Protein AF-0000000087713921 (afdb_homodimer)

Radius of gyration: 26.67 Å; Cα contacts (8 Å, |Δi|>4): 1066; chains: 2; bounding box: 46×82×62 Å

InterPro domains:
  IPR004143 Biotinyl protein ligase (BPL) and lipoyl protein ligase (LPL), catalytic domain [PF21948] (13-205)
  IPR004143 Biotinyl protein ligase (BPL) and lipoyl protein ligase (LPL), catalytic domain [PS51733] (28-213)
  IPR045864 Class II Aminoacyl-tRNA synthetase/Biotinyl protein ligase (BPL) and lipoyl protein ligase (LPL) [G3DSA:3.30.930.10] (3-240)
  IPR045864 Class II Aminoacyl-tRNA synthetase/Biotinyl protein ligase (BPL) and lipoyl protein ligase (LPL) [SSF55681] (1-238)
  IPR050664 Octanoyltransferase LipM/LipL [PTHR43679] (1-238)

Solvent-accessible surface area (backbone atoms only — not comparable to full-atom values): 24443 Å² total; per-residue (Å²): 71,37,29,32,79,49,72,60,39,42,58,34,51,54,49,17,40,55,52,44,50,44,57,36,37,53,69,66,72,50,73,41,33,38,34,42,31,29,35,34,62,45,31,37,35,33,14,51,82,54,40,49,84,60,40,43,34,60,69,56,27,58,74,70,68,42,51,75,34,54,39,88,24,40,57,68,68,44,77,39,37,47,88,10,34,41,28,38,36,41,34,40,79,36,86,44,70,67,60,52,43,50,54,51,35,50,14,50,30,45,13,35,42,69,76,73,38,74,45,41,69,39,87,84,47,33,33,26,44,93,81,23,34,38,29,50,50,29,41,44,73,45,84,52,17,30,35,38,35,34,44,46,25,31,48,42,67,66,78,64,51,70,35,49,44,72,47,74,87,49,45,77,74,74,52,60,73,69,74,43,47,54,26,48,15,70,75,68,72,45,90,52,51,69,67,60,48,50,52,24,44,51,54,9,43,49,72,73,38,68,70,39,86,51,72,83,47,71,66,54,50,54,54,13,61,56,32,22,34,28,49,73,18,63,70,55,54,55,64,83,71,37,29,32,80,51,73,60,40,43,59,35,52,54,50,17,40,54,53,44,48,43,56,36,37,52,69,67,72,50,72,43,31,38,35,41,29,29,37,34,62,46,32,37,34,32,14,52,83,52,38,50,83,59,38,44,34,60,68,56,26,58,74,69,69,41,51,74,35,53,40,89,25,42,56,69,70,45,76,38,36,49,87,10,35,41,29,37,36,40,35,40,79,36,87,44,71,66,61,53,43,48,55,51,33,50,14,50,29,44,14,35,41,70,75,74,38,75,46,40,69,41,87,85,44,35,33,27,44,92,82,24,34,37,28,50,50,28,41,43,74,45,84,52,18,32,35,38,35,33,43,46,25,32,48,43,66,64,79,64,51,70,36,50,44,72,45,75,88,50,44,77,75,73,53,60,75,68,74,43,46,53,26,48,16,69,75,68,72,45,90,50,53,69,68,60,48,49,52,23,43,51,53,9,42,50,73,70,38,68,69,40,84,50,70,83,48,71,67,53,51,53,53,12,61,54,31,24,35,29,51,72,17,63,72,57,56,55,64,86

Foldseek 3Di:
DAEEEDEADAPLLVLLLLVLVQVCVLVVNDAKYKYKYFHPPWAKEAEQPDACVQWFQVVVCVVVVHYYWYHPWGDGMDTTHNWFKIKMKTKDFAQDPQVVLVLLLQLVQQLLVLVPFHWDDDPPHFIDGPQATQKGWTKDDDHRMMMIMIIRGADDDLVVVVRTDDGDVCCPPPPDPSVRHDHNCVVVVHHDGPVSSVVSSVNSNVVRDVYDYDHDDPSSVVSSVVSSVLGVDVCSSRVD/DAEEEDEADAPLLVLLLLVLVQVCVLVVNDAKYKYKYFHPAWAKEAEQPDACVQWFQVVVCVVVVHYYWYHPWGDGMDTTHNWFKIKMKTKDFAQDPQVVLVLLLQLVQQLLVLVPFGWDDDPPHFIDGPQATQKGWTKDDDHRMMMIMIIRGADDDLVVVVRTDDGDVCCPPPPDPSVRHDHNCVVVVHHDGPVSSVVSSVNSNVVRDVYDYDHDDPSSVVSSVVSSVLGVDVCSSRVD

Structure (mmCIF, N/CA/C/O backbone):
data_AF-0000000087713921-model_v1
#
loop_
_entity.id
_entity.type
_entity.pdbx_description
1 polymer 'Lipoate--protein ligase family protein'
#
loop_
_atom_site.group_PDB
_atom_site.id
_atom_site.type_symbol
_atom_site.label_atom_id
_atom_site.label_alt_id
_atom_site.label_comp_id
_atom_site.label_asym_id
_atom_site.label_entity_id
_atom_site.label_seq_id
_atom_site.pdbx_PDB_ins_code
_atom_site.Cartn_x
_atom_site.Cartn_y
_atom_site.Cartn_z
_atom_site.occupancy
_atom_site.B_iso_or_equiv
_atom_site.auth_seq_id
_atom_site.auth_comp_id
_atom_site.auth_asym_id
_atom_site.auth_atom_id
_atom_site.pdbx_PDB_model_num
ATOM 1 N N . MET A 1 1 ? 20.297 -15.406 -7.219 1 97.94 1 MET A N 1
ATOM 2 C CA . MET A 1 1 ? 18.875 -15.086 -7.031 1 97.94 1 MET A CA 1
ATOM 3 C C . MET A 1 1 ? 18.375 -15.625 -5.695 1 97.94 1 MET A C 1
ATOM 5 O O . MET A 1 1 ? 18.688 -16.75 -5.312 1 97.94 1 MET A O 1
ATOM 9 N N . ARG A 1 2 ? 17.672 -14.773 -4.926 1 98.5 2 ARG A N 1
ATOM 10 C CA . ARG A 1 2 ? 17.078 -15.125 -3.635 1 98.5 2 ARG A CA 1
ATOM 11 C C . ARG A 1 2 ? 15.969 -16.156 -3.801 1 98.5 2 ARG A C 1
ATOM 13 O O . ARG A 1 2 ? 15.141 -16.031 -4.711 1 98.5 2 ARG A O 1
ATOM 20 N N . LEU A 1 3 ? 15.961 -17.203 -2.984 1 98.94 3 LEU A N 1
ATOM 21 C CA . LEU A 1 3 ? 14.883 -18.188 -2.939 1 98.94 3 LEU A CA 1
ATOM 22 C C . LEU A 1 3 ? 14.086 -18.047 -1.648 1 98.94 3 LEU A C 1
ATOM 24 O O . LEU A 1 3 ? 14.648 -18.125 -0.554 1 98.94 3 LEU A O 1
ATOM 28 N N . ILE A 1 4 ? 12.82 -17.828 -1.781 1 98.88 4 ILE A N 1
ATOM 29 C CA . ILE A 1 4 ? 11.938 -17.75 -0.623 1 98.88 4 ILE A CA 1
ATOM 30 C C . ILE A 1 4 ? 10.906 -18.875 -0.688 1 98.88 4 ILE A C 1
ATOM 32 O O . ILE A 1 4 ? 10.195 -19.016 -1.686 1 98.88 4 ILE A O 1
ATOM 36 N N . LEU A 1 5 ? 10.844 -19.672 0.286 1 98.69 5 LEU A N 1
ATOM 37 C CA . LEU A 1 5 ? 9.82 -20.703 0.448 1 98.69 5 LEU A CA 1
ATOM 38 C C . LEU A 1 5 ? 8.836 -20.328 1.544 1 98.69 5 LEU A C 1
ATOM 40 O O . LEU A 1 5 ? 9.227 -20.109 2.691 1 98.69 5 LEU A O 1
ATOM 44 N N . GLU A 1 6 ? 7.594 -20.25 1.187 1 97.75 6 GLU A N 1
ATOM 45 C CA . GLU A 1 6 ? 6.59 -19.828 2.156 1 97.75 6 GLU A CA 1
ATOM 46 C C . GLU A 1 6 ? 5.406 -20.781 2.188 1 97.75 6 GLU A C 1
ATOM 48 O O . GLU A 1 6 ? 5.121 -21.469 1.193 1 97.75 6 GLU A O 1
ATOM 53 N N . PRO A 1 7 ? 4.738 -20.875 3.379 1 96.75 7 PRO A N 1
ATOM 54 C CA . PRO A 1 7 ? 3.473 -21.609 3.406 1 96.75 7 PRO A CA 1
ATOM 55 C C . PRO A 1 7 ? 2.338 -20.859 2.709 1 96.75 7 PRO A C 1
ATOM 57 O O . PRO A 1 7 ? 2.582 -19.859 2.025 1 96.75 7 PRO A O 1
ATOM 60 N N . GLY A 1 8 ? 1.151 -21.453 2.775 1 98.12 8 GLY A N 1
ATOM 61 C CA . GLY A 1 8 ? -0.011 -20.797 2.193 1 98.12 8 GLY A CA 1
ATOM 62 C C . GLY A 1 8 ? -0.502 -19.609 3.006 1 98.12 8 GLY A C 1
ATOM 63 O O . GLY A 1 8 ? -0.501 -19.656 4.238 1 98.12 8 GLY A O 1
ATOM 64 N N . PHE A 1 9 ? -0.851 -18.547 2.34 1 98.62 9 PHE A N 1
ATOM 65 C CA . PHE A 1 9 ? -1.451 -17.359 2.941 1 98.62 9 PHE A CA 1
ATOM 66 C C . PHE A 1 9 ? -2.596 -16.844 2.082 1 98.62 9 PHE A C 1
ATOM 68 O O . PHE A 1 9 ? -2.748 -17.25 0.928 1 98.62 9 PHE A O 1
ATOM 75 N N . PRO A 1 10 ? -3.426 -15.984 2.623 1 98.69 10 PRO A N 1
ATOM 76 C CA . PRO A 1 10 ? -4.531 -15.414 1.849 1 98.69 10 PRO A CA 1
ATOM 77 C C . PRO A 1 10 ? -4.055 -14.594 0.655 1 98.69 10 PRO A C 1
ATOM 79 O O . PRO A 1 10 ? -2.941 -14.062 0.673 1 98.69 10 PRO A O 1
ATOM 82 N N . GLY A 1 11 ? -4.883 -14.469 -0.361 1 98.69 11 GLY A N 1
ATOM 83 C CA . GLY A 1 11 ? -4.551 -13.836 -1.627 1 98.69 11 GLY A CA 1
ATOM 84 C C . GLY A 1 11 ? -4.105 -12.391 -1.475 1 98.69 11 GLY A C 1
ATOM 85 O O . GLY A 1 11 ? -3.211 -11.938 -2.191 1 98.69 11 GLY A O 1
ATOM 86 N N . GLU A 1 12 ? -4.785 -11.727 -0.548 1 98.69 12 GLU A N 1
ATOM 87 C CA . GLU A 1 12 ? -4.453 -10.312 -0.382 1 98.69 12 GLU A CA 1
ATOM 88 C C . GLU A 1 12 ? -3 -10.141 0.055 1 98.69 12 GLU A C 1
ATOM 90 O O . GLU A 1 12 ? -2.312 -9.227 -0.409 1 98.69 12 GLU A O 1
ATOM 95 N N . ARG A 1 13 ? -2.502 -10.969 0.949 1 98.75 13 ARG A N 1
ATOM 96 C CA . ARG A 1 13 ? -1.099 -10.914 1.347 1 98.75 13 ARG A CA 1
ATOM 97 C C . ARG A 1 13 ? -0.186 -11.289 0.185 1 98.75 13 ARG A C 1
ATOM 99 O O . ARG A 1 13 ? 0.82 -10.625 -0.064 1 98.75 13 ARG A O 1
ATOM 106 N N . GLN A 1 14 ? -0.538 -12.344 -0.468 1 98.81 14 GLN A N 1
ATOM 107 C CA . GLN A 1 14 ? 0.311 -12.859 -1.539 1 98.81 14 GLN A CA 1
ATOM 108 C C . GLN A 1 14 ? 0.496 -11.82 -2.639 1 98.81 14 GLN A C 1
ATOM 110 O O . GLN A 1 14 ? 1.617 -11.578 -3.092 1 98.81 14 GLN A O 1
ATOM 115 N N . MET A 1 15 ? -0.598 -11.195 -3.049 1 98.81 15 MET A N 1
ATOM 116 C CA . MET A 1 15 ? -0.52 -10.188 -4.102 1 98.81 15 MET A CA 1
ATOM 117 C C . MET A 1 15 ? 0.227 -8.945 -3.613 1 98.81 15 MET A C 1
ATOM 119 O O . MET A 1 15 ? 0.996 -8.344 -4.363 1 98.81 15 MET A O 1
ATOM 123 N N . ALA A 1 16 ? 0.004 -8.562 -2.355 1 98.88 16 ALA A N 1
ATOM 124 C CA . ALA A 1 16 ? 0.699 -7.418 -1.775 1 98.88 16 ALA A CA 1
ATOM 125 C C . ALA A 1 16 ? 2.209 -7.641 -1.767 1 98.88 16 ALA A C 1
ATOM 127 O O . ALA A 1 16 ? 2.979 -6.73 -2.094 1 98.88 16 ALA A O 1
ATOM 128 N N . VAL A 1 17 ? 2.619 -8.828 -1.426 1 98.88 17 VAL A N 1
ATOM 129 C CA . VAL A 1 17 ? 4.039 -9.156 -1.379 1 98.88 17 VAL A CA 1
ATOM 130 C C . VAL A 1 17 ? 4.637 -9.07 -2.781 1 98.88 17 VAL A C 1
ATOM 132 O O . VAL A 1 17 ? 5.645 -8.391 -2.99 1 98.88 17 VAL A O 1
ATOM 135 N N . ASP A 1 18 ? 3.971 -9.719 -3.727 1 98.94 18 ASP A N 1
ATOM 136 C CA . ASP A 1 18 ? 4.492 -9.742 -5.09 1 98.94 18 ASP A CA 1
ATOM 137 C C . ASP A 1 18 ? 4.594 -8.328 -5.664 1 98.94 18 ASP A C 1
ATOM 139 O O . ASP A 1 18 ? 5.59 -7.984 -6.305 1 98.94 18 ASP A O 1
ATOM 143 N N . GLU A 1 19 ? 3.582 -7.559 -5.473 1 98.88 19 GLU A N 1
ATOM 144 C CA . GLU A 1 19 ? 3.592 -6.199 -6.004 1 98.88 19 GLU A CA 1
ATOM 145 C C . GLU A 1 19 ? 4.676 -5.352 -5.34 1 98.88 19 GLU A C 1
ATOM 147 O O . GLU A 1 19 ? 5.398 -4.617 -6.016 1 98.88 19 GLU A O 1
ATOM 152 N N . THR A 1 20 ? 4.77 -5.453 -4.012 1 98.88 20 THR A N 1
ATOM 153 C CA . THR A 1 20 ? 5.805 -4.746 -3.266 1 98.88 20 THR A CA 1
ATOM 154 C C . THR A 1 20 ? 7.191 -5.098 -3.797 1 98.88 20 THR A C 1
ATOM 156 O O . THR A 1 20 ? 8.016 -4.211 -4.039 1 98.88 20 THR A O 1
ATOM 159 N N . MET A 1 21 ? 7.395 -6.352 -3.99 1 98.88 21 MET A N 1
ATOM 160 C CA . MET A 1 21 ? 8.703 -6.82 -4.422 1 98.88 21 MET A CA 1
ATOM 161 C C . MET A 1 21 ? 9.031 -6.309 -5.82 1 98.88 21 MET A C 1
ATOM 163 O O . MET A 1 21 ? 10.18 -5.957 -6.105 1 98.88 21 MET A O 1
ATOM 167 N N . LEU A 1 22 ? 8.047 -6.27 -6.703 1 98.88 22 LEU A N 1
ATOM 168 C CA . LEU A 1 22 ? 8.297 -5.742 -8.039 1 98.88 22 LEU A CA 1
ATOM 169 C C . LEU A 1 22 ? 8.719 -4.277 -7.977 1 98.88 22 LEU A C 1
ATOM 171 O O . LEU A 1 22 ? 9.68 -3.879 -8.641 1 98.88 22 LEU A O 1
ATOM 175 N N . ILE A 1 23 ? 8.023 -3.482 -7.199 1 98.75 23 ILE A N 1
ATOM 176 C CA . ILE A 1 23 ? 8.328 -2.061 -7.086 1 98.75 23 ILE A CA 1
ATOM 177 C C . ILE A 1 23 ? 9.734 -1.879 -6.531 1 98.75 23 ILE A C 1
ATOM 179 O O . ILE A 1 23 ? 10.531 -1.109 -7.078 1 98.75 23 ILE A O 1
ATOM 183 N N . LEU A 1 24 ? 10.039 -2.609 -5.48 1 98.62 24 LEU A N 1
ATOM 184 C CA . LEU A 1 24 ? 11.344 -2.482 -4.844 1 98.62 24 LEU A CA 1
ATOM 185 C C . LEU A 1 24 ? 12.453 -2.951 -5.781 1 98.62 24 LEU A C 1
ATOM 187 O O . LEU A 1 24 ? 13.531 -2.348 -5.832 1 98.62 24 LEU A O 1
ATOM 191 N N . LEU A 1 25 ? 12.203 -4.051 -6.492 1 98.62 25 LEU A N 1
ATOM 192 C CA . LEU A 1 25 ? 13.188 -4.527 -7.453 1 98.62 25 LEU A CA 1
ATOM 193 C C . LEU A 1 25 ? 13.453 -3.484 -8.531 1 98.62 25 LEU A C 1
ATOM 195 O O . LEU A 1 25 ? 14.602 -3.238 -8.898 1 98.62 25 LEU A O 1
ATOM 199 N N . SER A 1 26 ? 12.391 -2.906 -9.047 1 98.06 26 SER A N 1
ATOM 200 C CA . SER A 1 26 ? 12.5 -1.945 -10.141 1 98.06 26 SER A CA 1
ATOM 201 C C . SER A 1 26 ? 13.32 -0.731 -9.734 1 98.06 26 SER A C 1
ATOM 203 O O . SER A 1 26 ? 13.82 0.005 -10.586 1 98.06 26 SER A O 1
ATOM 205 N N . GLN A 1 27 ? 13.453 -0.548 -8.422 1 96.62 27 GLN A N 1
ATOM 206 C CA . GLN A 1 27 ? 14.219 0.585 -7.914 1 96.62 27 GLN A CA 1
ATOM 207 C C . GLN A 1 27 ? 15.562 0.134 -7.344 1 96.62 27 GLN A C 1
ATOM 209 O O . GLN A 1 27 ? 16.266 0.913 -6.691 1 96.62 27 GLN A O 1
ATOM 214 N N . GLY A 1 28 ? 15.875 -1.122 -7.477 1 96.38 28 GLY A N 1
ATOM 215 C CA . GLY A 1 28 ? 17.172 -1.659 -7.102 1 96.38 28 GLY A CA 1
ATOM 216 C C . GLY A 1 28 ? 17.328 -1.862 -5.605 1 96.38 28 GLY A C 1
ATOM 217 O O . GLY A 1 28 ? 18.438 -1.888 -5.082 1 96.38 28 GLY A O 1
ATOM 218 N N . VAL A 1 29 ? 16.219 -1.979 -4.918 1 97.06 29 VAL A N 1
ATOM 219 C CA . VAL A 1 29 ? 16.234 -2.049 -3.461 1 97.06 29 VAL A CA 1
ATOM 220 C C . VAL A 1 29 ? 16.406 -3.5 -3.016 1 97.06 29 VAL A C 1
ATOM 222 O O . VAL A 1 29 ? 16.953 -3.77 -1.945 1 97.06 29 VAL A O 1
ATOM 225 N N . ILE A 1 30 ? 15.914 -4.457 -3.799 1 97.88 30 ILE A N 1
ATOM 226 C CA . ILE A 1 30 ? 16.031 -5.867 -3.443 1 97.88 30 ILE A CA 1
ATOM 227 C C . ILE A 1 30 ? 16.625 -6.645 -4.617 1 97.88 30 ILE A C 1
ATOM 229 O O . ILE A 1 30 ? 16.734 -6.121 -5.727 1 97.88 30 ILE A O 1
ATOM 233 N N . ASP A 1 31 ? 16.953 -7.867 -4.352 1 98 31 ASP A N 1
ATOM 234 C CA . ASP A 1 31 ? 17.531 -8.75 -5.355 1 98 31 ASP A CA 1
ATOM 235 C C . ASP A 1 31 ? 16.453 -9.5 -6.129 1 98 31 ASP A C 1
ATOM 237 O O . ASP A 1 31 ? 15.305 -9.562 -5.684 1 98 31 ASP A O 1
ATOM 241 N N . GLU A 1 32 ? 16.828 -9.977 -7.289 1 98.88 32 GLU A N 1
ATOM 242 C CA . GLU A 1 32 ? 15.969 -10.938 -7.98 1 98.88 32 GLU A CA 1
ATOM 243 C C . GLU A 1 32 ? 15.594 -12.094 -7.066 1 98.88 32 GLU A C 1
ATOM 245 O O . GLU A 1 32 ? 16.375 -12.508 -6.215 1 98.88 32 GLU A O 1
ATOM 250 N N . THR A 1 33 ? 14.367 -12.586 -7.262 1 98.94 33 THR A N 1
ATOM 251 C CA . THR A 1 33 ? 13.844 -13.508 -6.266 1 98.94 33 THR A CA 1
ATOM 252 C C . THR A 1 33 ? 12.969 -14.578 -6.922 1 98.94 33 THR A C 1
ATOM 254 O O . THR A 1 33 ? 12.203 -14.281 -7.844 1 98.94 33 THR A O 1
ATOM 257 N N . VAL A 1 34 ? 13.078 -15.789 -6.527 1 98.94 34 VAL A N 1
ATOM 258 C CA . VAL A 1 34 ? 12.102 -16.844 -6.75 1 98.94 34 VAL A CA 1
ATOM 259 C C . VAL A 1 34 ? 11.359 -17.156 -5.449 1 98.94 34 VAL A C 1
ATOM 261 O O . VAL A 1 34 ? 11.984 -17.297 -4.395 1 98.94 34 VAL A O 1
ATOM 264 N N . ARG A 1 35 ? 10.094 -17.172 -5.547 1 98.81 35 ARG A N 1
ATOM 265 C CA . ARG A 1 35 ? 9.266 -17.516 -4.402 1 98.81 35 ARG A CA 1
ATOM 266 C C . ARG A 1 35 ? 8.375 -18.719 -4.719 1 98.81 35 ARG A C 1
ATOM 268 O O . ARG A 1 35 ? 7.789 -18.797 -5.805 1 98.81 35 ARG A O 1
ATOM 275 N N . LEU A 1 36 ? 8.297 -19.672 -3.875 1 98.88 36 LEU A N 1
ATOM 276 C CA . LEU A 1 36 ? 7.285 -20.719 -3.916 1 98.88 36 LEU A CA 1
ATOM 277 C C . LEU A 1 36 ? 6.289 -20.562 -2.773 1 98.88 36 LEU A C 1
ATOM 279 O O . LEU A 1 36 ? 6.684 -20.406 -1.615 1 98.88 36 LEU A O 1
ATOM 283 N N . TRP A 1 37 ? 5.102 -20.562 -3.125 1 98.56 37 TRP A N 1
ATOM 284 C CA . TRP A 1 37 ? 4.031 -20.312 -2.168 1 98.56 37 TRP A CA 1
ATOM 285 C C . TRP A 1 37 ? 2.701 -20.844 -2.682 1 98.56 37 TRP A C 1
ATOM 287 O O . TRP A 1 37 ? 2.66 -21.578 -3.68 1 98.56 37 TRP A O 1
ATOM 297 N N . ASN A 1 38 ? 1.659 -20.672 -1.97 1 98.12 38 ASN A N 1
ATOM 298 C CA . ASN A 1 38 ? 0.317 -21.016 -2.432 1 98.12 38 ASN A CA 1
ATOM 299 C C . ASN A 1 38 ? -0.743 -20.156 -1.755 1 98.12 38 ASN A C 1
ATOM 301 O O . ASN A 1 38 ? -0.446 -19.438 -0.799 1 98.12 38 ASN A O 1
ATOM 305 N N . PHE A 1 39 ? -1.844 -20.172 -2.371 1 98.56 39 PHE A N 1
ATOM 306 C CA . PHE A 1 39 ? -3.002 -19.516 -1.766 1 98.56 39 PHE A CA 1
ATOM 307 C C . PHE A 1 39 ? -3.584 -20.391 -0.651 1 98.56 39 PHE A C 1
ATOM 309 O O . PHE A 1 39 ? -3.668 -21.609 -0.785 1 98.56 39 PHE A O 1
ATOM 316 N N . SER A 1 40 ? -3.885 -19.812 0.401 1 98.5 40 SER A N 1
ATOM 317 C CA . SER A 1 40 ? -4.652 -20.438 1.479 1 98.5 40 SER A CA 1
ATOM 318 C C . SER A 1 40 ? -5.617 -19.422 2.109 1 98.5 40 SER A C 1
ATOM 320 O O . SER A 1 40 ? -5.188 -18.469 2.742 1 98.5 40 SER A O 1
ATOM 322 N N . PRO A 1 41 ? -6.914 -19.609 1.93 1 98.31 41 PRO A N 1
ATOM 323 C CA . PRO A 1 41 ? -7.629 -20.75 1.347 1 98.31 41 PRO A CA 1
ATOM 324 C C . PRO A 1 41 ? -7.637 -20.719 -0.18 1 98.31 41 PRO A C 1
ATOM 326 O O . PRO A 1 41 ? -7.035 -19.828 -0.788 1 98.31 41 PRO A O 1
ATOM 329 N N . THR A 1 42 ? -8.234 -21.734 -0.787 1 98.56 42 THR A N 1
ATOM 330 C CA . THR A 1 42 ? -8.523 -21.75 -2.217 1 98.56 42 THR A CA 1
ATOM 331 C C . THR A 1 42 ? -9.172 -20.438 -2.648 1 98.56 42 THR A C 1
ATOM 333 O O . THR A 1 42 ? -10.086 -19.938 -1.981 1 98.56 42 THR A O 1
ATOM 336 N N . THR A 1 43 ? -8.664 -19.859 -3.775 1 98.44 43 THR A N 1
ATOM 337 C CA . THR A 1 43 ? -9.031 -18.5 -4.152 1 98.44 43 THR A CA 1
ATOM 338 C C . THR A 1 43 ? -9.102 -18.359 -5.672 1 98.44 43 THR A C 1
ATOM 340 O O . THR A 1 43 ? -8.289 -18.938 -6.391 1 98.44 43 THR A O 1
ATOM 343 N N . LEU A 1 44 ? -10.07 -17.641 -6.137 1 98.19 44 LEU A N 1
ATOM 344 C CA . LEU A 1 44 ? -10.102 -17.25 -7.543 1 98.19 44 LEU A CA 1
ATOM 345 C C . LEU A 1 44 ? -9.422 -15.906 -7.746 1 98.19 44 LEU A C 1
ATOM 347 O O . LEU A 1 44 ? -9.703 -14.945 -7.023 1 98.19 44 LEU A O 1
ATOM 351 N N . SER A 1 45 ? -8.516 -15.828 -8.648 1 98.12 45 SER A N 1
ATOM 352 C CA . SER A 1 45 ? -7.914 -14.547 -9.008 1 98.12 45 SER A CA 1
ATOM 353 C C . SER A 1 45 ? -8.328 -14.117 -10.414 1 98.12 45 SER A C 1
ATOM 355 O O . SER A 1 45 ? -8.586 -14.961 -11.273 1 98.12 45 SER A O 1
ATOM 357 N N . ILE A 1 46 ? -8.438 -12.883 -10.625 1 97.31 46 ILE A N 1
ATOM 358 C CA . ILE A 1 46 ? -8.703 -12.328 -11.945 1 97.31 46 ILE A CA 1
ATOM 359 C C . ILE A 1 46 ? -7.617 -11.32 -12.312 1 97.31 46 ILE A C 1
ATOM 361 O O . ILE A 1 46 ? -7.074 -10.633 -11.445 1 97.31 46 ILE A O 1
ATOM 365 N N . GLY A 1 47 ? -7.289 -11.273 -13.609 1 97.5 47 GLY A N 1
ATOM 366 C CA . GLY A 1 47 ? -6.246 -10.375 -14.078 1 97.5 47 GLY A CA 1
ATOM 367 C C . GLY A 1 47 ? -6.617 -8.914 -13.961 1 97.5 47 GLY A C 1
ATOM 368 O O . GLY A 1 47 ? -7.797 -8.562 -13.93 1 97.5 47 GLY A O 1
ATOM 369 N N . ARG A 1 48 ? -5.66 -8.125 -14.023 1 97.62 48 ARG A N 1
ATOM 370 C CA . ARG A 1 48 ? -5.734 -6.688 -13.781 1 97.62 48 ARG A CA 1
ATOM 371 C C . ARG A 1 48 ? -6.762 -6.027 -14.695 1 97.62 48 ARG A C 1
ATOM 373 O O . ARG A 1 48 ? -7.484 -5.121 -14.273 1 97.62 48 ARG A O 1
ATOM 380 N N . PHE A 1 49 ? -6.926 -6.492 -15.867 1 96.5 49 PHE A N 1
ATOM 381 C CA . PHE A 1 49 ? -7.629 -5.719 -16.891 1 96.5 49 PHE A CA 1
ATOM 382 C C . PHE A 1 49 ? -8.992 -6.324 -17.172 1 96.5 49 PHE A C 1
ATOM 384 O O . PHE A 1 49 ? -9.734 -5.82 -18.016 1 96.5 49 PHE A O 1
ATOM 391 N N . LEU A 1 50 ? -9.297 -7.363 -16.531 1 95.19 50 LEU A N 1
ATOM 392 C CA . LEU A 1 50 ? -10.547 -8.062 -16.797 1 95.19 50 LEU A CA 1
ATOM 393 C C . LEU A 1 50 ? -11.688 -7.484 -15.977 1 95.19 50 LEU A C 1
ATOM 395 O O . LEU A 1 50 ? -11.469 -6.984 -14.867 1 95.19 50 LEU A O 1
ATOM 399 N N . ARG A 1 51 ? -12.883 -7.543 -16.5 1 95.56 51 ARG A N 1
ATOM 400 C CA . ARG A 1 51 ? -14.086 -7.18 -15.75 1 95.56 51 ARG A CA 1
ATOM 401 C C . ARG A 1 51 ? -14.625 -8.375 -14.969 1 95.56 51 ARG A C 1
ATOM 403 O O . ARG A 1 51 ? -14.906 -9.422 -15.547 1 95.56 51 ARG A O 1
ATOM 410 N N . VAL A 1 52 ? -14.82 -8.188 -13.758 1 96.44 52 VAL A N 1
ATOM 411 C CA . VAL A 1 52 ? -15.258 -9.266 -12.875 1 96.44 52 VAL A CA 1
ATOM 412 C C . VAL A 1 52 ? -16.531 -9.898 -13.422 1 96.44 52 VAL A C 1
ATOM 414 O O . VAL A 1 52 ? -16.625 -11.125 -13.547 1 96.44 52 VAL A O 1
ATOM 417 N N . GLU A 1 53 ? -17.484 -9.094 -13.836 1 94.06 53 GLU A N 1
ATOM 418 C CA . GLU A 1 53 ? -18.797 -9.562 -14.25 1 94.06 53 GLU A CA 1
ATOM 419 C C . GLU A 1 53 ? -18.719 -10.438 -15.492 1 94.06 53 GLU A C 1
ATOM 421 O O . GLU A 1 53 ? -19.562 -11.297 -15.719 1 94.06 53 GLU A O 1
ATOM 426 N N . ASP A 1 54 ? -17.641 -10.25 -16.266 1 94.94 54 ASP A N 1
ATOM 427 C CA . ASP A 1 54 ? -17.516 -10.977 -17.531 1 94.94 54 ASP A CA 1
ATOM 428 C C . ASP A 1 54 ? -16.859 -12.344 -17.297 1 94.94 54 ASP A C 1
ATOM 430 O O . ASP A 1 54 ? -17.078 -13.273 -18.094 1 94.94 54 ASP A O 1
ATOM 434 N N . TRP A 1 55 ? -16.172 -12.516 -16.188 1 95.06 55 TRP A N 1
ATOM 435 C CA . TRP A 1 55 ? -15.297 -13.688 -16.109 1 95.06 55 TRP A CA 1
ATOM 436 C C . TRP A 1 55 ? -15.625 -14.531 -14.875 1 95.06 55 TRP A C 1
ATOM 438 O O . TRP A 1 55 ? -15.195 -15.68 -14.773 1 95.06 55 TRP A O 1
ATOM 448 N N . VAL A 1 56 ? -16.391 -13.945 -13.945 1 95.62 56 VAL A N 1
ATOM 449 C CA . VAL A 1 56 ? -16.547 -14.602 -12.656 1 95.62 56 VAL A CA 1
ATOM 450 C C . VAL A 1 56 ? -18.016 -14.93 -12.414 1 95.62 56 VAL A C 1
ATOM 452 O O . VAL A 1 56 ? -18.891 -14.07 -12.586 1 95.62 56 VAL A O 1
ATOM 455 N N . ASN A 1 57 ? -18.297 -16.141 -12.094 1 95.12 57 ASN A N 1
ATOM 456 C CA . ASN A 1 57 ? -19.594 -16.531 -11.578 1 95.12 57 ASN A CA 1
ATOM 457 C C . ASN A 1 57 ? -19.734 -16.188 -10.102 1 95.12 57 ASN A C 1
ATOM 459 O O . ASN A 1 57 ? -19.516 -17.031 -9.234 1 95.12 57 ASN A O 1
ATOM 463 N N . LEU A 1 58 ? -20.188 -15.031 -9.859 1 95.31 58 LEU A N 1
ATOM 464 C CA . LEU A 1 58 ? -20.188 -14.484 -8.508 1 95.31 58 LEU A CA 1
ATOM 465 C C . LEU A 1 58 ? -21.125 -15.289 -7.598 1 95.31 58 LEU A C 1
ATOM 467 O O . LEU A 1 58 ? -20.828 -15.484 -6.418 1 95.31 58 LEU A O 1
ATOM 471 N N . GLU A 1 59 ? -22.219 -15.727 -8.086 1 95.62 59 GLU A N 1
ATOM 472 C CA . GLU A 1 59 ? -23.156 -16.531 -7.297 1 95.62 59 GLU A CA 1
ATOM 473 C C . GLU A 1 59 ? -22.516 -17.844 -6.863 1 95.62 59 GLU A C 1
ATOM 475 O O . GLU A 1 59 ? -22.578 -18.234 -5.691 1 95.62 59 GLU A O 1
ATOM 480 N N . LEU A 1 60 ? -21.906 -18.5 -7.824 1 95.31 60 LEU A N 1
ATOM 481 C CA . LEU A 1 60 ? -21.25 -19.781 -7.523 1 95.31 60 LEU A CA 1
ATOM 482 C C . LEU A 1 60 ? -20.078 -19.562 -6.566 1 95.31 60 LEU A C 1
ATOM 484 O O . LEU A 1 60 ? -19.828 -20.391 -5.691 1 95.31 60 LEU A O 1
ATOM 488 N N . LEU A 1 61 ? -19.359 -18.516 -6.785 1 96.12 61 LEU A N 1
ATOM 489 C CA . LEU A 1 61 ? -18.234 -18.172 -5.902 1 96.12 61 LEU A CA 1
ATOM 490 C C . LEU A 1 61 ? -18.703 -18.031 -4.461 1 96.12 61 LEU A C 1
ATOM 492 O O . LEU A 1 61 ? -18.078 -18.547 -3.541 1 96.12 61 LEU A O 1
ATOM 496 N N . LYS A 1 62 ? -19.75 -17.328 -4.301 1 96.38 62 LYS A N 1
ATOM 497 C CA . LYS A 1 62 ? -20.344 -17.141 -2.979 1 96.38 62 LYS A CA 1
ATOM 498 C C . LYS A 1 62 ? -20.812 -18.469 -2.391 1 96.38 62 LYS A C 1
ATOM 500 O O . LYS A 1 62 ? -20.562 -18.75 -1.216 1 96.38 62 LYS A O 1
ATOM 505 N N . GLU A 1 63 ? -21.438 -19.219 -3.16 1 96.44 63 GLU A N 1
ATOM 506 C CA . GLU A 1 63 ? -21.953 -20.531 -2.736 1 96.44 63 GLU A CA 1
ATOM 507 C C . GLU A 1 63 ? -20.812 -21.422 -2.238 1 96.44 63 GLU A C 1
ATOM 509 O O . GLU A 1 63 ? -20.953 -22.109 -1.224 1 96.44 63 GLU A O 1
ATOM 514 N N . LYS A 1 64 ? -19.734 -21.375 -2.939 1 96.06 64 LYS A N 1
ATOM 515 C CA . LYS A 1 64 ? -18.594 -22.219 -2.621 1 96.06 64 LYS A CA 1
ATOM 516 C C . LYS A 1 64 ? -17.703 -21.578 -1.57 1 96.06 64 LYS A C 1
ATOM 518 O O . LYS A 1 64 ? -16.719 -22.172 -1.133 1 96.06 64 LYS A O 1
ATOM 523 N N . LYS A 1 65 ? -18.016 -20.297 -1.215 1 96.81 65 LYS A N 1
ATOM 524 C CA . LYS A 1 65 ? -17.281 -19.547 -0.212 1 96.81 65 LYS A CA 1
ATOM 525 C C . LYS A 1 65 ? -15.812 -19.375 -0.615 1 96.81 65 LYS A C 1
ATOM 527 O O . LYS A 1 65 ? -14.914 -19.594 0.201 1 96.81 65 LYS A O 1
ATOM 532 N N . LEU A 1 66 ? -15.594 -19.078 -1.888 1 97.5 66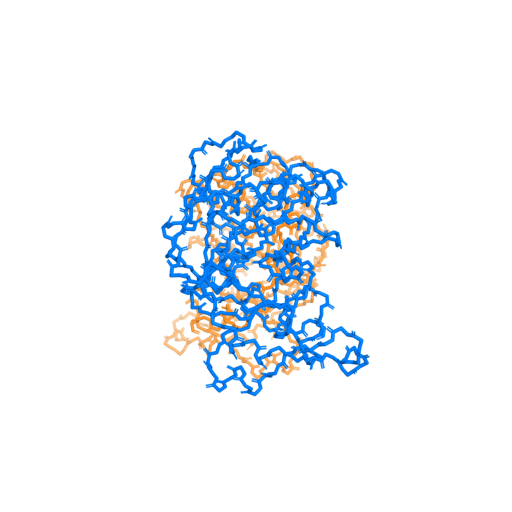 LEU A N 1
ATOM 533 C CA . LEU A 1 66 ? -14.258 -18.844 -2.42 1 97.5 66 LEU A CA 1
ATOM 534 C C . LEU A 1 66 ? -13.969 -17.344 -2.506 1 97.5 66 LEU A C 1
ATOM 536 O O . LEU A 1 66 ? -14.766 -16.594 -3.076 1 97.5 66 LEU A O 1
ATOM 540 N N . PRO A 1 67 ? -12.844 -16.922 -1.953 1 98.12 67 PRO A N 1
ATOM 541 C CA . PRO A 1 67 ? -12.469 -15.516 -2.121 1 98.12 67 PRO A CA 1
ATOM 542 C C . PRO A 1 67 ? -12.125 -15.172 -3.568 1 98.12 67 PRO A C 1
ATOM 544 O O . PRO A 1 67 ? -11.711 -16.031 -4.336 1 98.12 67 PRO A O 1
ATOM 547 N N . LEU A 1 68 ? -12.367 -13.922 -3.887 1 98.25 68 LEU A N 1
ATOM 548 C CA . LEU A 1 68 ? -11.953 -13.336 -5.16 1 98.25 68 LEU A CA 1
ATOM 549 C C . LEU A 1 68 ? -10.852 -12.305 -4.953 1 98.25 68 LEU A C 1
ATOM 551 O O . LEU A 1 68 ? -10.93 -11.477 -4.035 1 98.25 68 LEU A O 1
ATOM 555 N N . ILE A 1 69 ? -9.836 -12.383 -5.754 1 98.25 69 ILE A N 1
ATOM 556 C CA . ILE A 1 69 ? -8.766 -11.391 -5.684 1 98.25 69 ILE A CA 1
ATOM 557 C C . ILE A 1 69 ? -8.43 -10.891 -7.09 1 98.25 69 ILE A C 1
ATOM 559 O O . ILE A 1 69 ? -8.289 -11.688 -8.023 1 98.25 69 ILE A O 1
ATOM 563 N N . ARG A 1 70 ? -8.383 -9.648 -7.277 1 98.5 70 ARG A N 1
ATOM 564 C CA . ARG A 1 70 ? -7.828 -9.102 -8.516 1 98.5 70 ARG A CA 1
ATOM 565 C C . ARG A 1 70 ? -6.32 -8.906 -8.398 1 98.5 70 ARG A C 1
ATOM 567 O O . ARG A 1 70 ? -5.848 -8.148 -7.551 1 98.5 70 ARG A O 1
ATOM 574 N N . ARG A 1 71 ? -5.613 -9.555 -9.211 1 98.06 71 ARG A N 1
ATOM 575 C CA . ARG A 1 71 ? -4.164 -9.391 -9.234 1 98.06 71 ARG A CA 1
ATOM 576 C C . ARG A 1 71 ? -3.773 -8.094 -9.938 1 98.06 71 ARG A C 1
ATOM 578 O O . ARG A 1 71 ? -4.559 -7.535 -10.703 1 98.06 71 ARG A O 1
ATOM 585 N N . PHE A 1 72 ? -2.521 -7.617 -9.617 1 98.5 72 PHE A N 1
ATOM 586 C CA . PHE A 1 72 ? -1.996 -6.438 -10.289 1 98.5 72 PHE A CA 1
ATOM 587 C C . PHE A 1 72 ? -1.352 -6.82 -11.617 1 98.5 72 PHE A C 1
ATOM 589 O O . PHE A 1 72 ? -1.023 -5.949 -12.43 1 98.5 72 PHE A O 1
ATOM 596 N N . THR A 1 73 ? -1.165 -8.086 -11.852 1 98.38 73 THR A N 1
ATOM 597 C CA . THR A 1 73 ? -0.628 -8.602 -13.109 1 98.38 73 THR A CA 1
ATOM 598 C C . THR A 1 73 ? -1.75 -8.883 -14.102 1 98.38 73 THR A C 1
ATOM 600 O O . THR A 1 73 ? -2.916 -8.992 -13.719 1 98.38 73 THR A O 1
ATOM 603 N N . GLY A 1 74 ? -1.349 -8.969 -15.336 1 96.38 74 GLY A N 1
ATOM 604 C CA . GLY A 1 74 ? -2.318 -9.328 -16.359 1 96.38 74 GLY A CA 1
ATOM 605 C C . GLY A 1 74 ? -2.635 -10.812 -16.375 1 96.38 74 GLY A C 1
ATOM 606 O O . GLY A 1 74 ? -2.406 -11.516 -15.391 1 96.38 74 GLY A O 1
ATOM 607 N N . GLY A 1 75 ? -3.391 -11.18 -17.531 1 92.56 75 GLY A N 1
ATOM 608 C CA . GLY A 1 75 ? -3.738 -12.586 -17.688 1 92.56 75 GLY A CA 1
ATOM 609 C C . GLY A 1 75 ? -5.195 -12.875 -17.391 1 92.56 75 GLY A C 1
ATOM 610 O O . GLY A 1 75 ? -5.934 -11.984 -16.953 1 92.56 75 GLY A O 1
ATOM 611 N N . GLY A 1 76 ? -5.551 -14.156 -17.578 1 92.62 76 GLY A N 1
ATOM 612 C CA . GLY A 1 76 ? -6.922 -14.586 -17.359 1 92.62 76 GLY A CA 1
ATOM 613 C C . GLY A 1 76 ? -7.211 -14.938 -15.914 1 92.62 76 GLY A C 1
ATOM 614 O O . GLY A 1 76 ? -6.352 -14.766 -15.047 1 92.62 76 GLY A O 1
ATOM 615 N N . PRO A 1 77 ? -8.422 -15.297 -15.688 1 95.31 77 PRO A N 1
ATOM 616 C CA . PRO A 1 77 ? -8.727 -15.797 -14.352 1 95.31 77 PRO A CA 1
ATOM 617 C C . PRO A 1 77 ? -8.023 -17.109 -14.031 1 95.31 77 PRO A C 1
ATOM 619 O O . PRO A 1 77 ? -7.723 -17.891 -14.938 1 95.31 77 PRO A O 1
ATOM 622 N N . ALA A 1 78 ? -7.738 -17.312 -12.82 1 95.56 78 ALA A N 1
ATOM 623 C CA . ALA A 1 78 ? -7.09 -18.547 -12.375 1 95.56 78 ALA A CA 1
ATOM 624 C C . ALA A 1 78 ? -7.648 -19 -11.031 1 95.56 78 ALA A C 1
ATOM 626 O O . ALA A 1 78 ? -7.77 -18.203 -10.102 1 95.56 78 ALA A O 1
ATOM 627 N N . LEU A 1 79 ? -8.031 -20.25 -10.938 1 96.06 79 LEU A N 1
ATOM 628 C CA . LEU A 1 79 ? -8.391 -20.844 -9.648 1 96.06 79 LEU A CA 1
ATOM 629 C C . LEU A 1 79 ? -7.156 -21.422 -8.961 1 96.06 79 LEU A C 1
ATOM 631 O O . LEU A 1 79 ? -6.457 -22.266 -9.523 1 96.06 79 LEU A O 1
ATOM 635 N N . HIS A 1 80 ? -6.922 -20.969 -7.824 1 98.12 80 HIS A N 1
ATOM 636 C CA . HIS A 1 80 ? -5.789 -21.438 -7.035 1 98.12 80 HIS A CA 1
ATOM 637 C C . HIS A 1 80 ? -6.242 -22.422 -5.957 1 98.12 80 HIS A C 1
ATOM 639 O O . HIS A 1 80 ? -6.797 -22.016 -4.934 1 98.12 80 HIS A O 1
ATOM 645 N N . ASP A 1 81 ? -5.949 -23.656 -6.188 1 97.81 81 ASP A N 1
ATOM 646 C CA . ASP A 1 81 ? -6.332 -24.734 -5.277 1 97.81 81 ASP A CA 1
ATOM 647 C C . ASP A 1 81 ? -5.293 -24.922 -4.168 1 97.81 81 ASP A C 1
ATOM 649 O O . ASP A 1 81 ? -4.188 -25.391 -4.422 1 97.81 81 ASP A O 1
ATOM 653 N N . GLU A 1 82 ? -5.602 -24.625 -2.936 1 97.44 82 GLU A N 1
ATOM 654 C CA . GLU A 1 82 ? -4.668 -24.625 -1.815 1 97.44 82 GLU A CA 1
ATOM 655 C C . GLU A 1 82 ? -4.035 -26 -1.624 1 97.44 82 GLU A C 1
ATOM 657 O O . GLU A 1 82 ? -2.91 -26.109 -1.132 1 97.44 82 GLU A O 1
ATOM 662 N N . PHE A 1 83 ? -4.672 -27.047 -2.084 1 97.06 83 PHE A N 1
ATOM 663 C CA . PHE A 1 83 ? -4.176 -28.391 -1.808 1 97.06 83 PHE A CA 1
ATOM 664 C C . PHE A 1 83 ? -3.609 -29.016 -3.07 1 97.06 83 PHE A C 1
ATOM 666 O O . PHE A 1 83 ? -3.033 -30.109 -3.016 1 97.06 83 PHE A O 1
ATOM 673 N N . GLY A 1 84 ? -3.793 -28.375 -4.176 1 97.88 84 GLY A N 1
ATOM 674 C CA . GLY A 1 84 ? -3.473 -29.062 -5.414 1 97.88 84 GLY A CA 1
ATOM 675 C C . GLY A 1 84 ? -2.539 -28.281 -6.312 1 97.88 84 GLY A C 1
ATOM 676 O O . GLY A 1 84 ? -2.258 -28.688 -7.441 1 97.88 84 GLY A O 1
ATOM 677 N N . GLU A 1 85 ? -2.09 -27.141 -5.781 1 97.25 85 GLU A N 1
ATOM 678 C CA . GLU A 1 85 ? -1.231 -26.297 -6.609 1 97.25 85 GLU A CA 1
ATOM 679 C C . GLU A 1 85 ? -0.138 -25.625 -5.773 1 97.25 85 GLU A C 1
ATOM 681 O O . GLU A 1 85 ? -0.324 -25.391 -4.578 1 97.25 85 GLU A O 1
ATOM 686 N N . ILE A 1 86 ? 1.027 -25.453 -6.359 1 98.56 86 ILE A N 1
ATOM 687 C CA . ILE A 1 86 ? 2.039 -24.516 -5.867 1 98.56 86 ILE A CA 1
ATOM 688 C C . ILE A 1 86 ? 2.094 -23.297 -6.77 1 98.56 86 ILE A C 1
ATOM 690 O O . ILE A 1 86 ? 2.215 -23.422 -7.988 1 98.56 86 ILE A O 1
ATOM 694 N N . THR A 1 87 ? 1.865 -22.203 -6.16 1 98.69 87 THR A N 1
ATOM 695 C CA . THR A 1 87 ? 2.109 -20.953 -6.887 1 98.69 87 THR A CA 1
ATOM 696 C C . THR A 1 87 ? 3.564 -20.516 -6.734 1 98.69 87 THR A C 1
ATOM 698 O O . THR A 1 87 ? 4.195 -20.797 -5.715 1 98.69 87 THR A O 1
ATOM 701 N N . TRP A 1 88 ? 4.051 -19.922 -7.742 1 98.81 88 TRP A N 1
ATOM 702 C CA . TRP A 1 88 ? 5.43 -19.453 -7.75 1 98.81 88 TRP A CA 1
ATOM 703 C C . TRP A 1 88 ? 5.516 -18.047 -8.336 1 98.81 88 TRP A C 1
ATOM 705 O O . TRP A 1 88 ? 4.668 -17.641 -9.133 1 98.81 88 TRP A O 1
ATOM 715 N N . THR A 1 89 ? 6.449 -17.281 -7.906 1 98.88 89 THR A N 1
ATOM 716 C CA . THR A 1 89 ? 6.773 -15.961 -8.414 1 98.88 89 THR A CA 1
ATOM 717 C C . THR A 1 89 ? 8.25 -15.867 -8.789 1 98.88 89 THR A C 1
ATOM 719 O O . THR A 1 89 ? 9.117 -16.359 -8.062 1 98.88 89 THR A O 1
ATOM 722 N N . VAL A 1 90 ? 8.516 -15.352 -9.891 1 98.94 90 VAL A N 1
ATOM 723 C CA . VAL A 1 90 ? 9.875 -14.984 -10.281 1 98.94 90 VAL A CA 1
ATOM 724 C C . VAL A 1 90 ? 9.945 -13.477 -10.531 1 98.94 90 VAL A C 1
ATOM 726 O O . VAL A 1 90 ? 9.188 -12.938 -11.336 1 98.94 90 VAL A O 1
ATOM 729 N N . LEU A 1 91 ? 10.758 -12.836 -9.805 1 98.88 91 LEU A N 1
ATOM 730 C CA . LEU A 1 91 ? 11.086 -11.422 -9.984 1 98.88 91 LEU A CA 1
ATOM 731 C C . LEU A 1 91 ? 12.492 -11.258 -10.562 1 98.88 91 LEU A C 1
ATOM 733 O O . LEU A 1 91 ? 13.469 -11.695 -9.953 1 98.88 91 LEU A O 1
ATOM 737 N N . MET A 1 92 ? 12.594 -10.625 -11.688 1 98.75 92 MET A N 1
ATOM 738 C CA . MET A 1 92 ? 13.914 -10.508 -12.297 1 98.75 92 MET A CA 1
ATOM 739 C C . MET A 1 92 ? 14.016 -9.242 -13.148 1 98.75 92 MET A C 1
ATOM 741 O O . MET A 1 92 ? 12.992 -8.664 -13.523 1 98.75 92 MET A O 1
ATOM 745 N N . HIS A 1 93 ? 15.211 -8.812 -13.359 1 98.44 93 HIS A N 1
ATOM 746 C CA . HIS A 1 93 ? 15.445 -7.734 -14.312 1 98.44 93 HIS A CA 1
ATOM 747 C C . HIS A 1 93 ? 15.305 -8.227 -15.75 1 98.44 93 HIS A C 1
ATOM 749 O O . HIS A 1 93 ? 15.898 -9.242 -16.125 1 98.44 93 HIS A O 1
ATOM 755 N N . SER A 1 94 ? 14.438 -7.645 -16.438 1 97.25 94 SER A N 1
ATOM 756 C CA . SER A 1 94 ? 14.25 -7.914 -17.859 1 97.25 94 SER A CA 1
ATOM 757 C C . SER A 1 94 ? 13.594 -6.73 -18.562 1 97.25 94 SER A C 1
ATOM 759 O O . SER A 1 94 ? 12.672 -6.113 -18.016 1 97.25 94 SER A O 1
ATOM 761 N N . LYS A 1 95 ? 14.023 -6.414 -19.766 1 94.62 95 LYS A N 1
ATOM 762 C CA . LYS A 1 95 ? 13.414 -5.344 -20.547 1 94.62 95 LYS A CA 1
ATOM 763 C C . LYS A 1 95 ? 12.203 -5.852 -21.328 1 94.62 95 LYS A C 1
ATOM 765 O O . LYS A 1 95 ? 11.406 -5.059 -21.844 1 94.62 95 LYS A O 1
ATOM 770 N N . ASN A 1 96 ? 12.133 -7.246 -21.391 1 94.44 96 ASN A N 1
ATOM 771 C CA . ASN A 1 96 ? 11.094 -7.891 -22.188 1 94.44 96 ASN A CA 1
ATOM 772 C C . ASN A 1 96 ? 10.414 -9.016 -21.422 1 94.44 96 ASN A C 1
ATOM 774 O O . ASN A 1 96 ? 11.062 -9.977 -21 1 94.44 96 ASN A O 1
ATOM 778 N N . MET A 1 97 ? 9.141 -8.922 -21.328 1 95.25 97 MET A N 1
ATOM 779 C CA . MET A 1 97 ? 8.359 -9.914 -20.594 1 95.25 97 MET A CA 1
ATOM 780 C C . MET A 1 97 ? 8.477 -11.289 -21.25 1 95.25 97 MET A C 1
ATOM 782 O O . MET A 1 97 ? 8.508 -12.305 -20.562 1 95.25 97 MET A O 1
ATOM 786 N N . LEU A 1 98 ? 8.523 -11.336 -22.516 1 94.56 98 LEU A N 1
ATOM 787 C CA . LEU A 1 98 ? 8.562 -12.602 -23.25 1 94.56 98 LEU A CA 1
ATOM 788 C C . LEU A 1 98 ? 9.844 -13.367 -22.922 1 94.56 98 LEU A C 1
ATOM 790 O O . LEU A 1 98 ? 9.828 -14.602 -22.859 1 94.56 98 LEU A O 1
ATOM 794 N N . ASP A 1 99 ? 10.938 -12.641 -22.75 1 95.81 99 ASP A N 1
ATOM 795 C CA . ASP A 1 99 ? 12.188 -13.281 -22.359 1 95.81 99 ASP A CA 1
ATOM 796 C C . ASP A 1 99 ? 12.055 -13.953 -21 1 95.81 99 ASP A C 1
ATOM 798 O O . ASP A 1 99 ? 12.57 -15.055 -20.797 1 95.81 99 ASP A O 1
ATOM 802 N N . ALA A 1 100 ? 11.391 -13.266 -20.109 1 97.38 100 ALA A N 1
ATOM 803 C CA . ALA A 1 100 ? 11.164 -13.828 -18.781 1 97.38 100 ALA A CA 1
ATOM 804 C C . ALA A 1 100 ? 10.297 -15.078 -18.859 1 97.38 100 ALA A C 1
ATOM 806 O O . ALA A 1 100 ? 10.609 -16.094 -18.234 1 97.38 100 ALA A O 1
ATOM 807 N N . TYR A 1 101 ? 9.25 -15.023 -19.688 1 97.62 101 TYR A N 1
ATOM 808 C CA . TYR A 1 101 ? 8.383 -16.188 -19.859 1 97.62 101 TYR A CA 1
ATOM 809 C C . TYR A 1 101 ? 9.172 -17.375 -20.375 1 97.62 101 TYR A C 1
ATOM 811 O O . TYR A 1 101 ? 8.961 -18.5 -19.922 1 97.62 101 TYR A O 1
ATOM 819 N N . GLN A 1 102 ? 10.031 -17.094 -21.25 1 96.5 102 GLN A N 1
ATOM 820 C CA . GLN A 1 102 ? 10.781 -18.172 -21.906 1 96.5 102 GLN A CA 1
ATOM 821 C C . GLN A 1 102 ? 11.711 -18.875 -20.922 1 96.5 102 GLN A C 1
ATOM 823 O O . GLN A 1 102 ? 11.727 -20.094 -20.828 1 96.5 102 GLN A O 1
ATOM 828 N N . ILE A 1 103 ? 12.516 -18.094 -20.203 1 97.62 103 ILE A N 1
ATOM 829 C CA . ILE A 1 103 ? 13.469 -18.688 -19.281 1 97.62 103 ILE A CA 1
ATOM 830 C C . ILE A 1 103 ? 12.727 -19.422 -18.156 1 97.62 103 ILE A C 1
ATOM 832 O O . ILE A 1 103 ? 13.133 -20.5 -17.734 1 97.62 103 ILE A O 1
ATOM 836 N N . ILE A 1 104 ? 11.664 -18.859 -17.703 1 98.44 104 ILE A N 1
ATOM 837 C CA . ILE A 1 104 ? 10.852 -19.484 -16.656 1 98.44 104 ILE A CA 1
ATOM 838 C C . ILE A 1 104 ? 10.203 -20.75 -17.219 1 98.44 104 ILE A C 1
ATOM 840 O O . ILE A 1 104 ? 10.164 -21.781 -16.547 1 98.44 104 ILE A O 1
ATOM 844 N N . GLY A 1 105 ? 9.695 -20.625 -18.438 1 98 105 GLY A N 1
ATOM 845 C CA . GLY A 1 105 ? 9.148 -21.797 -19.109 1 98 105 GLY A CA 1
ATOM 846 C C . GLY A 1 105 ? 10.125 -22.953 -19.188 1 98 105 GLY A C 1
ATOM 847 O O . GLY A 1 105 ? 9.734 -24.109 -19.016 1 98 105 GLY A O 1
ATOM 848 N N . GLU A 1 106 ? 11.367 -22.641 -19.453 1 98 106 GLU A N 1
ATOM 849 C CA . GLU A 1 106 ? 12.406 -23.672 -19.484 1 98 106 GLU A CA 1
ATOM 850 C C . GLU A 1 106 ? 12.547 -24.359 -18.125 1 98 106 GLU A C 1
ATOM 852 O O . GLU A 1 106 ? 12.625 -25.578 -18.047 1 98 106 GLU A O 1
ATOM 857 N N . GLY A 1 107 ? 12.578 -23.547 -17.062 1 98.56 107 GLY A N 1
ATOM 858 C CA . GLY A 1 107 ? 12.641 -24.109 -15.719 1 98.56 107 GLY A CA 1
ATOM 859 C C . GLY A 1 107 ? 11.453 -25 -15.398 1 98.56 107 GLY A C 1
ATOM 860 O O . GLY A 1 107 ? 11.617 -26.062 -14.789 1 98.56 107 GLY A O 1
ATOM 861 N N . LEU A 1 108 ? 10.312 -24.578 -15.867 1 98.69 108 LEU A N 1
ATOM 862 C CA . LEU A 1 108 ? 9.086 -25.328 -15.594 1 98.69 108 LEU A CA 1
ATOM 863 C C . LEU A 1 108 ? 9.062 -26.625 -16.375 1 98.69 108 LEU A C 1
ATOM 865 O O . LEU A 1 108 ? 8.609 -27.656 -15.875 1 98.69 108 LEU A O 1
ATOM 869 N N . THR A 1 109 ? 9.492 -26.578 -17.625 1 98.38 109 THR A N 1
ATOM 870 C CA . THR A 1 109 ? 9.57 -27.781 -18.422 1 98.38 109 THR A CA 1
ATOM 871 C C . THR A 1 109 ? 10.531 -28.797 -17.797 1 98.38 109 THR A C 1
ATOM 873 O O . THR A 1 109 ? 10.273 -30 -17.797 1 98.38 109 THR A O 1
ATOM 876 N N . ARG A 1 110 ? 11.609 -28.312 -17.266 1 98.5 110 ARG A N 1
ATOM 877 C CA . ARG A 1 110 ? 12.547 -29.172 -16.562 1 98.5 110 ARG A CA 1
ATOM 878 C C . ARG A 1 110 ? 11.914 -29.781 -15.32 1 98.5 110 ARG A C 1
ATOM 880 O O . ARG A 1 110 ? 12.141 -30.938 -15 1 98.5 110 ARG A O 1
ATOM 887 N N . ALA A 1 111 ? 11.172 -28.969 -14.602 1 98.69 111 ALA A N 1
ATOM 888 C CA . ALA A 1 111 ? 10.453 -29.453 -13.43 1 98.69 111 ALA A CA 1
ATOM 889 C C . ALA A 1 111 ? 9.516 -30.609 -13.797 1 98.69 111 ALA A C 1
ATOM 891 O O . ALA A 1 111 ? 9.461 -31.609 -13.094 1 98.69 111 ALA A O 1
ATOM 892 N N . LEU A 1 112 ? 8.797 -30.438 -14.891 1 98.56 112 LEU A N 1
ATOM 893 C CA . LEU A 1 112 ? 7.879 -31.484 -15.359 1 98.56 112 LEU A CA 1
ATOM 894 C C . LEU A 1 112 ? 8.641 -32.75 -15.742 1 98.56 112 LEU A C 1
ATOM 896 O O . LEU A 1 112 ? 8.188 -33.844 -15.461 1 98.56 112 LEU A O 1
ATOM 900 N N . LYS A 1 113 ? 9.781 -32.531 -16.328 1 98.38 113 LYS A N 1
ATOM 901 C CA . LYS A 1 113 ? 10.617 -33.656 -16.719 1 98.38 113 LYS A CA 1
ATOM 902 C C . LYS A 1 113 ? 11.047 -34.469 -15.492 1 98.38 113 LYS A C 1
ATOM 904 O O . LYS A 1 113 ? 11.094 -35.688 -15.531 1 98.38 113 LYS A O 1
ATOM 909 N N . GLU A 1 114 ? 11.328 -33.781 -14.391 1 97.81 114 GLU A N 1
ATOM 910 C CA . GLU A 1 114 ? 11.688 -34.438 -13.133 1 97.81 114 GLU A CA 1
ATOM 911 C C . GLU A 1 114 ? 10.562 -35.344 -12.641 1 97.81 114 GLU A C 1
ATOM 913 O O . GLU A 1 114 ? 10.812 -36.312 -11.93 1 97.81 114 GLU A O 1
ATOM 918 N N . LEU A 1 115 ? 9.375 -35.031 -13.031 1 98.06 115 LEU A N 1
ATOM 919 C CA . LEU A 1 115 ? 8.219 -35.812 -12.594 1 98.06 115 LEU A CA 1
ATOM 920 C C . LEU A 1 115 ? 7.836 -36.844 -13.625 1 98.06 115 LEU A C 1
ATOM 922 O O . LEU A 1 115 ? 6.902 -37.625 -13.414 1 98.06 115 LEU A O 1
ATOM 926 N N . GLY A 1 116 ? 8.508 -36.812 -14.797 1 97.62 116 GLY A N 1
ATOM 927 C CA . GLY A 1 116 ? 8.281 -37.812 -15.812 1 97.62 116 GLY A CA 1
ATOM 928 C C . GLY A 1 116 ? 7.371 -37.344 -16.938 1 97.62 116 GLY A C 1
ATOM 929 O O . GLY A 1 116 ? 6.812 -38.156 -17.672 1 97.62 116 GLY A O 1
ATOM 930 N N . LEU A 1 117 ? 7.172 -36.094 -17.016 1 98.19 117 LEU A N 1
ATOM 931 C CA . LEU A 1 117 ? 6.312 -35.531 -18.062 1 98.19 117 LEU A CA 1
ATOM 932 C C . LEU A 1 117 ? 7.121 -34.688 -19.031 1 98.19 117 LEU A C 1
ATOM 934 O O . LEU A 1 117 ? 8.055 -34 -18.641 1 98.19 117 LEU A O 1
ATOM 938 N N . GLU A 1 118 ? 6.734 -34.75 -20.25 1 97.69 118 GLU A N 1
ATOM 939 C CA . GLU A 1 118 ? 7.336 -33.906 -21.281 1 97.69 118 GLU A CA 1
ATOM 940 C C . GLU A 1 118 ? 6.469 -32.688 -21.562 1 97.69 118 GLU A C 1
ATOM 942 O O . GLU A 1 118 ? 5.473 -32.781 -22.281 1 97.69 118 GLU A O 1
ATOM 947 N N . GLY A 1 119 ? 6.902 -31.609 -21.016 1 96.38 119 GLY A N 1
ATOM 948 C CA . GLY A 1 119 ? 6.168 -30.375 -21.234 1 96.38 119 GLY A CA 1
ATOM 949 C C . GLY A 1 119 ? 6.773 -29.5 -22.312 1 96.38 119 GLY A C 1
ATOM 950 O O . GLY A 1 119 ? 7.934 -29.672 -22.672 1 96.38 119 GLY A O 1
ATOM 951 N N . GLU A 1 120 ? 5.957 -28.609 -22.797 1 96.06 120 GLU A N 1
ATOM 952 C CA . GLU A 1 120 ? 6.414 -27.625 -23.766 1 96.06 120 GLU A CA 1
ATOM 953 C C . GLU A 1 120 ? 5.875 -26.234 -23.438 1 96.06 120 GLU A C 1
ATOM 955 O O . GLU A 1 120 ? 4.727 -26.094 -23.016 1 96.06 120 GLU A O 1
ATOM 960 N N . PHE A 1 121 ? 6.793 -25.297 -23.547 1 94.75 121 PHE A N 1
ATOM 961 C CA . PHE A 1 121 ? 6.367 -23.906 -23.438 1 94.75 121 PHE A CA 1
ATOM 962 C C . PHE A 1 121 ? 5.609 -23.469 -24.688 1 94.75 121 PHE A C 1
ATOM 964 O O . PHE A 1 121 ? 6.062 -23.703 -25.797 1 94.75 121 PHE A O 1
ATOM 971 N N . THR A 1 122 ? 4.445 -22.938 -24.484 1 90.75 122 THR A N 1
ATOM 972 C CA . THR A 1 122 ? 3.607 -22.422 -25.562 1 90.75 122 THR A CA 1
ATOM 973 C C . THR A 1 122 ? 3.352 -20.938 -25.391 1 90.75 122 THR A C 1
ATOM 975 O O . THR A 1 122 ? 2.625 -20.516 -24.484 1 90.75 122 THR A O 1
ATOM 978 N N . PRO A 1 123 ? 3.822 -20.172 -26.375 1 87.12 123 PRO A N 1
ATOM 979 C CA . PRO A 1 123 ? 3.51 -18.734 -26.266 1 87.12 123 PRO A CA 1
ATOM 980 C C . PRO A 1 123 ? 2.012 -18.453 -26.328 1 87.12 123 PRO A C 1
ATOM 982 O O . PRO A 1 123 ? 1.269 -19.188 -27 1 87.12 123 PRO A O 1
ATOM 985 N N . ILE A 1 124 ? 1.561 -17.594 -25.516 1 84.44 124 ILE A N 1
ATOM 986 C CA . ILE A 1 124 ? 2.367 -16.531 -24.922 1 84.44 124 ILE A CA 1
ATOM 987 C C . ILE A 1 124 ? 2.844 -16.953 -23.531 1 84.44 124 ILE A C 1
ATOM 989 O O . ILE A 1 124 ? 3.998 -16.719 -23.172 1 84.44 124 ILE A O 1
ATOM 993 N N . ASN A 1 125 ? 2.17 -17.766 -22.719 1 87.44 125 ASN A N 1
ATOM 994 C CA . ASN A 1 125 ? 2.535 -17.828 -21.297 1 87.44 125 ASN A CA 1
ATOM 995 C C . ASN A 1 125 ? 2.1 -19.141 -20.672 1 87.44 125 ASN A C 1
ATOM 997 O O . ASN A 1 125 ? 1.839 -19.203 -19.469 1 87.44 125 ASN A O 1
ATOM 1001 N N . ASP A 1 126 ? 1.993 -20.172 -21.516 1 93.19 126 ASP A N 1
ATOM 1002 C CA . ASP A 1 126 ? 1.536 -21.438 -20.969 1 93.19 126 ASP A CA 1
ATOM 1003 C C . ASP A 1 126 ? 2.615 -22.516 -21.094 1 93.19 126 ASP A C 1
ATOM 1005 O O . ASP A 1 126 ? 3.496 -22.422 -21.953 1 93.19 126 ASP A O 1
ATOM 1009 N N . VAL A 1 127 ? 2.578 -23.422 -20.219 1 95.81 127 VAL A N 1
ATOM 1010 C CA . VAL A 1 127 ? 3.262 -24.703 -20.391 1 95.81 127 VAL A CA 1
ATOM 1011 C C . VAL A 1 127 ? 2.236 -25.828 -20.5 1 95.81 127 VAL A C 1
ATOM 1013 O O . VAL A 1 127 ? 1.331 -25.922 -19.656 1 95.81 127 VAL A O 1
ATOM 1016 N N . VAL A 1 128 ? 2.408 -26.656 -21.547 1 96 128 VAL A N 1
ATOM 1017 C CA . VAL A 1 128 ? 1.408 -27.688 -21.828 1 96 128 VAL A CA 1
ATOM 1018 C C . VAL A 1 128 ? 2.078 -29.047 -21.906 1 96 128 VAL A C 1
ATOM 1020 O O . VAL A 1 128 ? 3.266 -29.156 -22.219 1 96 128 VAL A O 1
ATOM 1023 N N . VAL A 1 129 ? 1.311 -30.062 -21.516 1 96.06 129 VAL A N 1
ATOM 1024 C CA . VAL A 1 129 ? 1.651 -31.484 -21.688 1 96.06 129 VAL A CA 1
ATOM 1025 C C . VAL A 1 129 ? 0.563 -32.188 -22.5 1 96.06 129 VAL A C 1
ATOM 1027 O O . VAL A 1 129 ? -0.604 -32.188 -22.094 1 96.06 129 VAL A O 1
ATOM 1030 N N . LYS A 1 130 ? 0.904 -32.688 -23.641 1 92.75 130 LYS A N 1
ATOM 1031 C CA . LYS A 1 130 ? -0.059 -33.375 -24.5 1 92.75 130 LYS A CA 1
ATOM 1032 C C . LYS A 1 130 ? -1.231 -32.438 -24.828 1 92.75 130 LYS A C 1
ATOM 1034 O O . LYS A 1 130 ? -2.393 -32.844 -24.734 1 92.75 130 LYS A O 1
ATOM 1039 N N . GLY A 1 131 ? -0.862 -31.219 -25 1 91.44 131 GLY A N 1
ATOM 1040 C CA . GLY A 1 131 ? -1.846 -30.25 -25.453 1 91.44 131 GLY A CA 1
ATOM 1041 C C . GLY A 1 131 ? -2.686 -29.688 -24.312 1 91.44 131 GLY A C 1
ATOM 1042 O O . GLY A 1 131 ? -3.539 -28.828 -24.531 1 91.44 131 GLY A O 1
ATOM 1043 N N . LYS A 1 132 ? -2.469 -30.156 -23.141 1 94.19 132 LYS A N 1
ATOM 1044 C CA . LYS A 1 132 ? -3.232 -29.688 -21.984 1 94.19 132 LYS A CA 1
ATOM 1045 C C . LYS A 1 132 ? -2.404 -28.719 -21.141 1 94.19 132 LYS A C 1
ATOM 1047 O O . LYS A 1 132 ? -1.235 -28.984 -20.844 1 94.19 132 LYS A O 1
ATOM 1052 N N . LYS A 1 133 ? -3.043 -27.688 -20.719 1 93.88 133 LYS A N 1
ATOM 1053 C CA . LYS A 1 133 ? -2.365 -26.703 -19.906 1 93.88 133 LYS A CA 1
ATOM 1054 C C . LYS A 1 133 ? -2.182 -27.203 -18.469 1 93.88 133 LYS A C 1
ATOM 1056 O O . LYS A 1 133 ? -3.141 -27.641 -17.828 1 93.88 133 LYS A O 1
ATOM 1061 N N . ILE A 1 134 ? -0.965 -27.109 -17.969 1 94 134 ILE A N 1
ATOM 1062 C CA . ILE A 1 134 ? -0.677 -27.5 -16.594 1 94 134 ILE A CA 1
ATOM 1063 C C . ILE A 1 134 ? -0.128 -26.312 -15.812 1 94 134 ILE A C 1
ATOM 1065 O O . ILE A 1 134 ? -0.092 -26.328 -14.578 1 94 134 ILE A O 1
ATOM 1069 N N . VAL A 1 135 ? 0.451 -25.375 -16.547 1 94.69 135 VAL A N 1
ATOM 1070 C CA . VAL A 1 135 ? 0.992 -24.141 -15.984 1 94.69 135 VAL A CA 1
ATOM 1071 C C . VAL A 1 135 ? 0.438 -22.938 -16.734 1 94.69 135 VAL A C 1
ATOM 1073 O O . VAL A 1 135 ? 0.417 -22.922 -17.969 1 94.69 135 VAL A O 1
ATOM 1076 N N . GLY A 1 136 ? -0.045 -22 -16.062 1 93.94 136 GLY A N 1
ATOM 1077 C CA . GLY A 1 136 ? -0.366 -20.672 -16.562 1 93.94 136 GLY A CA 1
ATOM 1078 C C . GLY A 1 136 ? 0.444 -19.578 -15.898 1 93.94 136 GLY A C 1
ATOM 1079 O O . GLY A 1 136 ? 0.696 -19.625 -14.695 1 93.94 136 GLY A O 1
ATOM 1080 N N . MET A 1 137 ? 0.849 -18.625 -16.719 1 96.81 137 MET A N 1
ATOM 1081 C CA . MET A 1 137 ? 1.676 -17.547 -16.188 1 96.81 137 MET A CA 1
ATOM 1082 C C . MET A 1 137 ? 0.997 -16.188 -16.375 1 96.81 137 MET A C 1
ATOM 1084 O O . MET A 1 137 ? 0.287 -15.984 -17.359 1 96.81 137 MET A O 1
ATOM 1088 N N . ALA A 1 138 ? 1.125 -15.367 -15.445 1 97.75 138 ALA A N 1
ATOM 1089 C CA . ALA A 1 138 ? 0.733 -13.961 -15.492 1 97.75 138 ALA A CA 1
ATOM 1090 C C . ALA A 1 138 ? 1.909 -13.047 -15.141 1 97.75 138 ALA A C 1
ATOM 1092 O O . ALA A 1 138 ? 2.832 -13.461 -14.43 1 97.75 138 ALA A O 1
ATOM 1093 N N . GLY A 1 139 ? 1.917 -11.859 -15.68 1 98.19 139 GLY A N 1
ATOM 1094 C CA . GLY A 1 139 ? 3.072 -11.016 -15.414 1 98.19 139 GLY A CA 1
ATOM 1095 C C . GLY A 1 139 ? 2.748 -9.531 -15.438 1 98.19 139 GLY A C 1
ATOM 1096 O O . GLY A 1 139 ? 1.663 -9.133 -15.867 1 98.19 139 GLY A O 1
ATOM 1097 N N . ALA A 1 140 ? 3.641 -8.766 -14.898 1 98.38 140 ALA A N 1
ATOM 1098 C CA . ALA A 1 140 ? 3.666 -7.309 -14.938 1 98.38 140 ALA A CA 1
ATOM 1099 C C . ALA A 1 140 ? 5.094 -6.789 -15.062 1 98.38 140 ALA A C 1
ATOM 1101 O O . ALA A 1 140 ? 6.047 -7.465 -14.664 1 98.38 140 ALA A O 1
ATOM 1102 N N . GLN A 1 141 ? 5.168 -5.707 -15.648 1 97.94 141 GLN A N 1
ATOM 1103 C CA . GLN A 1 141 ? 6.477 -5.102 -15.859 1 97.94 141 GLN A CA 1
ATOM 1104 C C . GLN A 1 141 ? 6.523 -3.682 -15.305 1 97.94 141 GLN A C 1
ATOM 1106 O O . GLN A 1 141 ? 5.555 -2.93 -15.422 1 97.94 141 GLN A O 1
ATOM 1111 N N . LYS A 1 142 ? 7.582 -3.312 -14.68 1 97.25 142 LYS A N 1
ATOM 1112 C CA . LYS A 1 142 ? 7.902 -1.965 -14.211 1 97.25 142 LYS A CA 1
ATOM 1113 C C . LYS A 1 142 ? 9.336 -1.589 -14.578 1 97.25 142 LYS A C 1
ATOM 1115 O O . LYS A 1 142 ? 10.289 -2.098 -13.977 1 97.25 142 LYS A O 1
ATOM 1120 N N . GLY A 1 143 ? 9.445 -0.628 -15.531 1 95.56 143 GLY A N 1
ATOM 1121 C CA . GLY A 1 143 ? 10.781 -0.353 -16.047 1 95.56 143 GLY A CA 1
ATOM 1122 C C . GLY A 1 143 ? 11.461 -1.578 -16.625 1 95.56 143 GLY A C 1
ATOM 1123 O O . GLY A 1 143 ? 10.898 -2.254 -17.484 1 95.56 143 GLY A O 1
ATOM 1124 N N . ASP A 1 144 ? 12.641 -1.915 -16.094 1 97.56 144 ASP A N 1
ATOM 1125 C CA . ASP A 1 144 ? 13.414 -3.053 -16.578 1 97.56 144 ASP A CA 1
ATOM 1126 C C . ASP A 1 144 ? 13.312 -4.234 -15.625 1 97.56 144 ASP A C 1
ATOM 1128 O O . ASP A 1 144 ? 14.281 -4.977 -15.438 1 97.56 144 ASP A O 1
ATOM 1132 N N . SER A 1 145 ? 12.273 -4.25 -14.93 1 98.5 145 SER A N 1
ATOM 1133 C CA . SER A 1 145 ? 12.008 -5.355 -14.016 1 98.5 145 SER A CA 1
ATOM 1134 C C . SER A 1 145 ? 10.656 -6 -14.297 1 98.5 145 SER A C 1
ATOM 1136 O O . SER A 1 145 ? 9.703 -5.312 -14.664 1 98.5 145 SER A O 1
ATOM 1138 N N . VAL A 1 146 ? 10.594 -7.289 -14.117 1 98.69 146 VAL A N 1
ATOM 1139 C CA . VAL A 1 146 ? 9.344 -8.008 -14.359 1 98.69 146 VAL A CA 1
ATOM 1140 C C . VAL A 1 146 ? 9.039 -8.922 -13.172 1 98.69 146 VAL A C 1
ATOM 1142 O O . VAL A 1 146 ? 9.945 -9.367 -12.477 1 98.69 146 VAL A O 1
ATOM 1145 N N . VAL A 1 147 ? 7.805 -9.117 -12.953 1 98.81 147 VAL A N 1
ATOM 1146 C CA . VAL A 1 147 ? 7.309 -10.203 -12.109 1 98.81 147 VAL A CA 1
ATOM 1147 C C . VAL A 1 147 ? 6.492 -11.18 -12.953 1 98.81 147 VAL A C 1
ATOM 1149 O O . VAL A 1 147 ? 5.719 -10.766 -13.82 1 98.81 147 VAL A O 1
ATOM 1152 N N . VAL A 1 148 ? 6.758 -12.391 -12.82 1 98.75 148 VAL A N 1
ATOM 1153 C CA . VAL A 1 148 ? 5.938 -13.461 -13.375 1 98.75 148 VAL A CA 1
ATOM 1154 C C . VAL A 1 148 ? 5.52 -14.422 -12.258 1 98.75 148 VAL A C 1
ATOM 1156 O O . VAL A 1 148 ? 6.348 -14.82 -11.438 1 98.75 148 VAL A O 1
ATOM 1159 N N . HIS A 1 149 ? 4.258 -14.672 -12.188 1 98.81 149 HIS A N 1
ATOM 1160 C CA . HIS A 1 149 ? 3.811 -15.719 -11.281 1 98.81 149 HIS A CA 1
ATOM 1161 C C . HIS A 1 149 ? 2.814 -16.656 -11.961 1 98.81 149 HIS A C 1
ATOM 1163 O O . HIS A 1 149 ? 2.232 -16.297 -12.992 1 98.81 149 HIS A O 1
ATOM 1169 N N . GLY A 1 150 ? 2.732 -17.812 -11.438 1 98.06 150 GLY A N 1
ATOM 1170 C CA . GLY A 1 150 ? 1.9 -18.812 -12.078 1 98.06 150 GLY A CA 1
ATOM 1171 C C . GLY A 1 150 ? 1.598 -20 -11.18 1 98.06 150 GLY A C 1
ATOM 1172 O O . GLY A 1 150 ? 1.95 -20 -10 1 98.06 150 GLY A O 1
ATOM 1173 N N . THR A 1 151 ? 0.918 -20.906 -11.75 1 97.12 151 THR A N 1
ATOM 1174 C CA . THR A 1 151 ? 0.461 -22.078 -11.016 1 97.12 151 THR A CA 1
ATOM 1175 C C . THR A 1 151 ? 1.197 -23.344 -11.477 1 97.12 151 THR A C 1
ATOM 1177 O O . THR A 1 151 ? 1.497 -23.484 -12.664 1 97.12 151 THR A O 1
ATOM 1180 N N . PHE A 1 152 ? 1.649 -24.156 -10.641 1 98.25 152 PHE A N 1
ATOM 1181 C CA . PHE A 1 152 ? 2.088 -25.531 -10.883 1 98.25 152 PHE A CA 1
ATOM 1182 C C . PHE A 1 152 ? 1.085 -26.516 -10.312 1 98.25 152 PHE A C 1
ATOM 1184 O O . PHE A 1 152 ? 1.153 -26.875 -9.141 1 98.25 152 PHE A O 1
ATOM 1191 N N . MET A 1 153 ? 0.18 -26.984 -11.234 1 97.94 153 MET A N 1
ATOM 1192 C CA . MET A 1 153 ? -1.003 -27.734 -10.812 1 97.94 153 MET A CA 1
ATOM 1193 C C . MET A 1 153 ? -0.686 -29.219 -10.664 1 97.94 153 MET A C 1
ATOM 1195 O O . MET A 1 153 ? -0.85 -29.984 -11.617 1 97.94 153 MET A O 1
ATOM 1199 N N . PHE A 1 154 ? -0.338 -29.625 -9.469 1 98.12 154 PHE A N 1
ATOM 1200 C CA . PHE A 1 154 ? 0.087 -31 -9.305 1 98.12 154 PHE A CA 1
ATOM 1201 C C . PHE A 1 154 ? -1.108 -31.906 -9.023 1 98.12 154 PHE A C 1
ATOM 1203 O O . PHE A 1 154 ? -1.093 -33.094 -9.375 1 98.12 154 PHE A O 1
ATOM 1210 N N . ALA A 1 155 ? -2.184 -31.359 -8.414 1 97.94 155 ALA A N 1
ATOM 1211 C CA . ALA A 1 155 ? -3.371 -32.156 -8.109 1 97.94 155 ALA A CA 1
ATOM 1212 C C . ALA A 1 155 ? -4.598 -31.266 -7.938 1 97.94 155 ALA A C 1
ATOM 1214 O O . ALA A 1 155 ? -5.43 -31.5 -7.059 1 97.94 155 ALA A O 1
ATOM 1215 N N . THR A 1 156 ? -4.688 -30.234 -8.672 1 97.12 156 THR A N 1
ATOM 1216 C CA . THR A 1 156 ? -5.754 -29.234 -8.602 1 97.12 156 THR A CA 1
ATOM 1217 C C . THR A 1 156 ? -7.109 -29.891 -8.859 1 97.12 156 THR A C 1
ATOM 1219 O O . THR A 1 156 ? -7.246 -30.719 -9.766 1 97.12 156 THR A O 1
ATOM 1222 N N . ASP A 1 157 ? -8.086 -29.594 -8.039 1 95.44 157 ASP A N 1
ATOM 1223 C CA . ASP A 1 157 ? -9.461 -30 -8.281 1 95.44 157 ASP A CA 1
ATOM 1224 C C . ASP A 1 157 ? -10.078 -29.188 -9.422 1 95.44 157 ASP A C 1
ATOM 1226 O O . ASP A 1 157 ? -10.586 -28.078 -9.195 1 95.44 157 ASP A O 1
ATOM 1230 N N . LEU A 1 158 ? -10.18 -29.75 -10.57 1 93.88 158 LEU 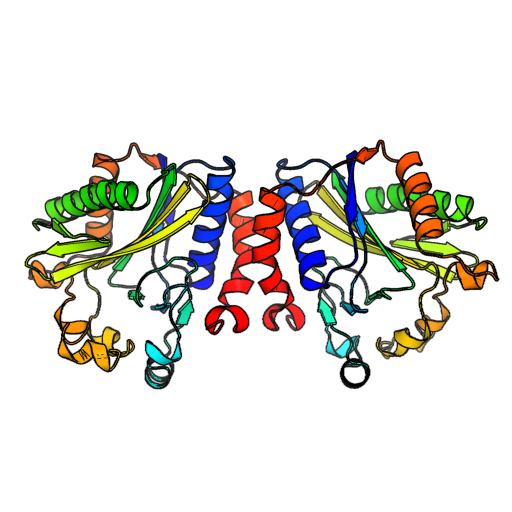A N 1
ATOM 1231 C CA . LEU A 1 158 ? -10.586 -29.031 -11.781 1 93.88 158 LEU A CA 1
ATOM 1232 C C . LEU A 1 158 ? -12.078 -28.719 -11.758 1 93.88 158 LEU A C 1
ATOM 1234 O O . LEU A 1 158 ? -12.555 -27.891 -12.531 1 93.88 158 LEU A O 1
ATOM 1238 N N . SER A 1 159 ? -12.844 -29.375 -10.922 1 91.38 159 SER A N 1
ATOM 1239 C CA . SER A 1 159 ? -14.273 -29.109 -10.828 1 91.38 159 SER A CA 1
ATOM 1240 C C . SER A 1 159 ? -14.539 -27.688 -10.32 1 91.38 159 SER A C 1
ATOM 1242 O O . SER A 1 159 ? -15.609 -27.141 -10.547 1 91.38 159 SER A O 1
ATOM 1244 N N . LEU A 1 160 ? -13.57 -27.141 -9.648 1 90.75 160 LEU A N 1
ATOM 1245 C CA . LEU A 1 160 ? -13.703 -25.812 -9.086 1 90.75 160 LEU A CA 1
ATOM 1246 C C . LEU A 1 160 ? -13.617 -24.75 -10.18 1 90.75 160 LEU A C 1
ATOM 1248 O O . LEU A 1 160 ? -13.969 -23.594 -9.961 1 90.75 160 LEU A O 1
ATOM 1252 N N . MET A 1 161 ? -13.242 -25.156 -11.328 1 90.75 161 MET A N 1
ATOM 1253 C CA . MET A 1 161 ? -13.039 -24.219 -12.422 1 90.75 161 MET A CA 1
ATOM 1254 C C . MET A 1 161 ? -14.375 -23.656 -12.914 1 90.75 161 MET A C 1
ATOM 1256 O O . MET A 1 161 ? -14.406 -22.656 -13.633 1 90.75 161 MET A O 1
ATOM 1260 N N . SER A 1 162 ? -15.438 -24.219 -12.469 1 90.06 162 SER A N 1
ATOM 1261 C CA . SER A 1 162 ? -16.781 -23.797 -12.883 1 90.06 162 SER A CA 1
ATOM 1262 C C . SER A 1 162 ? -17.078 -22.375 -12.43 1 90.06 162 SER A C 1
ATOM 1264 O O . SER A 1 162 ? -18.016 -21.75 -12.914 1 90.06 162 SER A O 1
ATOM 1266 N N . VAL A 1 163 ? -16.297 -21.875 -11.523 1 93.62 163 VAL A N 1
ATOM 1267 C CA . VAL A 1 163 ? -16.516 -20.516 -11.016 1 93.62 163 VAL A CA 1
ATOM 1268 C C . VAL A 1 163 ? -16.062 -19.5 -12.062 1 93.62 163 VAL A C 1
ATOM 1270 O O . VAL A 1 163 ? -16.359 -18.312 -11.938 1 93.62 163 VAL A O 1
ATOM 1273 N N . ILE A 1 164 ? -15.312 -19.922 -13.023 1 93.62 164 ILE A N 1
ATOM 1274 C CA . ILE A 1 164 ? -14.883 -19.062 -14.125 1 93.62 164 ILE A CA 1
ATOM 1275 C C . ILE A 1 164 ? -15.891 -19.141 -15.266 1 93.62 164 ILE A C 1
ATOM 1277 O O . ILE A 1 164 ? -16.188 -20.234 -15.766 1 93.62 164 ILE A O 1
ATOM 1281 N N . LYS A 1 165 ? -16.391 -17.906 -15.641 1 87.56 165 LYS A N 1
ATOM 1282 C CA . LYS A 1 165 ? -17.328 -17.859 -16.766 1 87.56 165 LYS A CA 1
ATOM 1283 C C . LYS A 1 165 ? -16.609 -18.016 -18.094 1 87.56 165 LYS A C 1
ATOM 1285 O O . LYS A 1 165 ? -15.445 -17.625 -18.234 1 87.56 165 LYS A O 1
ATOM 1290 N N . VAL A 1 166 ? -17.172 -18.75 -18.984 1 71.31 166 VAL A N 1
ATOM 1291 C CA . VAL A 1 166 ? -16.672 -18.797 -20.359 1 71.31 166 VAL A CA 1
ATOM 1292 C C . VAL A 1 166 ? -17.312 -17.672 -21.172 1 71.31 166 VAL A C 1
ATOM 1294 O O . VAL A 1 166 ? -18.531 -17.609 -21.312 1 71.31 166 VAL A O 1
ATOM 1297 N N . PRO A 1 167 ? -16.406 -16.609 -21.469 1 60.84 167 PRO A N 1
ATOM 1298 C CA . PRO A 1 167 ? -17.062 -15.539 -22.219 1 60.84 167 PRO A CA 1
ATOM 1299 C C . PRO A 1 167 ? -17.75 -16.047 -23.484 1 60.84 167 PRO A C 1
ATOM 1301 O O . PRO A 1 167 ? -17.328 -17.047 -24.078 1 60.84 167 PRO A O 1
ATOM 1304 N N . LYS A 1 168 ? -19.031 -15.484 -23.812 1 52.5 168 LYS A N 1
ATOM 1305 C CA . LYS A 1 168 ? -19.953 -15.836 -24.891 1 52.5 168 LYS A CA 1
ATOM 1306 C C . LYS A 1 168 ? -19.203 -16.016 -26.219 1 52.5 168 LYS A C 1
ATOM 1308 O O . LYS A 1 168 ? -19.422 -17 -26.922 1 52.5 168 LYS A O 1
ATOM 1313 N N . PRO A 1 169 ? -18.641 -14.859 -26.828 1 47.16 169 PRO A N 1
ATOM 1314 C CA . PRO A 1 169 ? -18.078 -15.055 -28.172 1 47.16 169 PRO A CA 1
ATOM 1315 C C . PRO A 1 169 ? -17.016 -16.156 -28.203 1 47.16 169 PRO A C 1
ATOM 1317 O O . PRO A 1 169 ? -16.719 -16.703 -29.266 1 47.16 169 PRO A O 1
ATOM 1320 N N . LYS A 1 170 ? -16.438 -16.328 -27.078 1 48.19 170 LYS A N 1
ATOM 1321 C CA . LYS A 1 170 ? -15.281 -17.219 -27.141 1 48.19 170 LYS A CA 1
ATOM 1322 C C . LYS A 1 170 ? -15.695 -18.672 -26.859 1 48.19 170 LYS A C 1
ATOM 1324 O O . LYS A 1 170 ? -14.852 -19.578 -26.875 1 48.19 170 LYS A O 1
ATOM 1329 N N . GLU A 1 171 ? -16.859 -18.844 -26.312 1 46.09 171 GLU A N 1
ATOM 1330 C CA . GLU A 1 171 ? -17.297 -20.219 -26.125 1 46.09 171 GLU A CA 1
ATOM 1331 C C . GLU A 1 171 ? -17.078 -21.047 -27.391 1 46.09 171 GLU A C 1
ATOM 1333 O O . GLU A 1 171 ? -16.797 -22.25 -27.312 1 46.09 171 GLU A O 1
ATOM 1338 N N . ARG A 1 172 ? -17.25 -20.531 -28.453 1 44.91 172 ARG A N 1
ATOM 1339 C CA . ARG A 1 172 ? -17.266 -21.312 -29.688 1 44.91 172 ARG A CA 1
ATOM 1340 C C . ARG A 1 172 ? -15.859 -21.797 -30.047 1 44.91 172 ARG A C 1
ATOM 1342 O O . ARG A 1 172 ? -15.703 -22.766 -30.781 1 44.91 172 ARG A O 1
ATOM 1349 N N . GLU A 1 173 ? -14.93 -20.922 -29.859 1 44.72 173 GLU A N 1
ATOM 1350 C CA . GLU A 1 173 ? -13.656 -21.281 -30.5 1 44.72 173 GLU A CA 1
ATOM 1351 C C . GLU A 1 173 ? -12.781 -22.094 -29.562 1 44.72 173 GLU A C 1
ATOM 1353 O O . GLU A 1 173 ? -12.039 -22.969 -30 1 44.72 173 GLU A O 1
ATOM 1358 N N . ARG A 1 174 ? -12.625 -21.734 -28.297 1 47.69 174 ARG A N 1
ATOM 1359 C CA . ARG A 1 174 ? -11.523 -22.328 -27.547 1 47.69 174 ARG A CA 1
ATOM 1360 C C . ARG A 1 174 ? -12.023 -23.438 -26.625 1 47.69 174 ARG A C 1
ATOM 1362 O O . ARG A 1 174 ? -11.219 -24.156 -26.031 1 47.69 174 ARG A O 1
ATOM 1369 N N . GLY A 1 175 ? -13.227 -23.891 -26.656 1 49.38 175 GLY A N 1
ATOM 1370 C CA . GLY A 1 175 ? -13.758 -24.891 -25.766 1 49.38 175 GLY A CA 1
ATOM 1371 C C . GLY A 1 175 ? -13.875 -24.406 -24.328 1 49.38 175 GLY A C 1
ATOM 1372 O O . GLY A 1 175 ? -13.609 -23.234 -24.031 1 49.38 175 GLY A O 1
ATOM 1373 N N . THR A 1 176 ? -14.594 -25.266 -23.375 1 51.81 176 THR A N 1
ATOM 1374 C CA . THR A 1 176 ? -14.789 -24.938 -21.969 1 51.81 176 THR A CA 1
ATOM 1375 C C . THR A 1 176 ? -13.453 -24.891 -21.234 1 51.81 176 THR A C 1
ATOM 1377 O O . THR A 1 176 ? -12.547 -25.672 -21.531 1 51.81 176 THR A O 1
ATOM 1380 N N . PRO A 1 177 ? -13.109 -23.859 -20.422 1 52.56 177 PRO A N 1
ATOM 1381 C CA . PRO A 1 177 ? -11.859 -23.797 -19.656 1 52.56 177 PRO A CA 1
ATOM 1382 C C . PRO A 1 177 ? -11.422 -25.172 -19.141 1 52.56 177 PRO A C 1
ATOM 1384 O O . PRO A 1 177 ? -10.227 -25.469 -19.125 1 52.56 177 PRO A O 1
ATOM 1387 N N . SER A 1 178 ? -12.398 -26 -18.734 1 55.28 178 SER A N 1
ATOM 1388 C CA . SER A 1 178 ? -12.078 -27.312 -18.188 1 55.28 178 SER A CA 1
ATOM 1389 C C . SER A 1 178 ? -11.492 -28.219 -19.25 1 55.28 178 SER A C 1
ATOM 1391 O O . SER A 1 178 ? -10.719 -29.141 -18.953 1 55.28 178 SER A O 1
ATOM 1393 N N . SER A 1 179 ? -11.719 -27.828 -20.438 1 60.88 179 SER A N 1
ATOM 1394 C CA . SER A 1 179 ? -11.32 -28.797 -21.453 1 60.88 179 SER A CA 1
ATOM 1395 C C . SER A 1 179 ? -9.859 -28.625 -21.844 1 60.88 179 SER A C 1
ATOM 1397 O O . SER A 1 179 ? -9.211 -29.578 -22.297 1 60.88 179 SER A O 1
ATOM 1399 N N . ARG A 1 180 ? -9.242 -27.562 -21.391 1 84.69 180 ARG A N 1
ATOM 1400 C CA . ARG A 1 180 ? -7.883 -27.281 -21.844 1 84.69 180 ARG A CA 1
ATOM 1401 C C . ARG A 1 180 ? -6.891 -27.375 -20.688 1 84.69 180 ARG A C 1
ATOM 1403 O O . ARG A 1 180 ? -5.68 -27.453 -20.906 1 84.69 180 ARG A O 1
ATOM 1410 N N . VAL A 1 181 ? -7.48 -27.656 -19.562 1 90.62 181 VAL A N 1
ATOM 1411 C CA . VAL A 1 181 ? -6.637 -27.641 -18.359 1 90.62 181 VAL A CA 1
ATOM 1412 C C . VAL A 1 181 ? -6.547 -29.031 -17.766 1 90.62 181 VAL A C 1
ATOM 1414 O O . VAL A 1 181 ? -7.523 -29.797 -17.797 1 90.62 181 VAL A O 1
ATOM 1417 N N . SER A 1 182 ? -5.457 -29.453 -17.375 1 95.31 182 SER A N 1
ATOM 1418 C CA . SER A 1 182 ? -5.246 -30.688 -16.625 1 95.31 182 SER A CA 1
ATOM 1419 C C . SER A 1 182 ? -4.305 -30.453 -15.438 1 95.31 182 SER A C 1
ATOM 1421 O O . SER A 1 182 ? -4.051 -29.312 -15.047 1 95.31 182 SER A O 1
ATOM 1423 N N . ASN A 1 183 ? -3.986 -31.531 -14.703 1 96.31 183 ASN A N 1
ATOM 1424 C CA . ASN A 1 183 ? -2.984 -31.469 -13.641 1 96.31 183 ASN A CA 1
ATOM 1425 C C . ASN A 1 183 ? -2.002 -32.625 -13.734 1 96.31 183 ASN A C 1
ATOM 1427 O O . ASN A 1 183 ? -2.201 -33.562 -14.523 1 96.31 183 ASN A O 1
ATOM 1431 N N . ILE A 1 184 ? -0.985 -32.531 -13.023 1 98 184 ILE A N 1
ATOM 1432 C CA . ILE A 1 184 ? 0.146 -33.469 -13.141 1 98 184 ILE A CA 1
ATOM 1433 C C . ILE A 1 184 ? -0.278 -34.875 -12.711 1 98 184 ILE A C 1
ATOM 1435 O O . ILE A 1 184 ? 0.042 -35.844 -13.383 1 98 184 ILE A O 1
ATOM 1439 N N . SER A 1 185 ? -0.991 -34.969 -11.641 1 98.12 185 SER A N 1
ATOM 1440 C CA . SER A 1 185 ? -1.428 -36.281 -11.133 1 98.12 185 SER A CA 1
ATOM 1441 C C . SER A 1 185 ? -2.281 -37 -12.156 1 98.12 185 SER A C 1
ATOM 1443 O O . SER A 1 185 ? -2.092 -38.219 -12.383 1 98.12 185 SER A O 1
ATOM 1445 N N . LEU A 1 186 ? -3.211 -36.281 -12.773 1 96.75 186 LEU A N 1
ATOM 1446 C CA . LEU A 1 186 ? -4.078 -36.875 -13.781 1 96.75 186 LEU A CA 1
ATOM 1447 C C . LEU A 1 186 ? -3.264 -37.344 -14.977 1 96.75 186 LEU A C 1
ATOM 1449 O O . LEU A 1 186 ? -3.482 -38.469 -15.469 1 96.75 186 LEU A O 1
ATOM 1453 N N . LEU A 1 187 ? -2.314 -36.594 -15.414 1 96.81 187 LEU A N 1
ATOM 1454 C CA . LEU A 1 187 ? -1.519 -36.938 -16.594 1 96.81 187 LEU A CA 1
ATOM 1455 C C . LEU A 1 187 ? -0.601 -38.125 -16.312 1 96.81 187 LEU A C 1
ATOM 1457 O O . LEU A 1 187 ? -0.33 -38.906 -17.203 1 96.81 187 LEU A O 1
ATOM 1461 N N . LEU A 1 188 ? -0.174 -38.219 -15.062 1 97.44 188 LEU A N 1
ATOM 1462 C CA . LEU A 1 188 ? 0.743 -39.281 -14.688 1 97.44 188 LEU A CA 1
ATOM 1463 C C . LEU A 1 188 ? -0.023 -40.562 -14.305 1 97.44 188 LEU A C 1
ATOM 1465 O O . LEU A 1 188 ? 0.549 -41.656 -14.266 1 97.44 188 LEU A O 1
ATOM 1469 N N . GLY A 1 189 ? -1.305 -40.406 -13.938 1 97.06 189 GLY A N 1
ATOM 1470 C CA . GLY A 1 189 ? -2.084 -41.531 -13.469 1 97.06 189 GLY A CA 1
ATOM 1471 C C . GLY A 1 189 ? -1.719 -41.969 -12.062 1 97.06 189 GLY A C 1
ATOM 1472 O O . GLY A 1 189 ? -1.882 -43.125 -11.703 1 97.06 189 GLY A O 1
ATOM 1473 N N . ARG A 1 190 ? -1.137 -41.062 -11.312 1 97.88 190 ARG A N 1
ATOM 1474 C CA . ARG A 1 190 ? -0.791 -41.312 -9.914 1 97.88 190 ARG A CA 1
ATOM 1475 C C . ARG A 1 190 ? -0.855 -40 -9.109 1 97.88 190 ARG A C 1
ATOM 1477 O O . ARG A 1 190 ? -0.8 -38.906 -9.68 1 97.88 190 ARG A O 1
ATOM 1484 N N . ASP A 1 191 ? -0.856 -40.25 -7.793 1 97.38 191 ASP A N 1
ATOM 1485 C CA . ASP A 1 191 ? -0.923 -39.062 -6.922 1 97.38 191 ASP A CA 1
ATOM 1486 C C . ASP A 1 191 ? 0.447 -38.406 -6.781 1 97.38 191 ASP A C 1
ATOM 1488 O O . ASP A 1 191 ? 1.441 -39.094 -6.504 1 97.38 191 ASP A O 1
ATOM 1492 N N . VAL A 1 192 ? 0.537 -37.188 -7.137 1 98.12 192 VAL A N 1
ATOM 1493 C CA . VAL A 1 192 ? 1.697 -36.344 -6.844 1 98.12 192 VAL A CA 1
ATOM 1494 C C . VAL A 1 192 ? 1.385 -35.438 -5.672 1 98.12 192 VAL A C 1
ATOM 1496 O O . VAL A 1 192 ? 0.374 -34.719 -5.68 1 98.12 192 VAL A O 1
ATOM 1499 N N . ASN A 1 193 ? 2.17 -35.438 -4.602 1 97.62 193 ASN A N 1
ATOM 1500 C CA . ASN A 1 193 ? 1.904 -34.594 -3.447 1 97.62 193 ASN A CA 1
ATOM 1501 C C . ASN A 1 193 ? 2.701 -33.281 -3.512 1 97.62 193 ASN A C 1
ATOM 1503 O O . ASN A 1 193 ? 3.506 -33.094 -4.426 1 97.62 193 ASN A O 1
ATOM 1507 N N . LYS A 1 194 ? 2.463 -32.469 -2.596 1 98.06 194 LYS A N 1
ATOM 1508 C CA . LYS A 1 194 ? 3.043 -31.109 -2.594 1 98.06 194 LYS A CA 1
ATOM 1509 C C . LYS A 1 194 ? 4.566 -31.172 -2.502 1 98.06 194 LYS A C 1
ATOM 1511 O O . LYS A 1 194 ? 5.266 -30.422 -3.174 1 98.06 194 LYS A O 1
ATOM 1516 N N . ASP A 1 195 ? 5.098 -32.031 -1.668 1 98.25 195 ASP A N 1
ATOM 1517 C CA . ASP A 1 195 ? 6.539 -32.125 -1.487 1 98.25 195 ASP A CA 1
ATOM 1518 C C . ASP A 1 195 ? 7.227 -32.531 -2.789 1 98.25 195 ASP A C 1
ATOM 1520 O O . ASP A 1 195 ? 8.266 -31.984 -3.15 1 98.25 195 ASP A O 1
ATOM 1524 N N . GLU A 1 196 ? 6.621 -33.531 -3.402 1 98.44 196 GLU A N 1
ATOM 1525 C CA . GLU A 1 196 ? 7.148 -34 -4.688 1 98.44 196 GLU A CA 1
ATOM 1526 C C . GLU A 1 196 ? 7.121 -32.875 -5.723 1 98.44 196 GLU A C 1
ATOM 1528 O O . GLU A 1 196 ? 8.102 -32.656 -6.441 1 98.44 196 GLU A O 1
ATOM 1533 N N . ALA A 1 197 ? 6.066 -32.188 -5.789 1 98.56 197 ALA A N 1
ATOM 1534 C CA . ALA A 1 197 ? 5.926 -31.078 -6.719 1 98.56 197 ALA A CA 1
ATOM 1535 C C . ALA A 1 197 ? 6.938 -29.984 -6.418 1 98.56 197 ALA A C 1
ATOM 1537 O O . ALA A 1 197 ? 7.555 -29.438 -7.328 1 98.56 197 ALA A O 1
ATOM 1538 N N . GLN A 1 198 ? 7.074 -29.641 -5.176 1 98.69 198 GLN A N 1
ATOM 1539 C CA . GLN A 1 198 ? 7.996 -28.578 -4.766 1 98.69 198 GLN A CA 1
ATOM 1540 C C . GLN A 1 198 ? 9.438 -28.953 -5.121 1 98.69 198 GLN A C 1
ATOM 1542 O O . GLN A 1 198 ? 10.195 -28.094 -5.59 1 98.69 198 GLN A O 1
ATOM 1547 N N . ARG A 1 199 ? 9.812 -30.172 -4.852 1 98.62 199 ARG A N 1
ATOM 1548 C CA . ARG A 1 199 ? 11.156 -30.625 -5.199 1 98.62 199 ARG A CA 1
ATOM 1549 C C . ARG A 1 199 ? 11.406 -30.5 -6.699 1 98.62 199 ARG A C 1
ATOM 1551 O O . ARG A 1 199 ? 12.484 -30.062 -7.117 1 98.62 199 ARG A O 1
ATOM 1558 N N . ALA A 1 200 ? 10.422 -30.922 -7.461 1 98.75 200 ALA A N 1
ATOM 1559 C CA . ALA A 1 200 ? 10.539 -30.828 -8.914 1 98.75 200 ALA A CA 1
ATOM 1560 C C . ALA A 1 200 ? 10.703 -29.375 -9.352 1 98.75 200 ALA A C 1
ATOM 1562 O O . ALA A 1 200 ? 11.555 -29.062 -10.18 1 98.75 200 ALA A O 1
ATOM 1563 N N . LEU A 1 201 ? 9.93 -28.469 -8.766 1 98.75 201 LEU A N 1
ATOM 1564 C CA . LEU A 1 201 ? 9.992 -27.047 -9.094 1 98.75 201 LEU A CA 1
ATOM 1565 C C . LEU A 1 201 ? 11.367 -26.484 -8.75 1 98.75 201 LEU A C 1
ATOM 1567 O O . LEU A 1 201 ? 11.945 -25.734 -9.531 1 98.75 201 LEU A O 1
ATOM 1571 N N . LEU A 1 202 ? 11.82 -26.812 -7.578 1 98.81 202 LEU A N 1
ATOM 1572 C CA . LEU A 1 202 ? 13.117 -26.312 -7.133 1 98.81 202 LEU A CA 1
ATOM 1573 C C . LEU A 1 202 ? 14.227 -26.781 -8.07 1 98.81 202 LEU A C 1
ATOM 1575 O O . LEU A 1 202 ? 15.117 -26 -8.422 1 98.81 202 LEU A O 1
ATOM 1579 N N . ARG A 1 203 ? 14.164 -28.047 -8.461 1 98.62 203 ARG A N 1
ATOM 1580 C CA . ARG A 1 203 ? 15.148 -28.562 -9.406 1 98.62 203 ARG A CA 1
ATOM 1581 C C . ARG A 1 203 ? 15.047 -27.844 -10.75 1 98.62 203 ARG A C 1
ATOM 1583 O O . ARG A 1 203 ? 16.062 -27.484 -11.352 1 98.62 203 ARG A O 1
ATOM 1590 N N . GLY A 1 204 ? 13.812 -27.672 -11.211 1 98.75 204 GLY A N 1
ATOM 1591 C CA . GLY A 1 204 ? 13.586 -26.969 -12.461 1 98.75 204 GLY A CA 1
ATOM 1592 C C . GLY A 1 204 ? 14.117 -25.547 -12.445 1 98.75 204 GLY A C 1
ATOM 1593 O O . GLY A 1 204 ? 14.883 -25.156 -13.328 1 98.75 204 GLY A O 1
ATOM 1594 N N . PHE A 1 205 ? 13.758 -24.75 -11.406 1 98.81 205 PHE A N 1
ATOM 1595 C CA . PHE A 1 205 ? 14.172 -23.359 -11.32 1 98.81 205 PHE A CA 1
ATOM 1596 C C . PHE A 1 205 ? 15.672 -23.266 -11.086 1 98.81 205 PHE A C 1
ATOM 1598 O O . PHE A 1 205 ? 16.328 -22.344 -11.578 1 98.81 205 PHE A O 1
ATOM 1605 N N . SER A 1 206 ? 16.266 -24.219 -10.383 1 98.69 206 SER A N 1
ATOM 1606 C CA . SER A 1 206 ? 17.703 -24.219 -10.125 1 98.69 206 SER A CA 1
ATOM 1607 C C . SER A 1 206 ? 18.5 -24.484 -11.398 1 98.69 206 SER A C 1
ATOM 1609 O O . SER A 1 206 ? 19.688 -24.188 -11.461 1 98.69 206 SER A O 1
ATOM 1611 N N . SER A 1 207 ? 17.891 -25.094 -12.328 1 98.44 207 SER A N 1
ATOM 1612 C CA . SER A 1 207 ? 18.562 -25.391 -13.594 1 98.44 207 SER A CA 1
ATOM 1613 C C . SER A 1 207 ? 18.734 -24.125 -14.43 1 98.44 207 SER A C 1
ATOM 1615 O O . SER A 1 207 ? 19.562 -24.094 -15.344 1 98.44 207 SER A O 1
ATOM 1617 N N . VAL A 1 208 ? 17.953 -23.109 -14.156 1 98.44 208 VAL A N 1
ATOM 1618 C CA . VAL A 1 208 ? 18 -21.922 -15.008 1 98.44 208 VAL A CA 1
ATOM 1619 C C . VAL A 1 208 ? 18.422 -20.719 -14.172 1 98.44 208 VAL A C 1
ATOM 1621 O O . VAL A 1 208 ? 18.844 -19.688 -14.719 1 98.44 208 VAL A O 1
ATOM 1624 N N . PHE A 1 209 ? 18.234 -20.812 -12.875 1 98.62 209 PHE A N 1
ATOM 1625 C CA . PHE A 1 209 ? 18.625 -19.734 -11.969 1 98.62 209 PHE A CA 1
ATOM 1626 C C . PHE A 1 209 ? 19.594 -20.25 -10.906 1 98.62 209 PHE A C 1
ATOM 1628 O O . PHE A 1 209 ? 19.484 -21.391 -10.453 1 98.62 209 PHE A O 1
ATOM 1635 N N . ASP A 1 210 ? 20.594 -19.438 -10.492 1 98.56 210 ASP A N 1
ATOM 1636 C CA . ASP A 1 210 ? 21.406 -19.703 -9.312 1 98.56 210 ASP A CA 1
ATOM 1637 C C . ASP A 1 210 ? 20.719 -19.219 -8.039 1 98.56 210 ASP A C 1
ATOM 1639 O O . ASP A 1 210 ? 20.734 -18.031 -7.73 1 98.56 210 ASP A O 1
ATOM 1643 N N . LEU A 1 211 ? 20.188 -20.203 -7.289 1 98.62 211 LEU A N 1
ATOM 1644 C CA . LEU A 1 211 ? 19.297 -19.859 -6.191 1 98.62 211 LEU A CA 1
ATOM 1645 C C . LEU A 1 211 ? 20.031 -19.922 -4.855 1 98.62 211 LEU A C 1
ATOM 1647 O O . LEU A 1 211 ? 20.797 -20.859 -4.609 1 98.62 211 LEU A O 1
ATOM 1651 N N . THR A 1 212 ? 19.844 -18.984 -4.012 1 98.5 212 THR A N 1
ATOM 1652 C CA . THR A 1 212 ? 20.328 -18.969 -2.639 1 98.5 212 THR A CA 1
ATOM 1653 C C . THR A 1 212 ? 19.188 -18.719 -1.659 1 98.5 212 THR A C 1
ATOM 1655 O O . THR A 1 212 ? 18.375 -17.812 -1.859 1 98.5 212 THR A O 1
ATOM 1658 N N . PRO A 1 213 ? 19.141 -19.516 -0.617 1 98.44 213 PRO A N 1
ATOM 1659 C CA . PRO A 1 213 ? 18.047 -19.344 0.345 1 98.44 213 PRO A CA 1
ATOM 1660 C C . PRO A 1 213 ? 17.984 -17.938 0.916 1 98.44 213 PRO A C 1
ATOM 1662 O O . PRO A 1 213 ? 19.016 -17.312 1.167 1 98.44 213 PRO A O 1
ATOM 1665 N N . GLY A 1 214 ? 16.797 -17.406 1.085 1 98.31 214 GLY A N 1
ATOM 1666 C CA . GLY A 1 214 ? 16.562 -16.094 1.678 1 98.31 214 GLY A CA 1
ATOM 1667 C C . GLY A 1 214 ? 15.172 -15.953 2.268 1 98.31 214 GLY A C 1
ATOM 1668 O O . GLY A 1 214 ? 14.43 -16.922 2.373 1 98.31 214 GLY A O 1
ATOM 1669 N N . GLU A 1 215 ? 14.891 -14.742 2.801 1 98.25 215 GLU A N 1
ATOM 1670 C CA . GLU A 1 215 ? 13.609 -14.398 3.4 1 98.25 215 GLU A CA 1
ATOM 1671 C C . GLU A 1 215 ? 13.18 -12.992 3.012 1 98.25 215 GLU A C 1
ATOM 1673 O O . GLU A 1 215 ? 13.977 -12.219 2.477 1 98.25 215 GLU A O 1
ATOM 1678 N N . LEU A 1 216 ? 11.945 -12.734 3.262 1 98.56 216 LEU A N 1
ATOM 1679 C CA . LEU A 1 216 ? 11.492 -11.359 3.066 1 98.56 216 LEU A CA 1
ATOM 1680 C C . LEU A 1 216 ? 12.242 -10.406 3.986 1 98.56 216 LEU A C 1
ATOM 1682 O O . LEU A 1 216 ? 12.469 -10.711 5.156 1 98.56 216 LEU A O 1
ATOM 1686 N N . THR A 1 217 ? 12.609 -9.266 3.447 1 98 217 THR A N 1
ATOM 1687 C CA . THR A 1 217 ? 13.219 -8.234 4.27 1 98 217 THR A CA 1
ATOM 1688 C C . THR A 1 217 ? 12.18 -7.543 5.141 1 98 217 THR A C 1
ATOM 1690 O O . THR A 1 217 ? 10.977 -7.613 4.855 1 98 217 THR A O 1
ATOM 1693 N N . PRO A 1 218 ? 12.641 -6.887 6.172 1 97.31 218 PRO A N 1
ATOM 1694 C CA . PRO A 1 218 ? 11.695 -6.105 6.973 1 97.31 218 PRO A CA 1
ATOM 1695 C C . PRO A 1 218 ? 10.938 -5.066 6.148 1 97.31 218 PRO A C 1
ATOM 1697 O O . PRO A 1 218 ? 9.75 -4.832 6.387 1 97.31 218 PRO A O 1
ATOM 1700 N N . LEU A 1 219 ? 11.625 -4.449 5.211 1 98.06 219 LEU A N 1
ATOM 1701 C CA . LEU A 1 219 ? 11 -3.455 4.34 1 98.06 219 LEU A CA 1
ATOM 1702 C C . LEU A 1 219 ? 9.883 -4.082 3.516 1 98.06 219 LEU A C 1
ATOM 1704 O O . LEU A 1 219 ? 8.781 -3.535 3.443 1 98.06 219 LEU A O 1
ATOM 1708 N N . GLU A 1 220 ? 10.172 -5.238 2.896 1 98.62 220 GLU A N 1
ATOM 1709 C CA . GLU A 1 220 ? 9.164 -5.965 2.127 1 98.62 220 GLU A CA 1
ATOM 1710 C C . GLU A 1 220 ? 7.961 -6.324 2.992 1 98.62 220 GLU A C 1
ATOM 1712 O O . GLU A 1 220 ? 6.816 -6.172 2.566 1 98.62 220 GLU A O 1
ATOM 1717 N N . THR A 1 221 ? 8.266 -6.797 4.156 1 98.38 221 THR A N 1
ATOM 1718 C CA . THR A 1 221 ? 7.223 -7.234 5.074 1 98.38 221 THR A CA 1
ATOM 1719 C C . THR A 1 221 ? 6.332 -6.062 5.48 1 98.38 221 THR A C 1
ATOM 1721 O O . THR A 1 221 ? 5.105 -6.16 5.434 1 98.38 221 THR A O 1
ATOM 1724 N N . GLU A 1 222 ? 6.875 -4.969 5.797 1 97.88 222 GLU A N 1
ATOM 1725 C CA . GLU A 1 222 ? 6.129 -3.809 6.273 1 97.88 222 GLU A CA 1
ATOM 1726 C C . GLU A 1 222 ? 5.285 -3.197 5.16 1 97.88 222 GLU A C 1
ATOM 1728 O O . GLU A 1 222 ? 4.094 -2.938 5.344 1 97.88 222 GLU A O 1
ATOM 1733 N N . LEU A 1 223 ? 5.93 -2.961 4.039 1 98.69 223 LEU A N 1
ATOM 1734 C CA . LEU A 1 223 ? 5.215 -2.352 2.922 1 98.69 223 LEU A CA 1
ATOM 1735 C C . LEU A 1 223 ? 4.074 -3.246 2.455 1 98.69 223 LEU A C 1
ATOM 1737 O O . LEU A 1 223 ? 2.967 -2.764 2.197 1 98.69 223 LEU A O 1
ATOM 1741 N N . SER A 1 224 ? 4.344 -4.551 2.314 1 98.75 224 SER A N 1
ATOM 1742 C CA . SER A 1 224 ? 3.305 -5.457 1.836 1 98.75 224 SER A CA 1
ATOM 1743 C C . SER A 1 224 ? 2.145 -5.535 2.822 1 98.75 224 SER A C 1
ATOM 1745 O O . SER A 1 224 ? 0.99 -5.695 2.42 1 98.75 224 SER A O 1
ATOM 1747 N N . ARG A 1 225 ? 2.426 -5.484 4.117 1 98.38 225 ARG A N 1
ATOM 1748 C CA . ARG A 1 225 ? 1.367 -5.496 5.121 1 98.38 225 ARG A CA 1
ATOM 1749 C C . ARG A 1 225 ? 0.393 -4.344 4.902 1 98.38 225 ARG A C 1
ATOM 1751 O O . ARG A 1 225 ? -0.824 -4.531 4.969 1 98.38 225 ARG A O 1
ATOM 1758 N N . GLN A 1 226 ? 0.908 -3.174 4.641 1 98.38 226 GLN A N 1
ATOM 1759 C CA . GLN A 1 226 ? 0.051 -2.018 4.395 1 98.38 226 GLN A CA 1
ATOM 1760 C C . GLN A 1 226 ? -0.664 -2.139 3.051 1 98.38 226 GLN A C 1
ATOM 1762 O O . GLN A 1 226 ? -1.809 -1.705 2.91 1 98.38 226 GLN A O 1
ATOM 1767 N N . LEU A 1 227 ? -0.023 -2.74 2.092 1 98.69 227 LEU A N 1
ATOM 1768 C CA . LEU A 1 227 ? -0.557 -2.84 0.738 1 98.69 227 LEU A CA 1
ATOM 1769 C C . LEU A 1 227 ? -1.688 -3.861 0.674 1 98.69 227 LEU A C 1
ATOM 1771 O O . LEU A 1 227 ? -2.424 -3.916 -0.313 1 98.69 227 LEU A O 1
ATOM 1775 N N . THR A 1 228 ? -1.887 -4.719 1.739 1 98.62 228 THR A N 1
ATOM 1776 C CA . THR A 1 228 ? -2.965 -5.699 1.753 1 98.62 228 THR A CA 1
ATOM 1777 C C . THR A 1 228 ? -4.324 -5.016 1.637 1 98.62 228 THR A C 1
ATOM 1779 O O . THR A 1 228 ? -5.262 -5.574 1.067 1 98.62 228 THR A O 1
ATOM 1782 N N . TYR A 1 229 ? -4.426 -3.762 2.094 1 98.38 229 TYR A N 1
ATOM 1783 C CA . TYR A 1 229 ? -5.684 -3.025 2.061 1 98.38 229 TYR A CA 1
ATOM 1784 C C . TYR A 1 229 ? -6.125 -2.766 0.625 1 98.38 229 TYR A C 1
ATOM 1786 O O . TYR A 1 229 ? -7.32 -2.648 0.348 1 98.38 229 TYR A O 1
ATOM 1794 N N . LYS A 1 230 ? -5.156 -2.645 -0.282 1 98.62 230 LYS A N 1
ATOM 1795 C CA . LYS A 1 230 ? -5.504 -2.521 -1.695 1 98.62 230 LYS A CA 1
ATOM 1796 C C . LYS A 1 230 ? -6.281 -3.744 -2.176 1 98.62 230 LYS A C 1
ATOM 1798 O O . LYS A 1 230 ? -7.324 -3.607 -2.82 1 98.62 230 LYS A O 1
ATOM 1803 N N . TYR A 1 231 ? -5.895 -4.867 -1.713 1 98.75 231 TYR A N 1
ATOM 1804 C CA . TYR A 1 231 ? -6.406 -6.117 -2.266 1 98.75 231 TYR A CA 1
ATOM 1805 C C . TYR A 1 231 ? -7.633 -6.59 -1.495 1 98.75 231 TYR A C 1
ATOM 1807 O O . TYR A 1 231 ? -8.242 -7.602 -1.849 1 98.75 231 TYR A O 1
ATOM 1815 N N . THR A 1 232 ? -8.023 -5.883 -0.47 1 97.88 232 THR A N 1
ATOM 1816 C CA . THR A 1 232 ? -9.305 -6.105 0.199 1 97.88 232 THR A CA 1
ATOM 1817 C C . THR A 1 232 ? -10.258 -4.949 -0.066 1 97.88 232 THR A C 1
ATOM 1819 O O . THR A 1 232 ? -11.297 -4.828 0.597 1 97.88 232 THR A O 1
ATOM 1822 N N . ASN A 1 233 ? -9.906 -4.004 -0.935 1 98.19 233 ASN A N 1
ATOM 1823 C CA . ASN A 1 233 ? -10.695 -2.834 -1.301 1 98.19 233 ASN A CA 1
ATOM 1824 C C . ASN A 1 233 ? -11.562 -3.105 -2.531 1 98.19 233 ASN A C 1
ATOM 1826 O O . ASN A 1 233 ? -11.039 -3.369 -3.615 1 98.19 233 ASN A O 1
ATOM 1830 N N . ASP A 1 234 ? -12.812 -2.955 -2.449 1 96.81 234 ASP A N 1
ATOM 1831 C CA . ASP A 1 234 ? -13.734 -3.195 -3.555 1 96.81 234 ASP A CA 1
ATOM 1832 C C . ASP A 1 234 ? -13.453 -2.256 -4.723 1 96.81 234 ASP A C 1
ATOM 1834 O O . ASP A 1 234 ? -13.672 -2.613 -5.883 1 96.81 234 ASP A O 1
ATOM 1838 N N . ARG A 1 235 ? -12.906 -1.097 -4.383 1 96.62 235 ARG A N 1
ATOM 1839 C CA . ARG A 1 235 ? -12.578 -0.152 -5.445 1 96.62 235 ARG A CA 1
ATOM 1840 C C . ARG A 1 235 ? -11.492 -0.707 -6.359 1 96.62 235 ARG A C 1
ATOM 1842 O O . ARG A 1 235 ? -11.406 -0.339 -7.531 1 96.62 235 ARG A O 1
ATOM 1849 N N . TRP A 1 236 ? -10.648 -1.562 -5.816 1 98.19 236 TRP A N 1
ATOM 1850 C CA . TRP A 1 236 ? -9.641 -2.244 -6.621 1 98.19 236 TRP A CA 1
ATOM 1851 C C . TRP A 1 236 ? -10.234 -3.461 -7.32 1 98.19 236 TRP A C 1
ATOM 1853 O O . TRP A 1 236 ? -10.078 -3.623 -8.531 1 98.19 236 TRP A O 1
ATOM 1863 N N . THR A 1 237 ? -10.961 -4.289 -6.59 1 97.69 237 THR A N 1
ATOM 1864 C CA . THR A 1 237 ? -11.484 -5.551 -7.105 1 97.69 237 THR A CA 1
ATOM 1865 C C . THR A 1 237 ? -12.445 -5.301 -8.273 1 97.69 237 THR A C 1
ATOM 1867 O O . THR A 1 237 ? -12.43 -6.039 -9.258 1 97.69 237 THR A O 1
ATOM 1870 N N . PHE A 1 238 ? -13.219 -4.219 -8.195 1 96.5 238 PHE A N 1
ATOM 1871 C CA . PHE A 1 238 ? -14.258 -3.971 -9.188 1 96.5 238 PHE A CA 1
ATOM 1872 C C . PHE A 1 238 ? -13.953 -2.715 -9.992 1 96.5 238 PHE A C 1
ATOM 1874 O O . PHE A 1 238 ? -14.867 -1.988 -10.391 1 96.5 238 PHE A O 1
ATOM 1881 N N . VAL A 1 239 ? -12.633 -2.398 -10.109 1 91.25 239 VAL A N 1
ATOM 1882 C CA . VAL A 1 239 ? -12.18 -1.193 -10.789 1 91.25 239 VAL A CA 1
ATOM 1883 C C . VAL A 1 239 ? -12.695 -1.186 -12.227 1 91.25 239 VAL A C 1
ATOM 1885 O O . VAL A 1 239 ? -12.922 -0.121 -12.805 1 91.25 239 VAL A O 1
ATOM 1888 N N . ARG A 1 240 ? -12.906 -2.299 -12.867 1 87.75 240 ARG A N 1
ATOM 1889 C CA . ARG A 1 240 ? -13.461 -2.408 -14.211 1 87.75 240 ARG A CA 1
ATOM 1890 C C . ARG A 1 240 ? -14.859 -3.033 -14.172 1 87.75 240 ARG A C 1
ATOM 1892 O O . ARG A 1 240 ? -15.148 -3.863 -13.312 1 87.75 240 ARG A O 1
ATOM 1899 N N . MET B 1 1 ? 18.469 18.156 5.516 1 97.94 1 MET B N 1
ATOM 1900 C CA . MET B 1 1 ? 17.094 17.641 5.449 1 97.94 1 MET B CA 1
ATOM 1901 C C . MET B 1 1 ? 16.406 18.078 4.164 1 97.94 1 MET B C 1
ATOM 1903 O O . MET B 1 1 ? 16.531 19.234 3.762 1 97.94 1 MET B O 1
ATOM 1907 N N . ARG B 1 2 ? 15.773 17.125 3.451 1 98.5 2 ARG B N 1
ATOM 1908 C CA . ARG B 1 2 ? 15.031 17.391 2.219 1 98.5 2 ARG B CA 1
ATOM 1909 C C . ARG B 1 2 ? 13.805 18.25 2.484 1 98.5 2 ARG B C 1
ATOM 1911 O O . ARG B 1 2 ? 13.086 18.031 3.467 1 98.5 2 ARG B O 1
ATOM 1918 N N . LEU B 1 3 ? 13.586 19.281 1.67 1 98.94 3 LEU B N 1
ATOM 1919 C CA . LEU B 1 3 ? 12.375 20.109 1.725 1 98.94 3 LEU B CA 1
ATOM 1920 C C . LEU B 1 3 ? 11.492 19.859 0.505 1 98.94 3 LEU B C 1
ATOM 1922 O O . LEU B 1 3 ? 11.945 20 -0.633 1 98.94 3 LEU B O 1
ATOM 1926 N N . ILE B 1 4 ? 10.297 19.438 0.743 1 98.88 4 ILE B N 1
ATOM 1927 C CA . ILE B 1 4 ? 9.336 19.234 -0.335 1 98.88 4 ILE B CA 1
ATOM 1928 C C . ILE B 1 4 ? 8.172 20.219 -0.176 1 98.88 4 ILE B C 1
ATOM 1930 O O . ILE B 1 4 ? 7.535 20.266 0.88 1 98.88 4 ILE B O 1
ATOM 1934 N N . LEU B 1 5 ? 7.902 21 -1.136 1 98.69 5 LEU B N 1
ATOM 1935 C CA . LEU B 1 5 ? 6.738 21.875 -1.206 1 98.69 5 LEU B CA 1
ATOM 1936 C C . LEU B 1 5 ? 5.719 21.344 -2.213 1 98.69 5 LEU B C 1
ATOM 1938 O O . LEU B 1 5 ? 6.039 21.172 -3.391 1 98.69 5 LEU B O 1
ATOM 1942 N N . GLU B 1 6 ? 4.535 21.094 -1.748 1 97.69 6 GLU B N 1
ATOM 1943 C CA . GLU B 1 6 ? 3.521 20.516 -2.629 1 97.69 6 GLU B CA 1
ATOM 1944 C C . GLU B 1 6 ? 2.217 21.312 -2.551 1 97.69 6 GLU B C 1
ATOM 1946 O O . GLU B 1 6 ? 1.927 21.938 -1.532 1 97.69 6 GLU B O 1
ATOM 1951 N N . PRO B 1 7 ? 1.441 21.312 -3.68 1 96.75 7 PRO B N 1
ATOM 1952 C CA . PRO B 1 7 ? 0.087 21.859 -3.594 1 96.75 7 PRO B CA 1
ATOM 1953 C C . PRO B 1 7 ? -0.865 20.969 -2.805 1 96.75 7 PRO B C 1
ATOM 1955 O O . PRO B 1 7 ? -0.426 20 -2.16 1 96.75 7 PRO B O 1
ATOM 1958 N N . GLY B 1 8 ? -2.121 21.375 -2.76 1 98.12 8 GLY B N 1
ATOM 1959 C CA . GLY B 1 8 ? -3.125 20.578 -2.086 1 98.12 8 GLY B CA 1
ATOM 1960 C C . GLY B 1 8 ? -3.514 19.328 -2.865 1 98.12 8 GLY B C 1
ATOM 1961 O O . GLY B 1 8 ? -3.627 19.375 -4.094 1 98.12 8 GLY B O 1
ATOM 1962 N N . PHE B 1 9 ? -3.65 18.219 -2.186 1 98.62 9 PHE B N 1
ATOM 1963 C CA . PHE B 1 9 ? -4.129 16.969 -2.742 1 98.62 9 PHE B CA 1
ATOM 1964 C C . PHE B 1 9 ? -5.109 16.281 -1.791 1 98.62 9 PHE B C 1
ATOM 1966 O O . PHE B 1 9 ? -5.215 16.672 -0.624 1 98.62 9 PHE B O 1
ATOM 1973 N N . PRO B 1 10 ? -5.855 15.32 -2.262 1 98.69 10 PRO B N 1
ATOM 1974 C CA . PRO B 1 10 ? -6.797 14.609 -1.398 1 98.69 10 PRO B CA 1
ATOM 1975 C C . PRO B 1 10 ? -6.105 13.867 -0.254 1 98.69 10 PRO B C 1
ATOM 1977 O O . PRO B 1 10 ? -4.938 13.5 -0.372 1 98.69 10 PRO B O 1
ATOM 1980 N N . GLY B 1 11 ? -6.82 13.633 0.833 1 98.69 11 GLY B N 1
ATOM 1981 C CA . GLY B 1 11 ? -6.293 13.062 2.062 1 98.69 11 GLY B CA 1
ATOM 1982 C C . GLY B 1 11 ? -5.664 11.703 1.864 1 98.69 11 GLY B C 1
ATOM 1983 O O . GLY B 1 11 ? -4.656 11.375 2.498 1 98.69 11 GLY B O 1
ATOM 1984 N N . GLU B 1 12 ? -6.324 10.945 0.993 1 98.69 12 GLU B N 1
ATOM 1985 C CA . GLU B 1 12 ? -5.809 9.594 0.791 1 98.69 12 GLU B CA 1
ATOM 1986 C C . GLU B 1 12 ? -4.391 9.617 0.229 1 98.69 12 GLU B C 1
ATOM 1988 O O . GLU B 1 12 ? -3.543 8.82 0.631 1 98.69 12 GLU B O 1
ATOM 1993 N N . ARG B 1 13 ? -4.094 10.5 -0.696 1 98.75 13 ARG B N 1
ATOM 1994 C CA . ARG B 1 13 ? -2.736 10.641 -1.216 1 98.75 13 ARG B CA 1
ATOM 1995 C C . ARG B 1 13 ? -1.786 11.148 -0.137 1 98.75 13 ARG B C 1
ATOM 1997 O O . ARG B 1 13 ? -0.678 10.625 0.017 1 98.75 13 ARG B O 1
ATOM 2004 N N . GLN B 1 14 ? -2.225 12.148 0.553 1 98.81 14 GLN B N 1
ATOM 2005 C CA . GLN B 1 14 ? -1.364 12.781 1.547 1 98.81 14 GLN B CA 1
ATOM 2006 C C . GLN B 1 14 ? -0.939 11.781 2.621 1 98.81 14 GLN B C 1
ATOM 2008 O O . GLN B 1 14 ? 0.24 11.703 2.973 1 98.81 14 GLN B O 1
ATOM 2013 N N . MET B 1 15 ? -1.893 11.016 3.119 1 98.81 15 MET B N 1
ATOM 2014 C CA . MET B 1 15 ? -1.583 10.031 4.152 1 98.81 15 MET B CA 1
ATOM 2015 C C . MET B 1 15 ? -0.713 8.906 3.596 1 98.81 15 MET B C 1
ATOM 2017 O O . MET B 1 15 ? 0.197 8.43 4.273 1 98.81 15 MET B O 1
ATOM 2021 N N . ALA B 1 16 ? -0.993 8.492 2.361 1 98.88 16 ALA B N 1
ATOM 2022 C CA . ALA B 1 16 ? -0.196 7.449 1.717 1 98.88 16 ALA B CA 1
ATOM 2023 C C . ALA B 1 16 ? 1.262 7.883 1.581 1 98.88 16 ALA B C 1
ATOM 2025 O O . ALA B 1 16 ? 2.176 7.094 1.836 1 98.88 16 ALA B O 1
ATOM 2026 N N . VAL B 1 17 ? 1.468 9.117 1.202 1 98.88 17 VAL B N 1
ATOM 2027 C CA . VAL B 1 17 ? 2.82 9.641 1.036 1 98.88 17 VAL B CA 1
ATOM 2028 C C . VAL B 1 17 ? 3.541 9.641 2.381 1 98.88 17 VAL B C 1
ATOM 2030 O O . VAL B 1 17 ? 4.648 9.117 2.5 1 98.88 17 VAL B O 1
ATOM 2033 N N . ASP B 1 18 ? 2.877 10.188 3.391 1 98.94 18 ASP B N 1
ATOM 2034 C CA . ASP B 1 18 ? 3.508 10.297 4.703 1 98.94 18 ASP B CA 1
ATOM 2035 C C . ASP B 1 18 ? 3.855 8.922 5.258 1 98.94 18 ASP B C 1
ATOM 2037 O O . ASP B 1 18 ? 4.945 8.719 5.805 1 98.94 18 ASP B O 1
ATOM 2041 N N . GLU B 1 19 ? 2.947 8.016 5.156 1 98.88 19 GLU B N 1
ATOM 2042 C CA . GLU B 1 19 ? 3.195 6.676 5.676 1 98.88 19 GLU B CA 1
ATOM 2043 C C . GLU B 1 19 ? 4.324 5.988 4.914 1 98.88 19 GLU B C 1
ATOM 2045 O O . GLU B 1 19 ? 5.199 5.363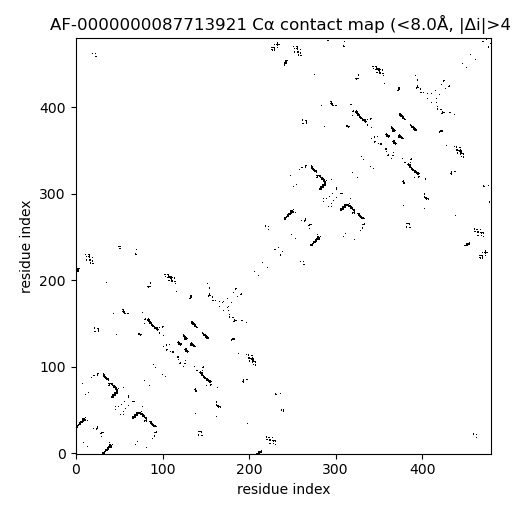 5.52 1 98.88 19 GLU B O 1
ATOM 2050 N N . THR B 1 20 ? 4.285 6.094 3.582 1 98.88 20 THR B N 1
ATOM 2051 C CA . THR B 1 20 ? 5.34 5.535 2.746 1 98.88 20 THR B CA 1
ATOM 2052 C C . THR B 1 20 ? 6.703 6.082 3.156 1 98.88 20 THR B C 1
ATOM 2054 O O . THR B 1 20 ? 7.66 5.32 3.324 1 98.88 20 THR B O 1
ATOM 2057 N N . MET B 1 21 ? 6.746 7.363 3.336 1 98.88 21 MET B N 1
ATOM 2058 C CA . MET B 1 21 ? 8.016 8.008 3.658 1 98.88 21 MET B CA 1
ATOM 2059 C C . MET B 1 21 ? 8.523 7.555 5.02 1 98.88 21 MET B C 1
ATOM 2061 O O . MET B 1 21 ? 9.727 7.367 5.203 1 98.88 21 MET B O 1
ATOM 2065 N N . LEU B 1 22 ? 7.641 7.383 5.98 1 98.88 22 LEU B N 1
ATOM 2066 C CA . LEU B 1 22 ? 8.07 6.902 7.289 1 98.88 22 LEU B CA 1
ATOM 2067 C C . LEU B 1 22 ? 8.688 5.512 7.18 1 98.88 22 LEU B C 1
ATOM 2069 O O . LEU B 1 22 ? 9.75 5.254 7.758 1 98.88 22 LEU B O 1
ATOM 2073 N N . ILE B 1 23 ? 8.039 4.621 6.465 1 98.75 23 ILE B N 1
ATOM 2074 C CA . ILE B 1 23 ? 8.523 3.256 6.316 1 98.75 23 ILE B CA 1
ATOM 2075 C C . ILE B 1 23 ? 9.898 3.268 5.645 1 98.75 23 ILE B C 1
ATOM 2077 O O . ILE B 1 23 ? 10.828 2.617 6.113 1 98.75 23 ILE B O 1
ATOM 2081 N N . LEU B 1 24 ? 10.008 4.027 4.574 1 98.62 24 LEU B N 1
ATOM 2082 C CA . LEU B 1 24 ? 11.266 4.078 3.828 1 98.62 24 LEU B CA 1
ATOM 2083 C C . LEU B 1 24 ? 12.367 4.703 4.668 1 98.62 24 LEU B C 1
ATOM 2085 O O . LEU B 1 24 ? 13.516 4.254 4.625 1 98.62 24 LEU B O 1
ATOM 2089 N N . LEU B 1 25 ? 12.023 5.758 5.402 1 98.62 25 LEU B N 1
ATOM 2090 C CA . LEU B 1 25 ? 13.016 6.375 6.277 1 98.62 25 LEU B CA 1
ATOM 2091 C C . LEU B 1 25 ? 13.508 5.387 7.328 1 98.62 25 LEU B C 1
ATOM 2093 O O . LEU B 1 25 ? 14.711 5.305 7.594 1 98.62 25 LEU B O 1
ATOM 2097 N N . SER B 1 26 ? 12.602 4.672 7.934 1 98.06 26 SER B N 1
ATOM 2098 C CA . SER B 1 26 ? 12.93 3.74 9.008 1 98.06 26 SER B CA 1
ATOM 2099 C C . SER B 1 26 ? 13.883 2.648 8.523 1 98.06 26 SER B C 1
ATOM 2101 O O . SER B 1 26 ? 14.547 1.995 9.328 1 98.06 26 SER B O 1
ATOM 2103 N N . GLN B 1 27 ? 13.922 2.479 7.207 1 96.62 27 GLN B N 1
ATOM 2104 C CA . GLN B 1 27 ? 14.789 1.46 6.625 1 96.62 27 GLN B CA 1
ATOM 2105 C C . GLN B 1 27 ? 16 2.094 5.949 1 96.62 27 GLN B C 1
ATOM 2107 O O . GLN B 1 27 ? 16.75 1.415 5.238 1 96.62 27 GLN B O 1
ATOM 2112 N N . GLY B 1 28 ? 16.141 3.381 6.059 1 96.38 28 GLY B N 1
ATOM 2113 C CA . GLY B 1 28 ? 17.312 4.094 5.574 1 96.38 28 GLY B CA 1
ATOM 2114 C C . GLY B 1 28 ? 17.312 4.305 4.074 1 96.38 28 GLY B C 1
ATOM 2115 O O . GLY B 1 28 ? 18.359 4.484 3.459 1 96.38 28 GLY B O 1
ATOM 2116 N N . VAL B 1 29 ? 16.141 4.262 3.488 1 97 29 VAL B N 1
ATOM 2117 C CA . VAL B 1 29 ? 16.031 4.324 2.035 1 97 29 VAL B CA 1
ATOM 2118 C C . VAL B 1 29 ? 15.945 5.781 1.585 1 97 29 VAL B C 1
ATOM 2120 O O . VAL B 1 29 ? 16.359 6.117 0.47 1 97 29 VAL B O 1
ATOM 2123 N N . ILE B 1 30 ? 15.406 6.664 2.414 1 97.88 30 ILE B N 1
ATOM 2124 C CA . ILE B 1 30 ? 15.289 8.07 2.055 1 97.88 30 ILE B CA 1
ATOM 2125 C C . ILE B 1 30 ? 15.867 8.938 3.174 1 97.88 30 ILE B C 1
ATOM 2127 O O . ILE B 1 30 ? 16.141 8.445 4.27 1 97.88 30 ILE B O 1
ATOM 2131 N N . ASP B 1 31 ? 15.977 10.195 2.887 1 98 31 ASP B N 1
ATOM 2132 C CA . ASP B 1 31 ? 16.516 11.156 3.84 1 98 31 ASP B CA 1
ATOM 2133 C C . ASP B 1 31 ? 15.414 11.75 4.711 1 98 31 ASP B C 1
ATOM 2135 O O . ASP B 1 31 ? 14.234 11.664 4.367 1 98 31 ASP B O 1
ATOM 2139 N N . GLU B 1 32 ? 15.82 12.281 5.84 1 98.88 32 GLU B N 1
ATOM 2140 C CA . G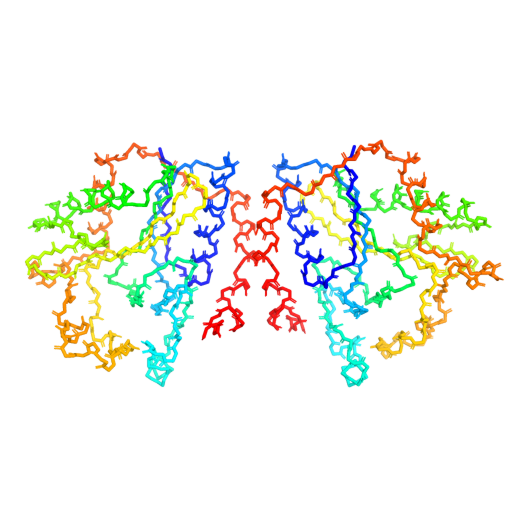LU B 1 32 ? 14.906 13.109 6.609 1 98.88 32 GLU B CA 1
ATOM 2141 C C . GLU B 1 32 ? 14.289 14.203 5.738 1 98.88 32 GLU B C 1
ATOM 2143 O O . GLU B 1 32 ? 14.938 14.719 4.824 1 98.88 32 GLU B O 1
ATOM 2148 N N . THR B 1 33 ? 13.023 14.516 6.043 1 98.94 33 THR B N 1
ATOM 2149 C CA . THR B 1 33 ? 12.297 15.352 5.098 1 98.94 33 THR B CA 1
ATOM 2150 C C . THR B 1 33 ? 11.336 16.281 5.828 1 98.94 33 THR B C 1
ATOM 2152 O O . THR B 1 33 ? 10.703 15.891 6.812 1 98.94 33 THR B O 1
ATOM 2155 N N . VAL B 1 34 ? 11.25 17.5 5.438 1 98.94 34 VAL B N 1
ATOM 2156 C CA . VAL B 1 34 ? 10.148 18.422 5.75 1 98.94 34 VAL B CA 1
ATOM 2157 C C . VAL B 1 34 ? 9.266 18.609 4.52 1 98.94 34 VAL B C 1
ATOM 2159 O O . VAL B 1 34 ? 9.773 18.828 3.414 1 98.94 34 VAL B O 1
ATOM 2162 N N . ARG B 1 35 ? 8.031 18.438 4.727 1 98.81 35 ARG B N 1
ATOM 2163 C CA . ARG B 1 35 ? 7.059 18.656 3.66 1 98.81 35 ARG B CA 1
ATOM 2164 C C . ARG B 1 35 ? 6.039 19.719 4.062 1 98.81 35 ARG B C 1
ATOM 2166 O O . ARG B 1 35 ? 5.543 19.719 5.188 1 98.81 35 ARG B O 1
ATOM 2173 N N . LEU B 1 36 ? 5.758 20.656 3.234 1 98.88 36 LEU B N 1
ATOM 2174 C CA . LEU B 1 36 ? 4.621 21.562 3.367 1 98.88 36 LEU B CA 1
ATOM 2175 C C . LEU B 1 36 ? 3.559 21.266 2.314 1 98.88 36 LEU B C 1
ATOM 2177 O O . LEU B 1 36 ? 3.871 21.156 1.126 1 98.88 36 LEU B O 1
ATOM 2181 N N . TRP B 1 37 ? 2.418 21.094 2.766 1 98.56 37 TRP B N 1
ATOM 2182 C CA . TRP B 1 37 ? 1.312 20.688 1.908 1 98.56 37 TRP B CA 1
ATOM 2183 C C . TRP B 1 37 ? -0.03 21.031 2.541 1 98.56 37 TRP B C 1
ATOM 2185 O O . TRP B 1 37 ? -0.082 21.75 3.543 1 98.56 37 TRP B O 1
ATOM 2195 N N . ASN B 1 38 ? -1.093 20.719 1.921 1 98.12 38 ASN B N 1
ATOM 2196 C CA . ASN B 1 38 ? -2.422 20.859 2.502 1 98.12 38 ASN B CA 1
ATOM 2197 C C . ASN B 1 38 ? -3.406 19.859 1.91 1 98.12 38 ASN B C 1
ATOM 2199 O O . ASN B 1 38 ? -3.092 19.172 0.933 1 98.12 38 ASN B O 1
ATOM 2203 N N . PHE B 1 39 ? -4.461 19.734 2.605 1 98.56 39 PHE B N 1
ATOM 2204 C CA . PHE B 1 39 ? -5.562 18.922 2.1 1 98.56 39 PHE B CA 1
ATOM 2205 C C . PHE B 1 39 ? -6.352 19.688 1.042 1 98.56 39 PHE B C 1
ATOM 2207 O O . PHE B 1 39 ? -6.598 20.891 1.188 1 98.56 39 PHE B O 1
ATOM 2214 N N . SER B 1 40 ? -6.648 19.078 0.014 1 98.5 40 SER B N 1
ATOM 2215 C CA . SER B 1 40 ? -7.586 19.562 -0.993 1 98.5 40 SER B CA 1
ATOM 2216 C C . SER B 1 40 ? -8.445 18.438 -1.546 1 98.5 40 SER B C 1
ATOM 2218 O O . SER B 1 40 ? -7.938 17.547 -2.223 1 98.5 40 SER B O 1
ATOM 2220 N N . PRO B 1 41 ? -9.742 18.422 -1.25 1 98.31 41 PRO B N 1
ATOM 2221 C CA . PRO B 1 41 ? -10.555 19.453 -0.6 1 98.31 41 PRO B CA 1
ATOM 2222 C C . PRO B 1 41 ? -10.43 19.438 0.921 1 98.31 41 PRO B C 1
ATOM 2224 O O . PRO B 1 41 ? -9.664 18.641 1.47 1 98.31 41 PRO B O 1
ATOM 2227 N N . THR B 1 42 ? -11.102 20.359 1.585 1 98.56 42 THR B N 1
ATOM 2228 C CA . THR B 1 42 ? -11.266 20.344 3.033 1 98.56 42 THR B CA 1
ATOM 2229 C C . THR B 1 42 ? -11.68 18.953 3.512 1 98.56 42 THR B C 1
ATOM 2231 O O . THR B 1 42 ? -12.562 18.328 2.916 1 98.56 42 THR B O 1
ATOM 2234 N N . THR B 1 43 ? -11.008 18.469 4.594 1 98.44 43 THR B N 1
ATOM 2235 C CA . THR B 1 43 ? -11.148 17.062 4.992 1 98.44 43 THR B CA 1
ATOM 2236 C C . THR B 1 43 ? -11.07 16.922 6.508 1 98.44 43 THR B C 1
ATOM 2238 O O . THR B 1 43 ? -10.289 17.625 7.164 1 98.44 43 THR B O 1
ATOM 2241 N N . LEU B 1 44 ? -11.883 16.094 7.055 1 98.12 44 LEU B N 1
ATOM 2242 C CA . LEU B 1 44 ? -11.742 15.711 8.453 1 98.12 44 LEU B CA 1
ATOM 2243 C C . LEU B 1 44 ? -10.867 14.477 8.594 1 98.12 44 LEU B C 1
ATOM 2245 O O . LEU B 1 44 ? -11.07 13.484 7.895 1 98.12 44 LEU B O 1
ATOM 2249 N N . SER B 1 45 ? -9.883 14.531 9.414 1 98.12 45 SER B N 1
ATOM 2250 C CA . SER B 1 45 ? -9.086 13.352 9.719 1 98.12 45 SER B CA 1
ATOM 2251 C C . SER B 1 45 ? -9.312 12.875 11.148 1 98.12 45 SER B C 1
ATOM 2253 O O . SER B 1 45 ? -9.609 13.68 12.031 1 98.12 45 SER B O 1
ATOM 2255 N N . ILE B 1 46 ? -9.219 11.641 11.367 1 97.31 46 ILE B N 1
ATOM 2256 C CA . ILE B 1 46 ? -9.289 11.055 12.703 1 97.31 46 ILE B CA 1
ATOM 2257 C C . ILE B 1 46 ? -8.047 10.219 12.969 1 97.31 46 ILE B C 1
ATOM 2259 O O . ILE B 1 46 ? -7.48 9.625 12.047 1 97.31 46 ILE B O 1
ATOM 2263 N N . GLY B 1 47 ? -7.609 10.219 14.219 1 97.5 47 GLY B N 1
ATOM 2264 C CA . GLY B 1 47 ? -6.414 9.484 14.594 1 97.5 47 GLY B CA 1
ATOM 2265 C C . GLY B 1 47 ? -6.582 7.98 14.492 1 97.5 47 GLY B C 1
ATOM 2266 O O . GLY B 1 47 ? -7.703 7.469 14.555 1 97.5 47 GLY B O 1
ATOM 2267 N N . ARG B 1 48 ? -5.516 7.332 14.477 1 97.62 48 ARG B N 1
ATOM 2268 C CA . ARG B 1 48 ? -5.41 5.898 14.227 1 97.62 48 ARG B CA 1
ATOM 2269 C C . ARG B 1 48 ? -6.254 5.105 15.219 1 97.62 48 ARG B C 1
ATOM 2271 O O . ARG B 1 48 ? -6.879 4.109 14.859 1 97.62 48 ARG B O 1
ATOM 2278 N N . PHE B 1 49 ? -6.391 5.551 16.406 1 96.56 49 PHE B N 1
ATOM 2279 C CA . PHE B 1 49 ? -6.891 4.695 17.484 1 96.56 49 PHE B CA 1
ATOM 2280 C C . PHE B 1 49 ? -8.297 5.102 17.891 1 96.56 49 PHE B C 1
ATOM 2282 O O . PHE B 1 49 ? -8.891 4.504 18.797 1 96.56 49 PHE B O 1
ATOM 2289 N N . LEU B 1 50 ? -8.805 6.09 17.281 1 95.19 50 LEU B N 1
ATOM 2290 C CA . LEU B 1 50 ? -10.109 6.613 17.656 1 95.19 50 LEU B CA 1
ATOM 2291 C C . LEU B 1 50 ? -11.227 5.875 16.922 1 95.19 50 LEU B C 1
ATOM 2293 O O . LEU B 1 50 ? -11.031 5.402 15.805 1 95.19 50 LEU B O 1
ATOM 2297 N N . ARG B 1 51 ? -12.367 5.777 17.547 1 95.56 51 ARG B N 1
ATOM 2298 C CA . ARG B 1 51 ? -13.562 5.246 16.891 1 95.56 51 ARG B CA 1
ATOM 2299 C C . ARG B 1 51 ? -14.328 6.348 16.172 1 95.56 51 ARG B C 1
ATOM 2301 O O . ARG B 1 51 ? -14.695 7.355 16.781 1 95.56 51 ARG B O 1
ATOM 2308 N N . VAL B 1 52 ? -14.594 6.125 14.977 1 96.38 52 VAL B N 1
ATOM 2309 C CA . VAL B 1 52 ? -15.25 7.121 14.141 1 96.38 52 VAL B CA 1
ATOM 2310 C C . VAL B 1 52 ? -16.562 7.566 14.797 1 96.38 52 VAL B C 1
ATOM 2312 O O . VAL B 1 52 ? -16.812 8.766 14.938 1 96.38 52 VAL B O 1
ATOM 2315 N N . GLU B 1 53 ? -17.328 6.637 15.289 1 94 53 GLU B N 1
ATOM 2316 C CA . GLU B 1 53 ? -18.672 6.91 15.812 1 94 53 GLU B CA 1
ATOM 2317 C C . GLU B 1 53 ? -18.609 7.809 17.047 1 94 53 GLU B C 1
ATOM 2319 O O . GLU B 1 53 ? -19.547 8.539 17.344 1 94 53 GLU B O 1
ATOM 2324 N N . ASP B 1 54 ? -17.469 7.773 17.734 1 94.81 54 ASP B N 1
ATOM 2325 C CA . ASP B 1 54 ? -17.328 8.523 18.969 1 94.81 54 ASP B CA 1
ATOM 2326 C C . ASP B 1 54 ? -16.906 9.969 18.703 1 94.81 54 ASP B C 1
ATOM 2328 O O . ASP B 1 54 ? -17.172 10.859 19.5 1 94.81 54 ASP B O 1
ATOM 2332 N N . TRP B 1 55 ? -16.328 10.219 17.531 1 95.06 55 TRP B N 1
ATOM 2333 C CA . TRP B 1 55 ? -15.625 11.492 17.375 1 95.06 55 TRP B CA 1
ATOM 2334 C C . TRP B 1 55 ? -16.172 12.273 16.188 1 95.06 55 TRP B C 1
ATOM 2336 O O . TRP B 1 55 ? -15.914 13.477 16.062 1 95.06 55 TRP B O 1
ATOM 2346 N N . VAL B 1 56 ? -16.938 11.586 15.336 1 95.56 56 VAL B N 1
ATOM 2347 C CA . VAL B 1 56 ? -17.297 12.211 14.062 1 95.56 56 VAL B CA 1
ATOM 2348 C C . VAL B 1 56 ? -18.812 12.328 13.953 1 95.56 56 VAL B C 1
ATOM 2350 O O . VAL B 1 56 ? -19.531 11.359 14.195 1 95.56 56 VAL B O 1
ATOM 2353 N N . ASN B 1 57 ? -19.281 13.5 13.664 1 95.06 57 ASN B N 1
ATOM 2354 C CA . ASN B 1 57 ? -20.672 13.695 13.266 1 95.06 57 ASN B CA 1
ATOM 2355 C C . ASN B 1 57 ? -20.891 13.32 11.797 1 95.06 57 ASN B C 1
ATOM 2357 O O . ASN B 1 57 ? -20.844 14.188 10.922 1 95.06 57 ASN B O 1
ATOM 2361 N N . LEU B 1 58 ? -21.188 12.109 11.586 1 95.12 58 LEU B N 1
ATOM 2362 C CA . LEU B 1 58 ? -21.234 11.562 10.234 1 95.12 58 LEU B CA 1
ATOM 2363 C C . LEU B 1 58 ? -22.328 12.227 9.414 1 95.12 58 LEU B C 1
ATOM 2365 O O . LEU B 1 58 ? -22.172 12.445 8.211 1 95.12 58 LEU B O 1
ATOM 2369 N N . GLU B 1 59 ? -23.438 12.523 9.992 1 95.38 59 GLU B N 1
ATOM 2370 C CA . GLU B 1 59 ? -24.531 13.188 9.297 1 95.38 59 GLU B CA 1
ATOM 2371 C C . GLU B 1 59 ? -24.125 14.57 8.812 1 95.38 59 GLU B C 1
ATOM 2373 O O . GLU B 1 59 ? -24.344 14.93 7.656 1 95.38 59 GLU B O 1
ATOM 2378 N N . LEU B 1 60 ? -23.547 15.305 9.734 1 95.12 60 LEU B N 1
ATOM 2379 C CA . LEU B 1 60 ? -23.094 16.656 9.383 1 95.12 60 LEU B CA 1
ATOM 2380 C C . LEU B 1 60 ? -21.984 16.594 8.328 1 95.12 60 LEU B C 1
ATOM 2382 O O . LEU B 1 60 ? -21.938 17.453 7.441 1 95.12 60 LEU B O 1
ATOM 2386 N N . LEU B 1 61 ? -21.109 15.664 8.477 1 95.94 61 LEU B N 1
ATOM 2387 C CA . LEU B 1 61 ? -20.031 15.477 7.508 1 95.94 61 LEU B CA 1
ATOM 2388 C C . LEU B 1 61 ? -20.594 15.266 6.109 1 95.94 61 LEU B C 1
ATOM 2390 O O . LEU B 1 61 ? -20.125 15.859 5.145 1 95.94 61 LEU B O 1
ATOM 2394 N N . LYS B 1 62 ? -21.547 14.406 6.027 1 96.19 62 LYS B N 1
ATOM 2395 C CA . LYS B 1 62 ? -22.203 14.125 4.758 1 96.19 62 LYS B CA 1
ATOM 2396 C C . LYS B 1 62 ? -22.906 15.367 4.219 1 96.19 62 LYS B C 1
ATOM 2398 O O . LYS B 1 62 ? -22.797 15.68 3.027 1 96.19 62 LYS B O 1
ATOM 2403 N N . GLU B 1 63 ? -23.578 16.047 5.043 1 96.31 63 GLU B N 1
ATOM 2404 C CA . GLU B 1 63 ? -24.297 17.266 4.668 1 96.31 63 GLU B CA 1
ATOM 2405 C C . GLU B 1 63 ? -23.344 18.312 4.082 1 96.31 63 GLU B C 1
ATOM 2407 O O . GLU B 1 63 ? -23.656 18.953 3.084 1 96.31 63 GLU B O 1
ATOM 2412 N N . LYS B 1 64 ? -22.219 18.422 4.699 1 95.94 64 LYS B N 1
ATOM 2413 C CA . LYS B 1 64 ? -21.234 19.422 4.289 1 95.94 64 LYS B CA 1
ATOM 2414 C C . LYS B 1 64 ? -20.344 18.891 3.162 1 95.94 64 LYS B C 1
ATOM 2416 O O . LYS B 1 64 ? -19.5 19.609 2.645 1 95.94 64 LYS B O 1
ATOM 2421 N N . LYS B 1 65 ? -20.516 17.578 2.824 1 96.69 65 LYS B N 1
ATOM 2422 C CA . LYS B 1 65 ? -19.766 16.922 1.758 1 96.69 65 LYS B CA 1
ATOM 2423 C C . LYS B 1 65 ? -18.266 16.969 2.033 1 96.69 65 LYS B C 1
ATOM 2425 O O . LYS B 1 65 ? -17.469 17.297 1.146 1 96.69 65 LYS B O 1
ATOM 2430 N N . LEU B 1 66 ? -17.891 16.719 3.285 1 97.38 66 LEU B N 1
ATOM 2431 C CA . LEU B 1 66 ? -16.5 16.672 3.701 1 97.38 66 LEU B CA 1
ATOM 2432 C C . LEU B 1 66 ? -16 15.234 3.756 1 97.38 66 LEU B C 1
ATOM 2434 O O . LEU B 1 66 ? -16.625 14.383 4.387 1 97.38 66 LEU B O 1
ATOM 2438 N N . PRO B 1 67 ? -14.867 14.969 3.113 1 98.06 67 PRO B N 1
ATOM 2439 C CA . PRO B 1 67 ? -14.289 13.633 3.238 1 98.06 67 PRO B CA 1
ATOM 2440 C C . PRO B 1 67 ? -13.781 13.344 4.648 1 98.06 67 PRO B C 1
ATOM 2442 O O . PRO B 1 67 ? -13.422 14.266 5.383 1 98.06 67 PRO B O 1
ATOM 2445 N N . LEU B 1 68 ? -13.812 12.078 4.977 1 98.25 68 LEU B N 1
ATOM 2446 C CA . LEU B 1 68 ? -13.219 11.562 6.207 1 98.25 68 LEU B CA 1
ATOM 2447 C C . LEU B 1 68 ? -12 10.703 5.898 1 98.25 68 LEU B C 1
ATOM 2449 O O . LEU B 1 68 ? -12.031 9.875 4.98 1 98.25 68 LEU B O 1
ATOM 2453 N N . ILE B 1 69 ? -10.938 10.922 6.621 1 98.25 69 ILE B N 1
ATOM 2454 C CA . ILE B 1 69 ? -9.75 10.094 6.449 1 98.25 69 ILE B CA 1
ATOM 2455 C C . ILE B 1 69 ? -9.227 9.648 7.816 1 98.25 69 ILE B C 1
ATOM 2457 O O . ILE B 1 69 ? -9.109 10.469 8.734 1 98.25 69 ILE B O 1
ATOM 2461 N N . ARG B 1 70 ? -8.992 8.422 8 1 98.5 70 ARG B N 1
ATOM 2462 C CA . ARG B 1 70 ? -8.266 7.965 9.18 1 98.5 70 ARG B CA 1
ATOM 2463 C C . ARG B 1 70 ? -6.758 7.984 8.938 1 98.5 70 ARG B C 1
ATOM 2465 O O . ARG B 1 70 ? -6.258 7.297 8.047 1 98.5 70 ARG B O 1
ATOM 2472 N N . ARG B 1 71 ? -6.082 8.734 9.68 1 98.06 71 ARG B N 1
ATOM 2473 C CA . ARG B 1 71 ? -4.629 8.773 9.586 1 98.06 71 ARG B CA 1
ATOM 2474 C C . ARG B 1 71 ? -4.004 7.551 10.242 1 98.06 71 ARG B C 1
ATOM 2476 O O . ARG B 1 71 ? -4.637 6.895 11.07 1 98.06 71 ARG B O 1
ATOM 2483 N N . PHE B 1 72 ? -2.73 7.254 9.812 1 98.56 72 PHE B N 1
ATOM 2484 C CA . PHE B 1 72 ? -1.99 6.164 10.438 1 98.56 72 PHE B CA 1
ATOM 2485 C C . PHE B 1 72 ? -1.292 6.637 11.703 1 98.56 72 PHE B C 1
ATOM 2487 O O . PHE B 1 72 ? -0.777 5.828 12.477 1 98.56 72 PHE B O 1
ATOM 2494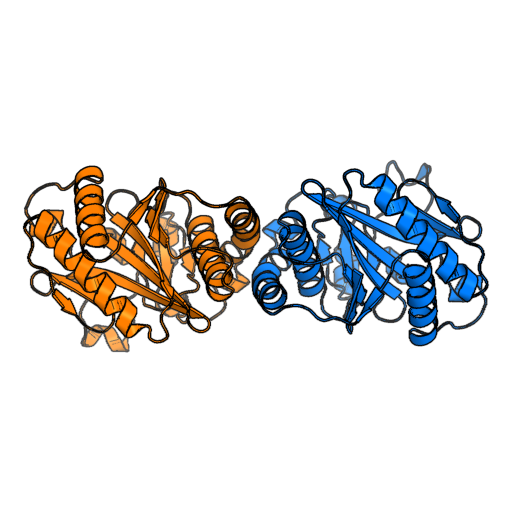 N N . THR B 1 73 ? -1.266 7.922 11.93 1 98.38 73 THR B N 1
ATOM 2495 C CA . THR B 1 73 ? -0.704 8.516 13.133 1 98.38 73 THR B CA 1
ATOM 2496 C C . THR B 1 73 ? -1.768 8.641 14.227 1 98.38 73 THR B C 1
ATOM 2498 O O . THR B 1 73 ? -2.965 8.578 13.938 1 98.38 73 THR B O 1
ATOM 2501 N N . GLY B 1 74 ? -1.285 8.805 15.43 1 96.44 74 GLY B N 1
ATOM 2502 C CA . GLY B 1 74 ? -2.209 9.031 16.531 1 96.44 74 GLY B CA 1
ATOM 2503 C C . GLY B 1 74 ? -2.736 10.453 16.578 1 96.44 74 GLY B C 1
ATOM 2504 O O . GLY B 1 74 ? -2.707 11.164 15.578 1 96.44 74 GLY B O 1
ATOM 2505 N N . GLY B 1 75 ? -3.422 10.711 17.812 1 92.56 75 GLY B N 1
ATOM 2506 C CA . GLY B 1 75 ? -3.949 12.047 18 1 92.56 75 GLY B CA 1
ATOM 2507 C C . GLY B 1 75 ? -5.453 12.125 17.828 1 92.56 75 GLY B C 1
ATOM 2508 O O . GLY B 1 75 ? -6.094 11.141 17.469 1 92.56 75 GLY B O 1
ATOM 2509 N N . GLY B 1 76 ? -5.965 13.352 18.047 1 92.62 76 GLY B N 1
ATOM 2510 C CA . GLY B 1 76 ? -7.398 13.586 17.938 1 92.62 76 GLY B CA 1
ATOM 2511 C C . GLY B 1 76 ? -7.855 13.883 16.531 1 92.62 76 GLY B C 1
ATOM 2512 O O . GLY B 1 76 ? -7.055 13.836 15.586 1 92.62 76 GLY B O 1
ATOM 2513 N N . PRO B 1 77 ? -9.117 14.07 16.422 1 95.31 77 PRO B N 1
ATOM 2514 C CA . PRO B 1 77 ? -9.609 14.508 15.109 1 95.31 77 PRO B CA 1
ATOM 2515 C C . PRO B 1 77 ? -9.125 15.906 14.734 1 95.31 77 PRO B C 1
ATOM 2517 O O . PRO B 1 77 ? -8.867 16.734 15.617 1 95.31 77 PRO B O 1
ATOM 2520 N N . ALA B 1 78 ? -8.984 16.141 13.516 1 95.5 78 ALA B N 1
ATOM 2521 C CA . ALA B 1 78 ? -8.562 17.453 13.023 1 95.5 78 ALA B CA 1
ATOM 2522 C C . ALA B 1 78 ? -9.289 17.812 11.727 1 95.5 78 ALA B C 1
ATOM 2524 O O . ALA B 1 78 ? -9.367 17 10.805 1 95.5 78 ALA B O 1
ATOM 2525 N N . LEU B 1 79 ? -9.852 19 11.672 1 96 79 LEU B N 1
ATOM 2526 C CA . LEU B 1 79 ? -10.391 19.531 10.422 1 96 79 LEU B CA 1
ATOM 2527 C C . LEU B 1 79 ? -9.312 20.266 9.633 1 96 79 LEU B C 1
ATOM 2529 O O . LEU B 1 79 ? -8.695 21.203 10.148 1 96 79 LEU B O 1
ATOM 2533 N N . HIS B 1 80 ? -9.125 19.844 8.477 1 98.06 80 HIS B N 1
ATOM 2534 C CA . HIS B 1 80 ? -8.141 20.453 7.598 1 98.06 80 HIS B CA 1
ATOM 2535 C C . HIS B 1 80 ? -8.805 21.359 6.566 1 98.06 80 HIS B C 1
ATOM 2537 O O . HIS B 1 80 ? -9.391 20.875 5.594 1 98.06 80 HIS B O 1
ATOM 2543 N N . ASP B 1 81 ? -8.664 22.641 6.781 1 97.81 81 ASP B N 1
ATOM 2544 C CA . ASP B 1 81 ? -9.266 23.641 5.91 1 97.81 81 ASP B CA 1
ATOM 2545 C C . ASP B 1 81 ? -8.367 23.953 4.719 1 97.81 81 ASP B C 1
ATOM 2547 O O . ASP B 1 81 ? -7.316 24.594 4.879 1 97.81 81 ASP B O 1
ATOM 2551 N N . GLU B 1 82 ? -8.742 23.625 3.514 1 97.44 82 GLU B N 1
ATOM 2552 C CA . GLU B 1 82 ? -7.914 23.75 2.316 1 97.44 82 GLU B CA 1
ATOM 2553 C C . GLU B 1 82 ? -7.488 25.203 2.084 1 97.44 82 GLU B C 1
ATOM 2555 O O . GLU B 1 82 ? -6.438 25.453 1.5 1 97.44 82 GLU B O 1
ATOM 2560 N N . PHE B 1 83 ? -8.219 26.141 2.605 1 97.06 83 PHE B N 1
ATOM 2561 C CA . PHE B 1 83 ? -7.941 27.531 2.297 1 97.06 83 PHE B CA 1
ATOM 2562 C C . PHE B 1 83 ? -7.359 28.25 3.512 1 97.06 83 PHE B C 1
ATOM 2564 O O . PHE B 1 83 ? -6.949 29.406 3.418 1 97.06 83 PHE B O 1
ATOM 2571 N N . GLY B 1 84 ? -7.355 27.594 4.625 1 97.81 84 GLY B N 1
ATOM 2572 C CA . GLY B 1 84 ? -7.031 28.328 5.84 1 97.81 84 GLY B CA 1
ATOM 2573 C C . GLY B 1 84 ? -5.922 27.672 6.645 1 97.81 84 GLY B C 1
ATOM 2574 O O . GLY B 1 84 ? -5.609 28.125 7.75 1 97.81 84 GLY B O 1
ATOM 2575 N N . GLU B 1 85 ? -5.367 26.609 6.074 1 97.25 85 GLU B N 1
ATOM 2576 C CA . GLU B 1 85 ? -4.328 25.906 6.816 1 97.25 85 GLU B CA 1
ATOM 2577 C C . GLU B 1 85 ? -3.23 25.391 5.887 1 97.25 85 GLU B C 1
ATOM 2579 O O . GLU B 1 85 ? -3.482 25.125 4.711 1 97.25 85 GLU B O 1
ATOM 2584 N N . ILE B 1 86 ? -2.004 25.391 6.363 1 98.56 86 ILE B N 1
ATOM 2585 C CA . ILE B 1 86 ? -0.919 24.609 5.777 1 98.56 86 ILE B CA 1
ATOM 2586 C C . ILE B 1 86 ? -0.612 23.406 6.664 1 98.56 86 ILE B C 1
ATOM 2588 O O . ILE B 1 86 ? -0.403 23.547 7.871 1 98.56 86 ILE B O 1
ATOM 2592 N N . THR B 1 87 ? -0.74 22.266 6.074 1 98.69 87 THR B N 1
ATOM 2593 C CA . THR B 1 87 ? -0.264 21.078 6.77 1 98.69 87 THR B CA 1
ATOM 2594 C C . THR B 1 87 ? 1.219 20.844 6.492 1 98.69 87 THR B C 1
ATOM 2596 O O . THR B 1 87 ? 1.721 21.219 5.43 1 98.69 87 THR B O 1
ATOM 2599 N N . TRP B 1 88 ? 1.865 20.328 7.449 1 98.81 88 TRP B N 1
ATOM 2600 C CA . TRP B 1 88 ? 3.293 20.062 7.34 1 98.81 88 TRP B CA 1
ATOM 2601 C C . TRP B 1 88 ? 3.629 18.688 7.906 1 98.81 88 TRP B C 1
ATOM 2603 O O . TRP B 1 88 ? 2.912 18.172 8.766 1 98.81 88 TRP B O 1
ATOM 2613 N N . THR B 1 89 ? 4.617 18.062 7.395 1 98.88 89 THR B N 1
ATOM 2614 C CA . THR B 1 89 ? 5.172 16.797 7.859 1 98.88 89 THR B CA 1
ATOM 2615 C C . THR B 1 89 ? 6.672 16.922 8.109 1 98.88 89 THR B C 1
ATOM 2617 O O . THR B 1 89 ? 7.391 17.531 7.32 1 98.88 89 THR B O 1
ATOM 2620 N N . VAL B 1 90 ? 7.094 16.469 9.195 1 98.94 90 VAL B N 1
ATOM 2621 C CA . VAL B 1 90 ? 8.516 16.297 9.461 1 98.94 90 VAL B CA 1
ATOM 2622 C C . VAL B 1 90 ? 8.828 14.82 9.695 1 98.94 90 VAL B C 1
ATOM 2624 O O . VAL B 1 90 ? 8.219 14.188 10.562 1 98.94 90 VAL B O 1
ATOM 2627 N N . LEU B 1 91 ? 9.664 14.289 8.891 1 98.88 91 LEU B N 1
ATOM 2628 C CA . LEU B 1 91 ? 10.195 12.938 9.031 1 98.88 91 LEU B CA 1
ATOM 2629 C C . LEU B 1 91 ? 11.656 12.977 9.484 1 98.88 91 LEU B C 1
ATOM 2631 O O . LEU B 1 91 ? 12.508 13.539 8.797 1 98.88 91 LEU B O 1
ATOM 2635 N N . MET B 1 92 ? 11.938 12.375 10.609 1 98.75 92 MET B N 1
ATOM 2636 C CA . MET B 1 92 ? 13.312 12.445 11.102 1 98.75 92 MET B CA 1
ATOM 2637 C C . MET B 1 92 ? 13.656 11.211 11.93 1 98.75 92 MET B C 1
ATOM 2639 O O . MET B 1 92 ? 12.766 10.492 12.383 1 98.75 92 MET B O 1
ATOM 2643 N N . HIS B 1 93 ? 14.914 10.945 12.023 1 98.44 93 HIS B N 1
ATOM 2644 C CA . HIS B 1 93 ? 15.383 9.922 12.945 1 98.44 93 HIS B CA 1
ATOM 2645 C C . HIS B 1 93 ? 15.297 10.398 14.391 1 98.44 93 HIS B C 1
ATOM 2647 O O . HIS B 1 93 ? 15.766 11.492 14.711 1 98.44 93 HIS B O 1
ATOM 2653 N N . SER B 1 94 ? 14.586 9.703 15.148 1 97.25 94 SER B N 1
ATOM 2654 C CA . SER B 1 94 ? 14.484 9.953 16.578 1 97.25 94 SER B CA 1
ATOM 2655 C C . SER B 1 94 ? 14.062 8.695 17.328 1 97.25 94 SER B C 1
ATOM 2657 O O . SER B 1 94 ? 13.195 7.949 16.875 1 97.25 94 SER B O 1
ATOM 2659 N N . LYS B 1 95 ? 14.633 8.445 18.5 1 94.62 95 LYS B N 1
ATOM 2660 C CA . LYS B 1 95 ? 14.25 7.305 19.328 1 94.62 95 LYS B CA 1
ATOM 2661 C C . LYS B 1 95 ? 13.055 7.648 20.203 1 94.62 95 LYS B C 1
ATOM 2663 O O . LYS B 1 95 ? 12.422 6.758 20.781 1 94.62 95 LYS B O 1
ATOM 2668 N N . ASN B 1 96 ? 12.797 9.016 20.297 1 94.44 96 ASN B N 1
ATOM 2669 C CA . ASN B 1 96 ? 11.758 9.516 21.172 1 94.44 96 ASN B CA 1
ATOM 2670 C C . ASN B 1 96 ? 10.859 10.531 20.469 1 94.44 96 ASN B C 1
ATOM 2672 O O . ASN B 1 96 ? 11.328 11.578 20.016 1 94.44 96 ASN B O 1
ATOM 2676 N N . MET B 1 97 ? 9.609 10.25 20.484 1 95.19 97 MET B N 1
ATOM 2677 C CA . MET B 1 97 ? 8.641 11.117 19.828 1 95.19 97 MET B CA 1
ATOM 2678 C C . MET B 1 97 ? 8.609 12.492 20.484 1 95.19 97 MET B C 1
ATOM 2680 O O . MET B 1 97 ? 8.445 13.508 19.797 1 95.19 97 MET B O 1
ATOM 2684 N N . LEU B 1 98 ? 8.766 12.555 21.75 1 94.5 98 LEU B N 1
ATOM 2685 C CA . LEU B 1 98 ? 8.688 13.82 22.469 1 94.5 98 LEU B CA 1
ATOM 2686 C C . LEU B 1 98 ? 9.812 14.758 22.047 1 94.5 98 LEU B C 1
ATOM 2688 O O . LEU B 1 98 ? 9.625 15.977 22 1 94.5 98 LEU B O 1
ATOM 2692 N N . ASP B 1 99 ? 10.977 14.195 21.781 1 95.69 99 ASP B N 1
ATOM 2693 C CA . ASP B 1 99 ? 12.086 15 21.281 1 95.69 99 ASP B CA 1
ATOM 2694 C C . ASP B 1 99 ? 11.75 15.641 19.938 1 95.69 99 ASP B C 1
ATOM 2696 O O . ASP B 1 99 ? 12.086 16.797 19.688 1 95.69 99 ASP B O 1
ATOM 2700 N N . ALA B 1 100 ? 11.125 14.859 19.109 1 97.31 100 ALA B N 1
ATOM 2701 C CA . ALA B 1 100 ? 10.703 15.367 17.812 1 97.31 100 ALA B CA 1
ATOM 2702 C C . ALA B 1 100 ? 9.672 16.484 17.969 1 97.31 100 ALA B C 1
ATOM 2704 O O . ALA B 1 100 ? 9.789 17.531 17.328 1 97.31 100 ALA B O 1
ATOM 2705 N N . TYR B 1 101 ? 8.719 16.297 18.875 1 97.56 101 TYR B N 1
ATOM 2706 C CA . TYR B 1 101 ? 7.711 17.328 19.125 1 97.56 101 TYR B CA 1
ATOM 2707 C C . TYR B 1 101 ? 8.367 18.625 19.594 1 97.56 101 TYR B C 1
ATOM 2709 O O . TYR B 1 101 ? 7.965 19.703 19.156 1 97.56 101 TYR B O 1
ATOM 2717 N N . GLN B 1 102 ? 9.328 18.469 20.391 1 96.5 102 GLN B N 1
ATOM 2718 C CA . GLN B 1 102 ? 9.969 19.641 20.984 1 96.5 102 GLN B CA 1
ATOM 2719 C C . GLN B 1 102 ? 10.703 20.453 19.922 1 96.5 102 GLN B C 1
ATOM 2721 O O . GLN B 1 102 ? 10.547 21.672 19.844 1 96.5 102 GLN B O 1
ATOM 2726 N N . ILE B 1 103 ? 11.547 19.797 19.141 1 97.62 103 ILE B N 1
ATOM 2727 C CA . ILE B 1 103 ? 12.328 20.516 18.141 1 97.62 103 ILE B CA 1
ATOM 2728 C C . ILE B 1 103 ? 11.398 21.125 17.094 1 97.62 103 ILE B C 1
ATOM 2730 O O . ILE B 1 103 ? 11.617 22.25 16.625 1 97.62 103 ILE B O 1
ATOM 2734 N N . ILE B 1 104 ? 10.391 20.406 16.719 1 98.44 104 ILE B N 1
ATOM 2735 C CA . ILE B 1 104 ? 9.406 20.906 15.758 1 98.44 104 ILE B CA 1
ATOM 2736 C C . ILE B 1 104 ? 8.641 22.078 16.375 1 98.44 104 ILE B C 1
ATOM 2738 O O . ILE B 1 104 ? 8.398 23.094 15.711 1 98.44 104 ILE B O 1
ATOM 2742 N N . GLY B 1 105 ? 8.25 21.906 17.641 1 97.94 105 GLY B N 1
ATOM 2743 C CA . GLY B 1 105 ? 7.602 22.984 18.359 1 97.94 105 GLY B CA 1
ATOM 2744 C C . GLY B 1 105 ? 8.406 24.266 18.344 1 97.94 105 GLY B C 1
ATOM 2745 O O . GLY B 1 105 ? 7.848 25.359 18.219 1 97.94 105 GLY B O 1
ATOM 2746 N N . GLU B 1 106 ? 9.711 24.141 18.5 1 98 106 GLU B N 1
ATOM 2747 C CA . GLU B 1 106 ? 10.594 25.297 18.453 1 98 106 GLU B CA 1
ATOM 2748 C C . GLU B 1 106 ? 10.516 25.984 17.094 1 98 106 GLU B C 1
ATOM 2750 O O . GLU B 1 106 ? 10.414 27.203 17.016 1 98 106 GLU B O 1
ATOM 2755 N N . GLY B 1 107 ? 10.57 25.188 16.016 1 98.56 107 GLY B N 1
ATOM 2756 C CA . GLY B 1 107 ? 10.438 25.734 14.68 1 98.56 107 GLY B CA 1
ATOM 2757 C C . GLY B 1 107 ? 9.109 26.453 14.469 1 98.56 107 GLY B C 1
ATOM 2758 O O . GLY B 1 107 ? 9.07 27.516 13.852 1 98.56 107 GLY B O 1
ATOM 2759 N N . LEU B 1 108 ? 8.094 25.859 15.023 1 98.69 108 LEU B N 1
ATOM 2760 C CA . LEU B 1 108 ? 6.754 26.422 14.867 1 98.69 108 LEU B CA 1
ATOM 2761 C C . LEU B 1 108 ? 6.613 27.719 15.664 1 98.69 108 LEU B C 1
ATOM 2763 O O . LEU B 1 108 ? 5.98 28.672 15.195 1 98.69 108 LEU B O 1
ATOM 2767 N N . THR B 1 109 ? 7.156 27.734 16.859 1 98.31 109 THR B N 1
ATOM 2768 C CA . THR B 1 109 ? 7.125 28.953 17.656 1 98.31 109 THR B CA 1
ATOM 2769 C C . THR B 1 109 ? 7.883 30.078 16.953 1 98.31 109 THR B C 1
ATOM 2771 O O . THR B 1 109 ? 7.457 31.25 17 1 98.31 109 THR B O 1
ATOM 2774 N N . ARG B 1 110 ? 8.969 29.75 16.344 1 98.5 110 ARG B N 1
ATOM 2775 C CA . ARG B 1 110 ? 9.711 30.734 15.562 1 98.5 110 ARG B CA 1
ATOM 2776 C C . ARG B 1 110 ? 8.891 31.234 14.375 1 98.5 110 ARG B C 1
ATOM 2778 O O . ARG B 1 110 ? 8.93 32.438 14.047 1 98.5 110 ARG B O 1
ATOM 2785 N N . ALA B 1 111 ? 8.211 30.328 13.719 1 98.69 111 ALA B N 1
ATOM 2786 C CA . ALA B 1 111 ? 7.336 30.703 12.617 1 98.69 111 ALA B CA 1
ATOM 2787 C C . ALA B 1 111 ? 6.281 31.703 13.07 1 98.69 111 ALA B C 1
ATOM 2789 O O . ALA B 1 111 ? 6.023 32.688 12.383 1 98.69 111 ALA B O 1
ATOM 2790 N N . LEU B 1 112 ? 5.691 31.469 14.227 1 98.5 112 LEU B N 1
ATOM 2791 C CA . LEU B 1 112 ? 4.688 32.375 14.781 1 98.5 112 LEU B CA 1
ATOM 2792 C C . LEU B 1 112 ? 5.297 33.719 15.102 1 98.5 112 LEU B C 1
ATOM 2794 O O . LEU B 1 112 ? 4.672 34.75 14.875 1 98.5 112 LEU B O 1
ATOM 2798 N N . LYS B 1 113 ? 6.496 33.656 15.586 1 98.38 113 LYS B N 1
ATOM 2799 C CA . LYS B 1 113 ? 7.199 34.906 15.906 1 98.38 113 LYS B CA 1
ATOM 2800 C C . LYS B 1 113 ? 7.402 35.75 14.648 1 98.38 113 LYS B C 1
ATOM 2802 O O . LYS B 1 113 ? 7.293 36.969 14.695 1 98.38 113 LYS B O 1
ATOM 2807 N N . GLU B 1 114 ? 7.676 35.125 13.531 1 97.81 114 GLU B N 1
ATOM 2808 C CA . GLU B 1 114 ? 7.832 35.812 12.25 1 97.81 114 GLU B CA 1
ATOM 2809 C C . GLU B 1 114 ? 6.555 36.531 11.867 1 97.81 114 GLU B C 1
ATOM 2811 O O . GLU B 1 114 ? 6.605 37.531 11.148 1 97.81 114 GLU B O 1
ATOM 2816 N N . LEU B 1 115 ? 5.465 36.094 12.359 1 98.06 115 LEU B N 1
ATOM 2817 C CA . LEU B 1 115 ? 4.176 36.688 12.031 1 98.06 115 LEU B CA 1
ATOM 2818 C C . LEU B 1 115 ? 3.748 37.688 13.094 1 98.06 115 LEU B C 1
ATOM 2820 O O . LEU B 1 115 ? 2.699 38.312 12.969 1 98.06 115 LEU B O 1
ATOM 2824 N N . GLY B 1 116 ? 4.527 37.75 14.195 1 97.62 116 GLY B N 1
ATOM 2825 C CA . GLY B 1 116 ? 4.25 38.719 15.242 1 97.62 116 GLY B CA 1
ATOM 2826 C C . GLY B 1 116 ? 3.512 38.125 16.422 1 97.62 116 GLY B C 1
ATOM 28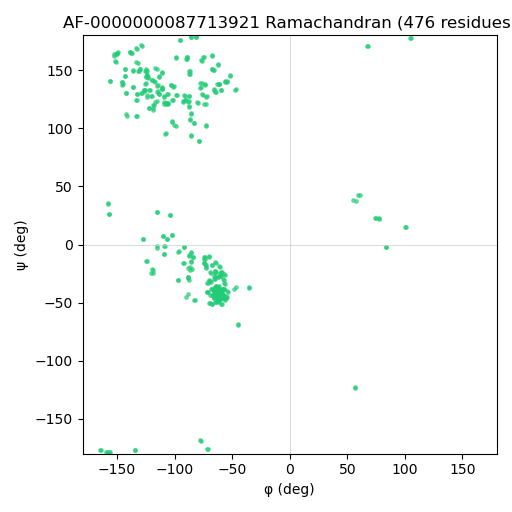27 O O . GLY B 1 116 ? 2.912 38.844 17.219 1 97.62 116 GLY B O 1
ATOM 2828 N N . LEU B 1 117 ? 3.49 36.844 16.516 1 98.12 117 LEU B N 1
ATOM 2829 C CA . LEU B 1 117 ? 2.809 36.188 17.625 1 98.12 117 LEU B CA 1
ATOM 2830 C C . LEU B 1 117 ? 3.807 35.469 18.531 1 98.12 117 LEU B C 1
ATOM 2832 O O . LEU B 1 117 ? 4.793 34.906 18.047 1 98.12 117 LEU B O 1
ATOM 2836 N N . GLU B 1 118 ? 3.52 35.469 19.781 1 97.62 118 GLU B N 1
ATOM 2837 C CA . GLU B 1 118 ? 4.32 34.719 20.734 1 97.62 118 GLU B CA 1
ATOM 2838 C C . GLU B 1 118 ? 3.66 33.406 21.094 1 97.62 118 GLU B C 1
ATOM 2840 O O . GLU B 1 118 ? 2.729 33.344 21.891 1 97.62 118 GLU B O 1
ATOM 2845 N N . GLY B 1 119 ? 4.191 32.406 20.5 1 96.31 119 GLY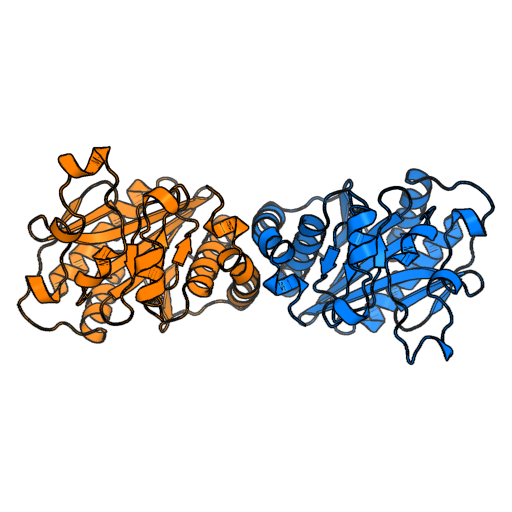 B N 1
ATOM 2846 C CA . GLY B 1 119 ? 3.658 31.078 20.766 1 96.31 119 GLY B CA 1
ATOM 2847 C C . GLY B 1 119 ? 4.469 30.297 21.781 1 96.31 119 GLY B C 1
ATOM 2848 O O . GLY B 1 119 ? 5.625 30.625 22.047 1 96.31 119 GLY B O 1
ATOM 2849 N N . GLU B 1 120 ? 3.826 29.312 22.328 1 95.94 120 GLU B N 1
ATOM 2850 C CA . GLU B 1 120 ? 4.496 28.406 23.25 1 95.94 120 GLU B CA 1
ATOM 2851 C C . GLU B 1 120 ? 4.137 26.953 22.969 1 95.94 120 GLU B C 1
ATOM 2853 O O . GLU B 1 120 ? 2.986 26.641 22.656 1 95.94 120 GLU B O 1
ATOM 2858 N N . PHE B 1 121 ? 5.176 26.141 22.984 1 94.56 121 PHE B N 1
ATOM 2859 C CA . PHE B 1 121 ? 4.945 24.703 22.906 1 94.56 121 PHE B CA 1
ATOM 2860 C C . PHE B 1 121 ? 4.359 24.188 24.219 1 94.56 121 PHE B C 1
ATOM 2862 O O . PHE B 1 121 ? 4.871 24.484 25.297 1 94.56 121 PHE B O 1
ATOM 2869 N N . THR B 1 122 ? 3.273 23.484 24.109 1 90.56 122 THR B N 1
ATOM 2870 C CA . THR B 1 122 ? 2.607 22.875 25.25 1 90.56 122 THR B CA 1
ATOM 2871 C C . THR B 1 122 ? 2.555 21.359 25.109 1 90.56 122 THR B C 1
ATOM 2873 O O . THR B 1 122 ? 1.819 20.844 24.266 1 90.56 122 THR B O 1
ATOM 2876 N N . PRO B 1 123 ? 3.229 20.672 26.016 1 87.06 123 PRO B N 1
ATOM 2877 C CA . PRO B 1 123 ? 3.115 19.219 25.938 1 87.06 123 PRO B CA 1
ATOM 2878 C C . PRO B 1 123 ? 1.683 18.734 26.125 1 87.06 123 PRO B C 1
ATOM 2880 O O . PRO B 1 123 ? 0.909 19.344 26.859 1 87.06 123 PRO B O 1
ATOM 2883 N N . ILE B 1 124 ? 1.282 17.812 25.359 1 84.5 124 ILE B N 1
ATOM 2884 C CA . ILE B 1 124 ? 2.162 16.859 24.703 1 84.5 124 ILE B CA 1
ATOM 2885 C C . ILE B 1 124 ? 2.451 17.328 23.266 1 84.5 124 ILE B C 1
ATOM 2887 O O . ILE B 1 124 ? 3.588 17.25 22.797 1 84.5 124 ILE B O 1
ATOM 2891 N N . ASN B 1 125 ? 1.6 18.031 22.516 1 87.31 125 ASN B N 1
ATOM 2892 C CA . ASN B 1 125 ? 1.831 18.141 21.078 1 87.31 125 ASN B CA 1
ATOM 2893 C C . ASN B 1 125 ? 1.163 19.375 20.484 1 87.31 125 ASN B C 1
ATOM 2895 O O . ASN B 1 125 ? 0.794 19.391 19.312 1 87.31 125 ASN B O 1
ATOM 2899 N N . ASP B 1 126 ? 0.981 20.375 21.344 1 93 126 ASP B N 1
ATOM 2900 C CA . ASP B 1 126 ? 0.307 21.578 20.844 1 93 126 ASP B CA 1
ATOM 2901 C C . ASP B 1 126 ? 1.233 22.781 20.875 1 93 126 ASP B C 1
ATOM 2903 O O . ASP B 1 126 ? 2.188 22.812 21.656 1 93 126 ASP B O 1
ATOM 2907 N N . VAL B 1 127 ? 1.015 23.672 20.016 1 95.69 127 VAL B N 1
ATOM 2908 C CA . VAL B 1 127 ? 1.524 25.031 20.141 1 95.69 127 VAL B CA 1
ATOM 2909 C C . VAL B 1 127 ? 0.363 26.016 20.328 1 95.69 127 VAL B C 1
ATOM 2911 O O . VAL B 1 127 ? -0.611 25.984 19.578 1 95.69 127 VAL B O 1
ATOM 2914 N N . VAL B 1 128 ? 0.492 26.859 21.375 1 95.81 128 VAL B N 1
ATOM 2915 C CA . VAL B 1 128 ? -0.614 27.734 21.734 1 95.81 128 VAL B CA 1
ATOM 2916 C C . VAL B 1 128 ? -0.137 29.188 21.766 1 95.81 128 VAL B C 1
ATOM 2918 O O . VAL B 1 128 ? 1.048 29.453 21.969 1 95.81 128 VAL B O 1
ATOM 2921 N N . VAL B 1 129 ? -1.062 30.094 21.453 1 95.94 129 VAL B N 1
ATOM 2922 C CA . VAL B 1 129 ? -0.906 31.531 21.609 1 95.94 129 VAL B CA 1
ATOM 2923 C C . VAL B 1 129 ? -2.004 32.094 22.516 1 95.94 129 VAL B C 1
ATOM 2925 O O . VAL B 1 129 ? -3.191 31.938 22.219 1 95.94 129 VAL B O 1
ATOM 2928 N N . LYS B 1 130 ? -1.639 32.656 23.625 1 92.62 130 LYS B N 1
ATOM 2929 C CA . LYS B 1 130 ? -2.604 33.156 24.578 1 92.62 130 LYS B CA 1
ATOM 2930 C C . LYS B 1 130 ? -3.605 32.094 25 1 92.62 130 LYS B C 1
ATOM 2932 O O . LYS B 1 130 ? -4.812 32.344 25 1 92.62 130 LYS B O 1
ATOM 2937 N N . GLY B 1 131 ? -3.062 30.938 25.125 1 91.31 131 GLY B N 1
ATOM 2938 C CA . GLY B 1 131 ? -3.861 29.844 25.641 1 91.31 131 GLY B CA 1
ATOM 2939 C C . GLY B 1 131 ? -4.711 29.172 24.578 1 91.31 131 GLY B C 1
ATOM 2940 O O . GLY B 1 131 ? -5.418 28.203 24.859 1 91.31 131 GLY B O 1
ATOM 2941 N N . LYS B 1 132 ? -4.664 29.656 23.391 1 94.06 132 LYS B N 1
ATOM 2942 C CA . LYS B 1 132 ? -5.453 29.078 22.297 1 94.06 132 LYS B CA 1
ATOM 2943 C C . LYS B 1 132 ? -4.578 28.234 21.375 1 94.06 132 LYS B C 1
ATOM 2945 O O . LYS B 1 132 ? -3.482 28.656 21 1 94.06 132 LYS B O 1
ATOM 2950 N N . LYS B 1 133 ? -5.102 27.125 21.016 1 93.81 133 LYS B N 1
ATOM 2951 C CA . LYS B 1 133 ? -4.367 26.219 20.125 1 93.81 133 LYS B CA 1
ATOM 2952 C C . LYS B 1 133 ? -4.379 26.734 18.688 1 93.81 133 LYS B C 1
ATOM 2954 O O . LYS B 1 133 ? -5.438 27.047 18.141 1 93.81 133 LYS B O 1
ATOM 2959 N N . ILE B 1 134 ? -3.193 26.812 18.094 1 94 134 ILE B N 1
ATOM 2960 C CA . ILE B 1 134 ? -3.068 27.234 16.703 1 94 134 ILE B CA 1
ATOM 2961 C C . ILE B 1 134 ? -2.439 26.125 15.867 1 94 134 ILE B C 1
ATOM 2963 O O . ILE B 1 134 ? -2.518 26.141 14.641 1 94 134 ILE B O 1
ATOM 2967 N N . VAL B 1 135 ? -1.689 25.281 16.562 1 94.62 135 VAL B N 1
ATOM 2968 C CA . VAL B 1 135 ? -1.032 24.141 15.945 1 94.62 135 VAL B CA 1
ATOM 2969 C C . VAL B 1 135 ? -1.349 22.875 16.734 1 94.62 135 VAL B C 1
ATOM 2971 O O . VAL B 1 135 ? -1.269 22.859 17.969 1 94.62 135 VAL B O 1
ATOM 2974 N N . GLY B 1 136 ? -1.744 21.891 16.094 1 93.94 136 GLY B N 1
ATOM 2975 C CA . GLY B 1 136 ? -1.831 20.531 16.625 1 93.94 136 GLY B CA 1
ATOM 2976 C C . GLY B 1 136 ? -0.935 19.547 15.883 1 93.94 136 GLY B C 1
ATOM 2977 O O . GLY B 1 136 ? -0.796 19.625 14.656 1 93.94 136 GLY B O 1
ATOM 2978 N N . MET B 1 137 ? -0.331 18.656 16.656 1 96.81 137 MET B N 1
ATOM 2979 C CA . MET B 1 137 ? 0.588 17.703 16.047 1 96.81 137 MET B CA 1
ATOM 2980 C C . MET B 1 137 ? 0.124 16.266 16.281 1 96.81 137 MET B C 1
ATOM 2982 O O . MET B 1 137 ? -0.458 15.969 17.328 1 96.81 137 MET B O 1
ATOM 2986 N N . ALA B 1 138 ? 0.275 15.469 15.336 1 97.69 138 ALA B N 1
ATOM 2987 C CA . ALA B 1 138 ? 0.089 14.023 15.398 1 97.69 138 ALA B CA 1
ATOM 2988 C C . ALA B 1 138 ? 1.347 13.281 14.953 1 97.69 138 ALA B C 1
ATOM 2990 O O . ALA B 1 138 ? 2.139 13.812 14.172 1 97.69 138 ALA B O 1
ATOM 2991 N N . GLY B 1 139 ? 1.574 12.117 15.492 1 98.19 139 GLY B N 1
ATOM 2992 C CA . GLY B 1 139 ? 2.811 11.438 15.125 1 98.19 139 GLY B CA 1
ATOM 2993 C C . GLY B 1 139 ? 2.701 9.93 15.172 1 98.19 139 GLY B C 1
ATOM 2994 O O . GLY B 1 139 ? 1.721 9.383 15.688 1 98.19 139 GLY B O 1
ATOM 2995 N N . ALA B 1 140 ? 3.646 9.289 14.547 1 98.38 140 ALA B N 1
ATOM 2996 C CA . ALA B 1 140 ? 3.881 7.852 14.578 1 98.38 140 ALA B CA 1
ATOM 2997 C C . ALA B 1 140 ? 5.375 7.539 14.578 1 98.38 140 ALA B C 1
ATOM 2999 O O . ALA B 1 140 ? 6.184 8.336 14.109 1 98.38 140 ALA B O 1
ATOM 3000 N N . GLN B 1 141 ? 5.637 6.488 15.148 1 97.88 141 GLN B N 1
ATOM 3001 C CA . GLN B 1 141 ? 7.035 6.074 15.25 1 97.88 141 GLN B CA 1
ATOM 3002 C C . GLN B 1 141 ? 7.23 4.672 14.688 1 97.88 141 GLN B C 1
ATOM 3004 O O . GLN B 1 141 ? 6.395 3.791 14.891 1 97.88 141 GLN B O 1
ATOM 3009 N N . LYS B 1 142 ? 8.266 4.445 13.969 1 97.19 142 LYS B N 1
ATOM 3010 C CA . LYS B 1 142 ? 8.734 3.154 13.469 1 97.19 142 LYS B CA 1
ATOM 3011 C C . LYS B 1 142 ? 10.234 2.982 13.711 1 97.19 142 LYS B C 1
ATOM 3013 O O . LYS B 1 142 ? 11.047 3.607 13.031 1 97.19 142 LYS B O 1
ATOM 3018 N N . GLY B 1 143 ? 10.555 2.051 14.648 1 95.5 143 GLY B N 1
ATOM 3019 C CA . GLY B 1 143 ? 11.953 1.967 15.039 1 95.5 143 GLY B CA 1
ATOM 3020 C C . GLY B 1 143 ? 12.5 3.279 15.562 1 95.5 143 GLY B C 1
ATOM 3021 O O . GLY B 1 143 ? 11.93 3.881 16.484 1 95.5 143 GLY B O 1
ATOM 3022 N N . ASP B 1 144 ? 13.57 3.775 14.938 1 97.5 144 ASP B N 1
ATOM 3023 C CA . ASP B 1 144 ? 14.219 5.012 15.359 1 97.5 144 ASP B CA 1
ATOM 3024 C C . ASP B 1 144 ? 13.875 6.164 14.414 1 97.5 144 ASP B C 1
ATOM 3026 O O . ASP B 1 144 ? 14.703 7.031 14.148 1 97.5 144 ASP B O 1
ATOM 3030 N N . SER B 1 145 ? 12.781 6.023 13.812 1 98.5 145 SER B N 1
ATOM 3031 C CA . SER B 1 145 ? 12.297 7.078 12.922 1 98.5 145 SER B CA 1
ATOM 3032 C C . SER B 1 145 ? 10.891 7.527 13.328 1 98.5 145 SER B C 1
ATOM 3034 O O . SER B 1 145 ? 10.078 6.719 13.773 1 98.5 145 SER B O 1
ATOM 3036 N N . VAL B 1 146 ? 10.633 8.797 13.172 1 98.69 146 VAL B N 1
ATOM 3037 C CA . VAL B 1 146 ? 9.32 9.336 13.523 1 98.69 146 VAL B CA 1
ATOM 3038 C C . VAL B 1 146 ? 8.789 10.195 12.375 1 98.69 146 VAL B C 1
ATOM 3040 O O . VAL B 1 146 ? 9.57 10.758 11.602 1 98.69 146 VAL B O 1
ATOM 3043 N N . VAL B 1 147 ? 7.527 10.211 12.258 1 98.81 147 VAL B N 1
ATOM 3044 C CA . VAL B 1 147 ? 6.812 11.211 11.469 1 98.81 147 VAL B CA 1
ATOM 3045 C C . VAL B 1 147 ? 5.949 12.07 12.391 1 98.81 147 VAL B C 1
ATOM 3047 O O . VAL B 1 147 ? 5.32 11.555 13.32 1 98.81 147 VAL B O 1
ATOM 3050 N N . VAL B 1 148 ? 6.031 13.297 12.242 1 98.75 148 VAL B N 1
ATOM 3051 C CA . VAL B 1 148 ? 5.121 14.25 12.867 1 98.75 148 VAL B CA 1
ATOM 3052 C C . VAL B 1 148 ? 4.48 15.133 11.805 1 98.75 148 VAL B C 1
ATOM 3054 O O . VAL B 1 148 ? 5.168 15.648 10.914 1 98.75 148 VAL B O 1
ATOM 3057 N N . HIS B 1 149 ? 3.191 15.188 11.828 1 98.75 149 HIS B N 1
ATOM 3058 C CA . HIS B 1 149 ? 2.523 16.156 10.969 1 98.75 149 HIS B CA 1
ATOM 3059 C C . HIS B 1 149 ? 1.468 16.938 11.742 1 98.75 149 HIS B C 1
ATOM 3061 O O . HIS B 1 149 ? 1.029 16.516 12.812 1 98.75 149 HIS B O 1
ATOM 3067 N N . GLY B 1 150 ? 1.186 18.094 11.234 1 98.06 150 GLY B N 1
ATOM 3068 C CA . GLY B 1 150 ? 0.28 18.969 11.953 1 98.06 150 GLY B CA 1
ATOM 3069 C C . GLY B 1 150 ? -0.261 20.094 11.086 1 98.06 150 GLY B C 1
ATOM 3070 O O . GLY B 1 150 ? -0.026 20.125 9.883 1 98.06 150 GLY B O 1
ATOM 3071 N N . THR B 1 151 ? -1.006 20.906 11.719 1 97.06 151 THR B N 1
ATOM 3072 C CA . THR B 1 151 ? -1.68 22 11.031 1 97.06 151 THR B CA 1
ATOM 3073 C C . THR B 1 151 ? -1.082 23.344 11.438 1 97.06 151 THR B C 1
ATOM 3075 O O . THR B 1 151 ? -0.686 23.531 12.586 1 97.06 151 THR B O 1
ATOM 3078 N N . PHE B 1 152 ? -0.837 24.219 10.578 1 98.19 152 PHE B N 1
ATOM 3079 C CA . PHE B 1 152 ? -0.574 25.641 10.789 1 98.19 152 PHE B CA 1
ATOM 3080 C C . PHE B 1 152 ? -1.751 26.484 10.312 1 98.19 152 PHE B C 1
ATOM 3082 O O . PHE B 1 152 ? -1.832 26.828 9.133 1 98.19 152 PHE B O 1
ATOM 3089 N N . MET B 1 153 ? -2.629 26.812 11.305 1 97.94 153 MET B N 1
ATOM 3090 C CA . MET B 1 153 ? -3.934 27.391 10.984 1 97.94 153 MET B CA 1
ATOM 3091 C C . MET B 1 153 ? -3.84 28.906 10.828 1 97.94 153 MET B C 1
ATOM 3093 O O . MET B 1 153 ? -4.016 29.656 11.789 1 97.94 153 MET B O 1
ATOM 3097 N N . PHE B 1 154 ? -3.668 29.344 9.602 1 98.12 154 PHE B N 1
ATOM 3098 C CA . PHE B 1 154 ? -3.457 30.781 9.406 1 98.12 154 PHE B CA 1
ATOM 3099 C C . PHE B 1 154 ? -4.789 31.5 9.242 1 98.12 154 PHE B C 1
ATOM 3101 O O . PHE B 1 154 ? -4.914 32.688 9.609 1 98.12 154 PHE B O 1
ATOM 3108 N N . ALA B 1 155 ? -5.828 30.797 8.719 1 97.94 155 ALA B N 1
ATOM 3109 C CA . ALA B 1 155 ? -7.133 31.422 8.523 1 97.94 155 ALA B CA 1
ATOM 3110 C C . ALA B 1 155 ? -8.234 30.375 8.453 1 97.94 155 ALA B C 1
ATOM 3112 O O . ALA B 1 155 ? -9.164 30.484 7.652 1 97.94 155 ALA B O 1
ATOM 3113 N N . THR B 1 156 ? -8.117 29.328 9.188 1 97.12 156 THR B N 1
ATOM 3114 C CA . THR B 1 156 ? -9.039 28.203 9.203 1 97.12 156 THR B CA 1
ATOM 3115 C C . THR B 1 156 ? -10.445 28.656 9.586 1 97.12 156 THR B C 1
ATOM 3117 O O . THR B 1 156 ? -10.609 29.469 10.5 1 97.12 156 THR B O 1
ATOM 3120 N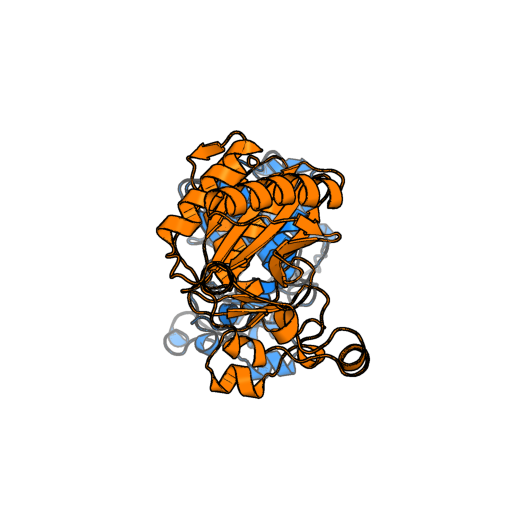 N . ASP B 1 157 ? -11.445 28.219 8.852 1 95.25 157 ASP B N 1
ATOM 3121 C CA . ASP B 1 157 ? -12.836 28.438 9.219 1 95.25 157 ASP B CA 1
ATOM 3122 C C . ASP B 1 157 ? -13.234 27.562 10.398 1 95.25 157 ASP B C 1
ATOM 3124 O O . ASP B 1 157 ? -13.602 26.391 10.219 1 95.25 157 ASP B O 1
ATOM 3128 N N . LEU B 1 158 ? -13.305 28.094 11.555 1 93.69 158 LEU B N 1
ATOM 3129 C CA . LEU B 1 158 ? -13.508 27.344 12.797 1 93.69 158 LEU B CA 1
ATOM 3130 C C . LEU B 1 158 ? -14.938 26.828 12.898 1 93.69 158 LEU B C 1
ATOM 3132 O O . LEU B 1 158 ? -15.227 25.938 13.703 1 93.69 158 LEU B O 1
ATOM 3136 N N . SER B 1 159 ? -15.852 27.359 12.133 1 91.06 159 SER B N 1
ATOM 3137 C CA . SER B 1 159 ? -17.234 26.891 12.148 1 91.06 159 SER B CA 1
ATOM 3138 C C . SER B 1 159 ? -17.344 25.453 11.656 1 91.06 159 SER B C 1
ATOM 3140 O O . SER B 1 159 ? -18.297 24.75 11.969 1 91.06 159 SER B O 1
ATOM 3142 N N . LEU B 1 160 ? -16.359 25.062 10.898 1 90.5 160 LEU B N 1
ATOM 3143 C CA . LEU B 1 160 ? -16.359 23.703 10.336 1 90.5 160 LEU B CA 1
ATOM 3144 C C . LEU B 1 160 ? -16.031 22.672 11.414 1 90.5 160 LEU B C 1
ATOM 3146 O O . LEU B 1 160 ? -16.234 21.484 11.211 1 90.5 160 LEU B O 1
ATOM 3150 N N . MET B 1 161 ? -15.609 23.141 12.523 1 90.44 161 MET B N 1
ATOM 3151 C CA . MET B 1 161 ? -15.188 22.234 13.594 1 90.44 161 MET B CA 1
ATOM 3152 C C . MET B 1 161 ? -16.375 21.5 14.195 1 90.44 161 MET B C 1
ATOM 3154 O O . MET B 1 161 ? -16.219 20.516 14.906 1 90.44 161 MET B O 1
ATOM 3158 N N . SER B 1 162 ? -17.547 21.906 13.844 1 89.81 162 SER B N 1
ATOM 3159 C CA . SER B 1 162 ? -18.781 21.312 14.367 1 89.81 162 SER B CA 1
ATOM 3160 C C . SER B 1 162 ? -18.922 19.859 13.93 1 89.81 162 SER B C 1
ATOM 3162 O O . SER B 1 162 ? -19.719 19.109 14.492 1 89.81 162 SER B O 1
ATOM 3164 N N . VAL B 1 163 ? -18.156 19.453 12.961 1 93.44 163 VAL B N 1
ATOM 3165 C CA . VAL B 1 163 ? -18.219 18.078 12.469 1 93.44 163 VAL B CA 1
ATOM 3166 C C . VAL B 1 163 ? -17.547 17.141 13.461 1 93.44 163 VAL B C 1
ATOM 3168 O O . VAL B 1 163 ? -17.688 15.914 13.359 1 93.44 163 VAL B O 1
ATOM 3171 N N . ILE B 1 164 ? -16.781 17.656 14.367 1 93.5 164 ILE B N 1
ATOM 3172 C CA . ILE B 1 164 ? -16.141 16.875 15.414 1 93.5 164 ILE B CA 1
ATOM 3173 C C . ILE B 1 164 ? -17.047 16.812 16.641 1 93.5 164 ILE B C 1
ATOM 3175 O O . ILE B 1 164 ? -17.469 17.844 17.172 1 93.5 164 ILE B O 1
ATOM 3179 N N . LYS B 1 165 ? -17.328 15.523 17.047 1 87.19 165 LYS B N 1
ATOM 3180 C CA . LYS B 1 165 ? -18.156 15.336 18.25 1 87.19 165 LYS B CA 1
ATOM 3181 C C . LYS B 1 165 ? -17.328 15.562 19.516 1 87.19 165 LYS B C 1
ATOM 3183 O O . LYS B 1 165 ? -16.125 15.32 19.531 1 87.19 165 LYS B O 1
ATOM 3188 N N . VAL B 1 166 ? -17.906 16.219 20.469 1 71.25 166 VAL B N 1
ATOM 3189 C CA . VAL B 1 166 ? -17.297 16.281 21.781 1 71.25 166 VAL B CA 1
ATOM 3190 C C . VAL B 1 166 ? -17.734 15.07 22.609 1 71.25 166 VAL B C 1
ATOM 3192 O O . VAL B 1 166 ? -18.922 14.875 22.859 1 71.25 166 VAL B O 1
ATOM 3195 N N . PRO B 1 167 ? -16.672 14.117 22.781 1 60.41 167 PRO B N 1
ATOM 3196 C CA . PRO B 1 167 ? -17.141 12.961 23.562 1 60.41 167 PRO B CA 1
ATOM 3197 C C . PRO B 1 167 ? -17.75 13.352 24.906 1 60.41 167 PRO B C 1
ATOM 3199 O O . PRO B 1 167 ? -17.375 14.375 25.469 1 60.41 167 PRO B O 1
ATOM 3202 N N . LYS B 1 168 ? -18.906 12.633 25.328 1 52.25 168 LYS B N 1
ATOM 3203 C CA . LYS B 1 168 ? -19.766 12.852 26.484 1 52.25 168 LYS B CA 1
ATOM 3204 C C . LYS B 1 168 ? -18.938 13.117 27.734 1 52.25 168 LYS B C 1
ATOM 3206 O O . LYS B 1 168 ? -19.203 14.062 28.484 1 52.25 168 LYS B O 1
ATOM 3211 N N . PRO B 1 169 ? -18.156 12.07 28.281 1 46.5 169 PRO B N 1
ATOM 3212 C CA . PRO B 1 169 ? -17.516 12.344 29.562 1 46.5 169 PRO B CA 1
ATOM 3213 C C . PRO B 1 169 ? -16.609 13.57 29.531 1 46.5 169 PRO B C 1
ATOM 3215 O O . PRO B 1 169 ? -16.297 14.148 30.562 1 46.5 169 PRO B O 1
ATOM 3218 N N . LYS B 1 170 ? -16.156 13.828 28.344 1 48.09 170 LYS B N 1
ATOM 3219 C CA . LYS B 1 170 ? -15.117 14.859 28.312 1 48.09 170 LYS B CA 1
ATOM 3220 C C . LYS B 1 170 ? -15.727 16.234 28.078 1 48.09 170 LYS B C 1
ATOM 3222 O O . LYS B 1 170 ? -15.008 17.234 28.016 1 48.09 170 LYS B O 1
ATOM 3227 N N . GLU B 1 171 ? -16.922 16.281 27.641 1 45.91 171 GLU B N 1
ATOM 3228 C CA . GLU B 1 171 ? -17.578 17.578 27.469 1 45.91 171 GLU B CA 1
ATOM 3229 C C . GLU B 1 171 ? -17.406 18.438 28.703 1 45.91 171 GLU B C 1
ATOM 3231 O O . GLU B 1 171 ? -17.297 19.672 28.609 1 45.91 171 GLU B O 1
ATOM 3236 N N . ARG B 1 172 ? -17.453 17.906 29.781 1 44.56 172 ARG B N 1
ATOM 3237 C CA . ARG B 1 172 ? -17.5 18.703 31 1 44.56 172 ARG B CA 1
ATOM 3238 C C . ARG B 1 172 ? -16.172 19.422 31.234 1 44.56 172 ARG B C 1
ATOM 3240 O O . ARG B 1 172 ? -16.125 20.422 31.938 1 44.56 172 ARG B O 1
ATOM 3247 N N . GLU B 1 173 ? -15.148 18.688 31.031 1 44.41 173 GLU B N 1
ATOM 3248 C CA . GLU B 1 173 ? -13.914 19.234 31.578 1 44.41 173 GLU B CA 1
ATOM 3249 C C . GLU B 1 173 ? -13.227 20.156 30.562 1 44.41 173 GLU B C 1
ATOM 3251 O O . GLU B 1 173 ? -12.602 21.141 30.953 1 44.41 173 GLU B O 1
ATOM 3256 N N . ARG B 1 174 ? -13.148 19.812 29.297 1 47.72 174 ARG B N 1
ATOM 3257 C CA . ARG B 1 174 ? -12.203 20.547 28.469 1 47.72 174 ARG B CA 1
ATOM 3258 C C . ARG B 1 174 ? -12.922 21.578 27.594 1 47.72 174 ARG B C 1
ATOM 3260 O O . ARG B 1 174 ? -12.281 22.391 26.938 1 47.72 174 ARG B O 1
ATOM 3267 N N . GLY B 1 175 ? -14.172 21.859 27.719 1 48.81 175 GLY B N 1
ATOM 3268 C CA . GLY B 1 175 ? -14.914 22.781 26.875 1 48.81 175 GLY B CA 1
ATOM 3269 C C . GLY B 1 175 ? -15.078 22.297 25.453 1 48.81 175 GLY B C 1
ATOM 3270 O O . GLY B 1 175 ? -14.672 21.172 25.125 1 48.81 175 GLY B O 1
ATOM 3271 N N . THR B 1 176 ? -15.977 23.047 24.578 1 51.72 176 THR B N 1
ATOM 3272 C CA . THR B 1 176 ? -16.234 22.719 23.188 1 51.72 176 THR B CA 1
ATOM 3273 C C . THR B 1 176 ? -14.969 22.859 22.344 1 51.72 176 THR B C 1
ATOM 3275 O O . THR B 1 176 ? -14.156 23.75 22.594 1 51.72 176 THR B O 1
ATOM 3278 N N . PRO B 1 177 ? -14.562 21.891 21.5 1 52.03 177 PRO B N 1
ATOM 3279 C CA . PRO B 1 177 ? -13.383 22.016 20.641 1 52.03 177 PRO B CA 1
ATOM 3280 C C . PRO B 1 177 ? -13.18 23.438 20.125 1 52.03 177 PRO B C 1
ATOM 3282 O O . PRO B 1 177 ? -12.039 23.906 20.031 1 52.03 177 PRO B O 1
ATOM 3285 N N . SER B 1 178 ? -14.281 24.156 19.812 1 55.12 178 SER B N 1
ATOM 3286 C CA . SER B 1 178 ? -14.188 25.5 19.281 1 55.12 178 SER B CA 1
ATOM 3287 C C . SER B 1 178 ? -13.641 26.484 20.312 1 55.12 178 SER B C 1
ATOM 3289 O O . SER B 1 178 ? -13.039 27.5 19.969 1 55.12 178 SER B O 1
ATOM 3291 N N . SER B 1 179 ? -13.703 26.047 21.5 1 60.59 179 SER B N 1
ATOM 3292 C CA . SER B 1 179 ? -13.359 27.062 22.5 1 60.59 179 SER B CA 1
ATOM 3293 C C . SER B 1 179 ? -11.852 27.094 22.75 1 60.59 179 SER B C 1
ATOM 3295 O O . SER B 1 179 ? -11.312 28.125 23.156 1 60.59 179 SER B O 1
ATOM 3297 N N . ARG B 1 180 ? -11.133 26.141 22.219 1 84.56 180 ARG B N 1
ATOM 3298 C CA . ARG B 1 180 ? -9.719 26.047 22.547 1 84.56 180 ARG B CA 1
ATOM 3299 C C . ARG B 1 180 ? -8.852 26.281 21.312 1 84.56 180 ARG B C 1
ATOM 3301 O O . ARG B 1 180 ? -7.652 26.516 21.422 1 84.56 180 ARG B O 1
ATOM 3308 N N . VAL B 1 181 ? -9.57 26.453 20.25 1 90.38 181 VAL B N 1
ATOM 3309 C CA . VAL B 1 181 ? -8.836 26.547 18.984 1 90.38 181 VAL B CA 1
ATOM 3310 C C . VAL B 1 181 ? -9 27.938 18.391 1 90.38 181 VAL B C 1
ATOM 3312 O O . VAL B 1 181 ? -10.062 28.562 18.5 1 90.38 181 VAL B O 1
ATOM 3315 N N . SER B 1 182 ? -8.008 28.5 17.906 1 95.25 182 SER B N 1
ATOM 3316 C CA . SER B 1 182 ? -8.039 29.75 17.141 1 95.25 182 SER B CA 1
ATOM 3317 C C . SER B 1 182 ? -7.18 29.656 15.891 1 95.25 182 SER B C 1
ATOM 3319 O O . SER B 1 182 ? -6.797 28.562 15.469 1 95.25 182 SER B O 1
ATOM 3321 N N . ASN B 1 183 ? -7.078 30.766 15.133 1 96.25 183 ASN B N 1
ATOM 3322 C CA . ASN B 1 183 ? -6.172 30.828 14 1 96.25 183 ASN B CA 1
ATOM 3323 C C . ASN B 1 183 ? -5.355 32.125 14.008 1 96.25 183 ASN B C 1
ATOM 3325 O O . ASN B 1 183 ? -5.617 33.031 14.82 1 96.25 183 ASN B O 1
ATOM 3329 N N . ILE B 1 184 ? -4.406 32.188 13.211 1 98 184 ILE B N 1
ATOM 3330 C CA . ILE B 1 184 ? -3.41 33.25 13.234 1 98 184 ILE B CA 1
ATOM 3331 C C . ILE B 1 184 ? -4.059 34.562 12.852 1 98 184 ILE B C 1
ATOM 3333 O O . ILE B 1 184 ? -3.822 35.594 13.492 1 98 184 ILE B O 1
ATOM 3337 N N . SER B 1 185 ? -4.871 34.562 11.852 1 98.12 185 SER B N 1
ATOM 3338 C CA . SER B 1 185 ? -5.527 35.781 11.391 1 98.12 185 SER B CA 1
ATOM 3339 C C . SER B 1 185 ? -6.383 36.406 12.484 1 98.12 185 SER B C 1
ATOM 3341 O O . SER B 1 185 ? -6.344 37.625 12.703 1 98.12 185 SER B O 1
ATOM 3343 N N . LEU B 1 186 ? -7.148 35.562 13.172 1 96.69 186 LEU B N 1
ATOM 3344 C CA . LEU B 1 186 ? -8 36.031 14.258 1 96.69 186 LEU B CA 1
ATOM 3345 C C . LEU B 1 186 ? -7.164 36.625 15.383 1 96.69 186 LEU B C 1
ATOM 3347 O O . LEU B 1 186 ? -7.492 37.688 15.898 1 96.69 186 LEU B O 1
ATOM 3351 N N . LEU B 1 187 ? -6.086 36 15.734 1 96.75 187 LEU B N 1
ATOM 3352 C CA . LEU B 1 187 ? -5.242 36.469 16.844 1 96.75 187 LEU B CA 1
ATOM 3353 C C . LEU B 1 187 ? -4.531 37.75 16.484 1 96.75 187 LEU B C 1
ATOM 3355 O O . LEU B 1 187 ? -4.301 38.594 17.359 1 96.75 187 LEU B O 1
ATOM 3359 N N . LEU B 1 188 ? -4.23 37.938 15.203 1 97.44 188 LEU B N 1
ATOM 3360 C CA . LEU B 1 188 ? -3.506 39.125 14.766 1 97.44 188 LEU B CA 1
ATOM 3361 C C . LEU B 1 188 ? -4.473 40.25 14.453 1 97.44 188 LEU B C 1
ATOM 3363 O O . LEU B 1 188 ? -4.062 41.406 14.375 1 97.44 188 LEU B O 1
ATOM 3367 N N . GLY B 1 189 ? -5.734 39.906 14.203 1 97.06 189 GLY B N 1
ATOM 3368 C CA . GLY B 1 189 ? -6.703 40.938 13.805 1 97.06 189 GLY B CA 1
ATOM 3369 C C . GLY B 1 189 ? -6.523 41.406 12.375 1 97.06 189 GLY B C 1
ATOM 3370 O O . GLY B 1 189 ? -6.875 42.531 12.039 1 97.06 189 GLY B O 1
ATOM 3371 N N . ARG B 1 190 ? -5.898 40.562 11.57 1 97.88 190 ARG B N 1
ATOM 3372 C CA . ARG B 1 190 ? -5.707 40.844 10.148 1 97.88 190 ARG B CA 1
ATOM 3373 C C . ARG B 1 190 ? -5.66 39.562 9.344 1 97.88 190 ARG B C 1
ATOM 3375 O O . ARG B 1 190 ? -5.402 38.469 9.898 1 97.88 190 ARG B O 1
ATOM 3382 N N . ASP B 1 191 ? -5.809 39.781 8.031 1 97.44 191 ASP B N 1
ATOM 3383 C CA . ASP B 1 191 ? -5.785 38.594 7.156 1 97.44 191 ASP B CA 1
ATOM 3384 C C . ASP B 1 191 ? -4.355 38.156 6.898 1 97.44 191 ASP B C 1
ATOM 3386 O O . ASP B 1 191 ? -3.492 38.938 6.535 1 97.44 191 ASP B O 1
ATOM 3390 N N . VAL B 1 192 ? -4.066 36.938 7.242 1 98.12 192 VAL B N 1
ATOM 3391 C CA . VAL B 1 192 ? -2.832 36.281 6.848 1 98.12 192 VAL B CA 1
ATOM 3392 C C . VAL B 1 192 ? -3.111 35.312 5.699 1 98.12 192 VAL B C 1
ATOM 3394 O O . VAL B 1 192 ? -4.012 34.469 5.789 1 98.12 192 VAL B O 1
ATOM 3397 N N . ASN B 1 193 ? -2.42 35.438 4.566 1 97.62 193 ASN B N 1
ATOM 3398 C CA . ASN B 1 193 ? -2.664 34.531 3.434 1 97.62 193 ASN B CA 1
ATOM 3399 C C . ASN B 1 193 ? -1.689 33.375 3.422 1 97.62 193 ASN B C 1
ATOM 3401 O O . ASN B 1 193 ? -0.788 33.281 4.258 1 97.62 193 ASN B O 1
ATOM 3405 N N . LYS B 1 194 ? -1.888 32.5 2.527 1 98.12 194 LYS B N 1
ATOM 3406 C CA . LYS B 1 194 ? -1.128 31.25 2.467 1 98.12 194 LYS B CA 1
ATOM 3407 C C . LYS B 1 194 ? 0.357 31.516 2.246 1 98.12 194 LYS B C 1
ATOM 3409 O O . LYS B 1 194 ? 1.211 30.875 2.854 1 98.12 194 LYS B O 1
ATOM 3414 N N . ASP B 1 195 ? 0.694 32.438 1.366 1 98.25 195 ASP B N 1
ATOM 3415 C CA . ASP B 1 195 ? 2.086 32.75 1.062 1 98.25 195 ASP B CA 1
ATOM 3416 C C . ASP B 1 195 ? 2.818 33.25 2.303 1 98.25 195 ASP B C 1
ATOM 3418 O O . ASP B 1 195 ? 3.953 32.844 2.568 1 98.25 195 ASP B O 1
ATOM 3422 N N . GLU B 1 196 ? 2.135 34.156 2.977 1 98.44 196 GLU B N 1
ATOM 3423 C CA . GLU B 1 196 ? 2.703 34.688 4.211 1 98.44 196 GLU B CA 1
ATOM 3424 C C . GLU B 1 196 ? 2.924 33.594 5.238 1 98.44 196 GLU B C 1
ATOM 3426 O O . GLU B 1 196 ? 3.98 33.531 5.871 1 98.44 196 GLU B O 1
ATOM 3431 N N . ALA B 1 197 ? 1.979 32.781 5.402 1 98.62 197 ALA B N 1
ATOM 3432 C CA . ALA B 1 197 ? 2.074 31.641 6.336 1 98.62 197 ALA B CA 1
ATOM 3433 C C . ALA B 1 197 ? 3.201 30.703 5.938 1 98.62 197 ALA B C 1
ATOM 3435 O O . ALA B 1 197 ? 3.967 30.25 6.793 1 98.62 197 ALA B O 1
ATOM 3436 N N . GLN B 1 198 ? 3.275 30.359 4.688 1 98.69 198 GLN B N 1
ATOM 3437 C CA . GLN B 1 198 ? 4.297 29.453 4.195 1 98.69 198 GLN B CA 1
ATOM 3438 C C . GLN B 1 198 ? 5.699 30.016 4.426 1 98.69 198 GLN B C 1
ATOM 3440 O O . GLN B 1 198 ? 6.609 29.281 4.816 1 98.69 198 GLN B O 1
ATOM 3445 N N . ARG B 1 199 ? 5.879 31.281 4.129 1 98.69 199 ARG B N 1
ATOM 3446 C CA . ARG B 1 199 ? 7.164 31.922 4.367 1 98.69 199 ARG B CA 1
ATOM 3447 C C . ARG B 1 199 ? 7.562 31.844 5.836 1 98.69 199 ARG B C 1
ATOM 3449 O O . ARG B 1 199 ? 8.719 31.562 6.16 1 98.69 199 ARG B O 1
ATOM 3456 N N . ALA B 1 200 ? 6.59 32.125 6.68 1 98.75 200 ALA B N 1
ATOM 3457 C CA . ALA B 1 200 ? 6.844 32.062 8.117 1 98.75 200 ALA B CA 1
ATOM 3458 C C . ALA B 1 200 ? 7.25 30.641 8.531 1 98.75 200 ALA B C 1
ATOM 3460 O O . ALA B 1 200 ? 8.211 30.453 9.281 1 98.75 200 ALA B O 1
ATOM 3461 N N . LEU B 1 201 ? 6.562 29.625 8.008 1 98.75 201 LEU B N 1
ATOM 3462 C CA . LEU B 1 201 ? 6.859 28.234 8.32 1 98.75 201 LEU B CA 1
ATOM 3463 C C . LEU B 1 201 ? 8.266 27.859 7.855 1 98.75 201 LEU B C 1
ATOM 3465 O O . LEU B 1 201 ? 9.008 27.203 8.586 1 98.75 201 LEU B O 1
ATOM 3469 N N . LEU B 1 202 ? 8.562 28.25 6.652 1 98.81 202 LEU B N 1
ATOM 3470 C CA . LEU B 1 202 ? 9.867 27.938 6.094 1 98.81 202 LEU B CA 1
ATOM 3471 C C . LEU B 1 202 ? 10.984 28.562 6.938 1 98.81 202 LEU B C 1
ATOM 3473 O O . LEU B 1 202 ? 12 27.922 7.199 1 98.81 202 LEU B O 1
ATOM 3477 N N . ARG B 1 203 ? 10.773 29.812 7.336 1 98.62 203 ARG B N 1
ATOM 3478 C CA . ARG B 1 203 ? 11.758 30.469 8.195 1 98.62 203 ARG B CA 1
ATOM 3479 C C . ARG B 1 203 ? 11.867 29.75 9.539 1 98.62 203 ARG B C 1
ATOM 3481 O O . ARG B 1 203 ? 12.969 29.547 10.047 1 98.62 203 ARG B O 1
ATOM 3488 N N . GLY B 1 204 ? 10.711 29.406 10.109 1 98.75 204 GLY B N 1
ATOM 3489 C CA . GLY B 1 204 ? 10.695 28.672 11.367 1 98.75 204 GLY B CA 1
ATOM 3490 C C . GLY B 1 204 ? 11.414 27.344 11.305 1 98.75 204 GLY B C 1
ATOM 3491 O O . GLY B 1 204 ? 12.305 27.078 12.109 1 98.75 204 GLY B O 1
ATOM 3492 N N . PHE B 1 205 ? 11.078 26.5 10.289 1 98.81 205 PHE B N 1
ATOM 3493 C CA . PHE B 1 205 ? 11.68 25.188 10.164 1 98.81 205 PHE B CA 1
ATOM 3494 C C . PHE B 1 205 ? 13.148 25.297 9.789 1 98.81 205 PHE B C 1
ATOM 3496 O O . PHE B 1 205 ? 13.969 24.469 10.219 1 98.81 205 PHE B O 1
ATOM 3503 N N . SER B 1 206 ? 13.539 26.312 9.047 1 98.69 206 SER B N 1
ATOM 3504 C CA . SER B 1 206 ? 14.938 26.516 8.664 1 98.69 206 SER B CA 1
ATOM 3505 C C . SER B 1 206 ? 15.789 26.891 9.867 1 98.69 206 SER B C 1
ATOM 3507 O O . SER B 1 206 ? 17.016 26.766 9.828 1 98.69 206 SER B O 1
ATOM 3509 N N . SER B 1 207 ? 15.195 27.438 10.852 1 98.44 207 SER B N 1
ATOM 3510 C CA . SER B 1 207 ? 15.922 27.828 12.055 1 98.44 207 SER B CA 1
ATOM 3511 C C . SER B 1 207 ? 16.328 26.609 12.875 1 98.44 207 SER B C 1
ATOM 3513 O O . SER B 1 207 ? 17.234 26.688 13.711 1 98.44 207 SER B O 1
ATOM 3515 N N . VAL B 1 208 ? 15.68 25.484 12.656 1 98.44 208 VAL B N 1
ATOM 3516 C CA . VAL B 1 208 ? 15.969 24.328 13.492 1 98.44 208 VAL B CA 1
ATOM 3517 C C . VAL B 1 208 ? 16.484 23.172 12.625 1 98.44 208 VAL B C 1
ATOM 3519 O O . VAL B 1 208 ? 17.078 22.234 13.125 1 98.44 208 VAL B O 1
ATOM 3522 N N . PHE B 1 209 ? 16.172 23.234 11.344 1 98.56 209 PHE B N 1
ATOM 3523 C CA . PHE B 1 209 ? 16.641 22.219 10.398 1 98.56 209 PHE B CA 1
ATOM 3524 C C . PHE B 1 209 ? 17.422 22.859 9.258 1 98.56 209 PHE B C 1
ATOM 3526 O O . PHE B 1 209 ? 17.109 23.969 8.828 1 98.56 209 PHE B O 1
ATOM 3533 N N . ASP B 1 210 ? 18.484 22.188 8.75 1 98.56 210 ASP B N 1
ATOM 3534 C CA . ASP B 1 210 ? 19.156 22.562 7.512 1 98.56 210 ASP B CA 1
ATOM 3535 C C . ASP B 1 210 ? 18.422 21.984 6.297 1 98.56 210 ASP B C 1
ATOM 3537 O O . ASP B 1 210 ? 18.594 20.797 5.977 1 98.56 210 ASP B O 1
ATOM 3541 N N . LEU B 1 211 ? 17.703 22.859 5.613 1 98.69 211 LEU B N 1
ATOM 3542 C CA . LEU B 1 211 ? 16.781 22.391 4.59 1 98.69 211 LEU B CA 1
ATOM 3543 C C . LEU B 1 211 ? 17.375 22.562 3.195 1 98.69 211 LEU B C 1
ATOM 3545 O O . LEU B 1 211 ? 17.969 23.594 2.893 1 98.69 211 LEU B O 1
ATOM 3549 N N . THR B 1 212 ? 17.25 21.594 2.369 1 98.5 212 THR B N 1
ATOM 3550 C CA . THR B 1 212 ? 17.625 21.641 0.958 1 98.5 212 THR B CA 1
ATOM 3551 C C . THR B 1 212 ? 16.438 21.219 0.08 1 98.5 212 THR B C 1
ATOM 3553 O O . THR B 1 212 ? 15.781 20.219 0.346 1 98.5 212 THR B O 1
ATOM 3556 N N . PRO B 1 213 ? 16.188 22 -0.948 1 98.44 213 PRO B N 1
ATOM 3557 C CA . PRO B 1 213 ? 15.062 21.672 -1.813 1 98.44 213 PRO B CA 1
ATOM 3558 C C . PRO B 1 213 ? 15.148 20.25 -2.383 1 98.44 213 PRO B C 1
ATOM 3560 O O . PRO B 1 213 ? 16.234 19.797 -2.727 1 98.44 213 PRO B O 1
ATOM 3563 N N . GLY B 1 214 ? 14.039 19.562 -2.459 1 98.31 214 GLY B N 1
ATOM 3564 C CA . GLY B 1 214 ? 13.938 18.234 -3.035 1 98.31 214 GLY B CA 1
ATOM 3565 C C . GLY B 1 214 ? 12.539 17.891 -3.502 1 98.31 214 GLY B C 1
ATOM 3566 O O . GLY B 1 214 ? 11.656 18.75 -3.535 1 98.31 214 GLY B O 1
ATOM 3567 N N . GLU B 1 215 ? 12.375 16.656 -4.02 1 98.25 215 GLU B N 1
ATOM 3568 C CA . GLU B 1 215 ? 11.102 16.141 -4.508 1 98.25 215 GLU B CA 1
ATOM 3569 C C . GLU B 1 215 ? 10.914 14.688 -4.094 1 98.25 215 GLU B C 1
ATOM 3571 O O . GLU B 1 215 ? 11.852 14.031 -3.639 1 98.25 215 GLU B O 1
ATOM 3576 N N . LEU B 1 216 ? 9.719 14.25 -4.234 1 98.56 216 LEU B N 1
ATOM 3577 C CA . LEU B 1 216 ? 9.477 12.828 -4.012 1 98.56 216 LEU B CA 1
ATOM 3578 C C . LEU B 1 216 ? 10.273 11.984 -5 1 98.56 216 LEU B C 1
ATOM 3580 O O . LEU B 1 216 ? 10.352 12.32 -6.188 1 98.56 216 LEU B O 1
ATOM 3584 N N . THR B 1 217 ? 10.836 10.914 -4.508 1 98.06 217 THR B N 1
ATOM 3585 C CA . THR B 1 217 ? 11.516 9.977 -5.387 1 98.06 217 THR B CA 1
ATOM 3586 C C . THR B 1 217 ? 10.508 9.141 -6.168 1 98.06 217 THR B C 1
ATOM 3588 O O . THR B 1 217 ? 9.344 9.039 -5.781 1 98.06 217 THR B O 1
ATOM 3591 N N . PRO B 1 218 ? 10.961 8.539 -7.238 1 97.31 218 PRO B N 1
ATOM 3592 C CA . PRO B 1 218 ? 10.07 7.629 -7.965 1 97.31 218 PRO B CA 1
ATOM 3593 C C . PRO B 1 218 ? 9.539 6.5 -7.082 1 97.31 218 PRO B C 1
ATOM 3595 O O . PRO B 1 218 ? 8.383 6.102 -7.219 1 97.31 218 PRO B O 1
ATOM 3598 N N . LEU B 1 219 ? 10.391 5.992 -6.211 1 98.06 219 LEU B N 1
ATOM 3599 C CA . LEU B 1 219 ? 9.992 4.93 -5.293 1 98.06 219 LEU B CA 1
ATOM 3600 C C . LEU B 1 219 ? 8.875 5.398 -4.367 1 98.06 219 LEU B C 1
ATOM 3602 O O . LEU B 1 219 ? 7.867 4.707 -4.203 1 98.06 219 LEU B O 1
ATOM 3606 N N . GLU B 1 220 ? 9.055 6.586 -3.771 1 98.62 220 GLU B N 1
ATOM 3607 C CA . GLU B 1 220 ? 8.023 7.172 -2.912 1 98.62 220 GLU B CA 1
ATOM 3608 C C . GLU B 1 220 ? 6.711 7.355 -3.668 1 98.62 220 GLU B C 1
ATOM 3610 O O . GLU B 1 220 ? 5.641 7.047 -3.143 1 98.62 220 GLU B O 1
ATOM 3615 N N . THR B 1 221 ? 6.844 7.859 -4.855 1 98.38 221 THR B N 1
ATOM 3616 C CA . THR B 1 221 ? 5.672 8.141 -5.676 1 98.38 221 THR B CA 1
ATOM 3617 C C . THR B 1 221 ? 4.922 6.852 -6.012 1 98.38 221 THR B C 1
ATOM 3619 O O . THR B 1 221 ? 3.703 6.777 -5.852 1 98.38 221 THR B O 1
ATOM 3622 N N . GLU B 1 222 ? 5.582 5.84 -6.379 1 97.88 222 GLU B N 1
ATOM 3623 C CA . GLU B 1 222 ? 4.969 4.586 -6.801 1 97.88 222 GLU B CA 1
ATOM 3624 C C . GLU B 1 222 ? 4.32 3.867 -5.621 1 97.88 222 GLU B C 1
ATOM 3626 O O . GLU B 1 222 ? 3.164 3.439 -5.703 1 97.88 222 GLU B O 1
ATOM 3631 N N . LEU B 1 223 ? 5.082 3.729 -4.555 1 98.69 223 LEU B N 1
ATOM 3632 C CA . LEU B 1 223 ? 4.559 3.033 -3.385 1 98.69 223 LEU B CA 1
ATOM 3633 C C . LEU B 1 223 ? 3.346 3.76 -2.816 1 98.69 223 LEU B C 1
ATOM 3635 O O . LEU B 1 223 ? 2.346 3.129 -2.469 1 98.69 223 LEU B O 1
ATOM 3639 N N . SER B 1 224 ? 3.447 5.09 -2.691 1 98.75 224 SER B N 1
ATOM 3640 C CA . SER B 1 224 ? 2.336 5.844 -2.121 1 98.75 224 SER B CA 1
ATOM 3641 C C . SER B 1 224 ? 1.096 5.754 -3.002 1 98.75 224 SER B C 1
ATOM 3643 O O . SER B 1 224 ? -0.031 5.754 -2.5 1 98.75 224 SER B O 1
ATOM 3645 N N . ARG B 1 225 ? 1.271 5.73 -4.316 1 98.38 225 ARG B N 1
ATOM 3646 C CA . ARG B 1 225 ? 0.138 5.59 -5.227 1 98.38 225 ARG B CA 1
ATOM 3647 C C . ARG B 1 225 ? -0.643 4.312 -4.934 1 98.38 225 ARG B C 1
ATOM 3649 O O . ARG B 1 225 ? -1.875 4.324 -4.902 1 98.38 225 ARG B O 1
ATOM 3656 N N . GLN B 1 226 ? 0.044 3.236 -4.707 1 98.38 226 GLN B N 1
ATOM 3657 C CA . GLN B 1 226 ? -0.62 1.976 -4.395 1 98.38 226 GLN B CA 1
ATOM 3658 C C . GLN B 1 226 ? -1.225 2.004 -2.994 1 98.38 226 GLN B C 1
ATOM 3660 O O . GLN B 1 226 ? -2.281 1.416 -2.756 1 98.38 226 GLN B O 1
ATOM 3665 N N . LEU B 1 227 ? -0.595 2.695 -2.092 1 98.69 227 LEU B N 1
ATOM 3666 C CA . LEU B 1 227 ? -1.021 2.73 -0.696 1 98.69 227 LEU B CA 1
ATOM 3667 C C . LEU B 1 227 ? -2.275 3.582 -0.532 1 98.69 227 LEU B C 1
ATOM 3669 O O . LEU B 1 227 ? -2.926 3.541 0.514 1 98.69 227 LEU B O 1
ATOM 3673 N N . THR B 1 228 ? -2.676 4.387 -1.579 1 98.62 228 THR B N 1
ATOM 3674 C CA . THR B 1 228 ? -3.879 5.211 -1.498 1 98.62 228 THR B CA 1
ATOM 3675 C C . THR B 1 228 ? -5.113 4.34 -1.271 1 98.62 228 THR B C 1
ATOM 3677 O O . THR B 1 228 ? -6.07 4.773 -0.627 1 98.62 228 THR B O 1
ATOM 3680 N N . TYR B 1 229 ? -5.07 3.076 -1.714 1 98.38 229 TYR B N 1
ATOM 3681 C CA . TYR B 1 229 ? -6.207 2.168 -1.577 1 98.38 229 TYR B CA 1
ATOM 3682 C C . TYR B 1 229 ? -6.48 1.856 -0.112 1 98.38 229 TYR B C 1
ATOM 3684 O O . TYR B 1 229 ? -7.621 1.571 0.266 1 98.38 229 TYR B O 1
ATOM 3692 N N . LYS B 1 230 ? -5.434 1.882 0.704 1 98.62 230 LYS B N 1
ATOM 3693 C CA . LYS B 1 230 ? -5.641 1.725 2.141 1 98.62 230 LYS B CA 1
ATOM 3694 C C . LYS B 1 230 ? -6.539 2.83 2.691 1 98.62 230 LYS B C 1
ATOM 3696 O O . LYS B 1 230 ? -7.496 2.557 3.416 1 98.62 230 LYS B O 1
ATOM 3701 N N . TYR B 1 231 ? -6.348 3.988 2.209 1 98.75 231 TYR B N 1
ATOM 3702 C CA . TYR B 1 231 ? -6.98 5.16 2.809 1 98.75 231 TYR B CA 1
ATOM 3703 C C . TYR B 1 231 ? -8.32 5.449 2.148 1 98.75 231 TYR B C 1
ATOM 3705 O O . TYR B 1 231 ? -9.031 6.371 2.557 1 98.75 231 TYR B O 1
ATOM 3713 N N . THR B 1 232 ? -8.695 4.688 1.159 1 97.88 232 THR B N 1
ATOM 3714 C CA . THR B 1 232 ? -10.039 4.73 0.603 1 97.88 232 THR B CA 1
ATOM 3715 C C . THR B 1 232 ? -10.805 3.451 0.94 1 97.88 232 THR B C 1
ATOM 3717 O O . THR B 1 232 ? -11.859 3.184 0.364 1 97.88 232 THR B O 1
ATOM 3720 N N . ASN B 1 233 ? -10.25 2.57 1.773 1 98.19 233 ASN B N 1
ATOM 3721 C CA . ASN B 1 233 ? -10.836 1.304 2.195 1 98.19 233 ASN B CA 1
ATOM 3722 C C . ASN B 1 233 ? -11.617 1.454 3.498 1 98.19 233 ASN B C 1
ATOM 3724 O O . ASN B 1 233 ? -11.047 1.798 4.535 1 98.19 233 ASN B O 1
ATOM 3728 N N . ASP B 1 234 ? -12.844 1.12 3.529 1 96.69 234 ASP B N 1
ATOM 3729 C CA . ASP B 1 234 ? -13.688 1.229 4.715 1 96.69 234 ASP B CA 1
ATOM 3730 C C . ASP B 1 234 ? -13.164 0.35 5.848 1 96.69 234 ASP B C 1
ATOM 3732 O O . ASP B 1 234 ? -13.336 0.676 7.023 1 96.69 234 ASP B O 1
ATOM 3736 N N . ARG B 1 235 ? -12.484 -0.719 5.449 1 96.62 235 ARG B N 1
ATOM 3737 C CA . ARG B 1 235 ? -11.938 -1.601 6.473 1 96.62 235 ARG B CA 1
ATOM 3738 C C . ARG B 1 235 ? -10.859 -0.888 7.289 1 96.62 235 ARG B C 1
ATOM 3740 O O . ARG B 1 235 ? -10.617 -1.237 8.445 1 96.62 235 ARG B O 1
ATOM 3747 N N . TRP B 1 236 ? -10.211 0.089 6.684 1 98.19 236 TRP B N 1
ATOM 3748 C CA . TRP B 1 236 ? -9.25 0.913 7.406 1 98.19 236 TRP B CA 1
ATOM 3749 C C . TRP B 1 236 ? -9.953 2.037 8.164 1 98.19 236 TRP B C 1
ATOM 3751 O O . TRP B 1 236 ? -9.719 2.229 9.359 1 98.19 236 TRP B O 1
ATOM 3761 N N . THR B 1 237 ? -10.852 2.75 7.5 1 97.62 237 THR B N 1
ATOM 3762 C CA . THR B 1 237 ? -11.5 3.924 8.07 1 97.62 237 THR B CA 1
ATOM 3763 C C . THR B 1 237 ? -12.305 3.547 9.312 1 97.62 237 THR B C 1
ATOM 3765 O O . THR B 1 237 ? -12.312 4.281 10.297 1 97.62 237 THR B O 1
ATOM 3768 N N . PHE B 1 238 ? -12.922 2.355 9.297 1 96.38 238 PHE B N 1
ATOM 3769 C CA . PHE B 1 238 ? -13.82 1.967 10.375 1 96.38 238 PHE B CA 1
ATOM 3770 C C . PHE B 1 238 ? -13.273 0.771 11.141 1 96.38 238 PHE B C 1
ATOM 3772 O O . PHE B 1 238 ? -14.031 -0.079 11.609 1 96.38 238 PHE B O 1
ATOM 3779 N N . VAL B 1 239 ? -11.922 0.65 11.133 1 91.31 239 VAL B N 1
ATOM 3780 C CA . VAL B 1 239 ? -11.234 -0.475 11.766 1 91.31 239 VAL B CA 1
ATOM 3781 C C . VAL B 1 239 ? -11.625 -0.553 13.242 1 91.31 239 VAL B C 1
ATOM 3783 O O . VAL B 1 239 ? -11.633 -1.638 13.828 1 91.31 239 VAL B O 1
ATOM 3786 N N . ARG B 1 240 ? -11.93 0.526 13.922 1 87.75 240 ARG B N 1
ATOM 3787 C CA . ARG B 1 240 ? -12.383 0.556 15.305 1 87.75 240 ARG B CA 1
ATOM 3788 C C . ARG B 1 240 ? -13.852 0.946 15.398 1 87.75 240 ARG B C 1
ATOM 3790 O O . ARG B 1 240 ? -14.352 1.707 14.57 1 87.75 240 ARG B O 1
#

Nearest PDB structures (foldseek):
  8crl-assembly1_A  TM=8.613E-01  e=2.796E-18  Listeria monocytogenes
  5icl-assembly1_A  TM=8.632E-01  e=6.547E-18  Enterococcus faecalis V583
  8crj-assembly1_A  TM=8.235E-01  e=2.063E-18  Listeria monocytogenes
  5ij6-assembly1_A  TM=8.255E-01  e=7.857E-18  Enterococcus faecalis V583
  1vqz-assembly1_A  TM=8.067E-01  e=4.026E-18  Streptococcus pneumoniae TIGR4

Secondary structure (DSSP, 8-state):
-EEEEEEEE-HHHHHHHHHHHHHHHHTTSS--EEEEEEESS-EEEE-TT--HHHHB-HHHHHHHT--EEE-SS-S--EEE-TTTEEEEEEEEE-S-HHHHHHHHHHHHHHHHHHTT---EEETTTEEEETTEEEEEEEEEEETTEEEEEEEEESS--GGGGGGB---HHHHHHH--HHHHB--HHHHHTS---HHHHHHHHHHHHHTTS--EE----HHHHHHHHHHHHHHT-HHHHT--/-EEEEEEEE-HHHHHHHHHHHHHHHHTTSS--EEEEEEESS-EEEE-TTS-HHHHB-HHHHHHTT--EEE-SS-S--EEE-TTTEEEEEEEEE-S-HHHHHHHHHHHHHHHHHHTT---EEETTTEEEETTEEEEEEEEEEETTEEEEEEEEESS--GGGGGGB---HHHHHHH--HHHHB--HHHHHTS---HHHHHHHHHHHHHTTS--EE----HHHHHHHHHHHHHHT-HHHHT--

pLDDT: mean 94.34, std 10.92, range [44.41, 98.94]

Organism: NCBI:txid1293036

Sequence (480 aa):
MRLILEPGFPGERQMAVDETMLILLSQGVIDETVRLWNFSPTTLSIGRFLRVEDWVNLELLKEKKLPLIRRFTGGGPALHDEFGEITWTVLMHSKNMLDAYQIIGEGLTRALKELGLEGEFTPINDVVVKGKKIVGMAGAQKGDSVVVHGTFMFATDLSLMSVIKVPKPKERERGTPSSRVSNISLLLGRDVNKDEAQRALLRGFSSVFDLTPGELTPLETELSRQLTYKYTNDRWTFVRMRLILEPGFPGERQMAVDETMLILLSQGVIDETVRLWNFSPTTLSIGRFLRVEDWVNLELLKEKKLPLIRRFTGGGPALHDEFGEITWTVLMHSKNMLDAYQIIGEGLTRALKELGLEGEFTPINDVVVKGKKIVGMAGAQKGDSVVVHGTFMFATDLSLMSVIKVPKPKERERGTPSSRVSNISLLLGRDVNKDEAQRALLRGFSSVFDLTPGELTPLETELSRQLTYKYTNDRWTFVR